Protein AF-A0A832AM52-F1 (afdb_monomer_lite)

pLDDT: mean 91.71, std 11.64, range [38.38, 98.88]

Radius of gyration: 23.9 Å; chains: 1; bounding box: 59×39×74 Å

Sequence (383 aa):
AGLPAGARLVETPGHGKHARTLLATMDGRRVAFCGDLIYGNGRLWNWFDADWDYGLQGGQQALLDSAQRLAREPLDLLCPAHGPVIENPAAALTRLIENLRAVLNGPSAACDTAPLLVATPADPATGFRPLLPHLYQYLPDWGNCALLRSDSGAGLLVDDGLCFWKPLPERAAHHRAVIAALKRSLSLDRIEMVIPTHYHGDHLENIPELVALEGAEVVCLDIVADVIEQPDRFNLACELPWYGTNADTIKVDRRVPSGTRLRWREYELEIFHLGGQTYYHAGIATVVDGQRVIFVGDSVNASPGVEPVLTYNDNEPATRGWLYAVERLIERRPDLLVCGHAAAVRSPGEILELKRRLWREQVERYRRLSARDNLRLFFDPFV

Secondary structure (DSSP, 8-state):
-PPPTT-EEEE--SSSTT-EEEEEEETTEEEEEEETT-BTTTBBS-SGGG-SSTTS-HHHHHHHHHHHHHTTS--SEEEESSS--BS-HHHHHHHHHHHHHHHHTS-BPPTT---SS-------SSSEEEEETTEEEE-GGG--EEEEE-TTSEEEEE---------TTHHHHHHHHHHHHHHHHHT--EEEEEE-SBSBHHHHTTHHHHHHHH--EEEEEHHHHHHHH-GGGS--SSBGGGGT-S-S----SEEE-TTEEEEETTEEEEEEE--SSSSSBEEEEEEETTEEEEEEETSS-SSSSBPP--SSS---TTTTSHHHHHHHHHHH--SEEEESSS--EESTHHHHHHHHHHHHHHHHHHHHHBS-SSTHHHH-S--

Structure (mmCIF, N/CA/C/O backbone):
data_AF-A0A832AM52-F1
#
_entry.id   AF-A0A832AM52-F1
#
loop_
_atom_site.group_PDB
_atom_site.id
_atom_site.type_symbol
_atom_site.label_atom_id
_atom_site.label_alt_id
_atom_site.label_comp_id
_atom_site.label_asym_id
_atom_site.label_entity_id
_atom_site.label_seq_id
_atom_site.pdbx_PDB_ins_code
_atom_site.Cartn_x
_atom_site.Cartn_y
_atom_site.Cartn_z
_atom_site.occupancy
_atom_site.B_iso_or_equiv
_atom_site.auth_seq_id
_atom_site.auth_comp_id
_atom_site.auth_asym_id
_atom_site.auth_atom_id
_atom_site.pdbx_PDB_model_num
ATOM 1 N N . ALA A 1 1 ? 33.264 -19.693 -19.951 1.00 46.56 1 ALA A N 1
ATOM 2 C CA . ALA A 1 1 ? 33.617 -19.659 -21.386 1.00 46.56 1 ALA A CA 1
ATOM 3 C C . ALA A 1 1 ? 33.836 -18.203 -21.786 1.00 46.56 1 ALA A C 1
ATOM 5 O O . ALA A 1 1 ? 33.102 -17.358 -21.288 1.00 46.56 1 ALA A O 1
ATOM 6 N N . GLY A 1 2 ? 34.865 -17.893 -22.580 1.00 60.75 2 GLY A N 1
ATOM 7 C CA . GLY A 1 2 ? 35.101 -16.526 -23.064 1.00 60.75 2 GLY A CA 1
ATOM 8 C C . GLY A 1 2 ? 34.009 -16.079 -24.041 1.00 60.75 2 GLY A C 1
ATOM 9 O O . GLY A 1 2 ? 33.401 -16.919 -24.703 1.00 60.75 2 GLY A O 1
ATOM 10 N N . LEU A 1 3 ? 33.743 -14.773 -24.109 1.00 66.44 3 LEU A N 1
ATOM 11 C CA . LEU A 1 3 ? 32.827 -14.199 -25.099 1.00 66.44 3 LEU A CA 1
ATOM 12 C C . LEU A 1 3 ? 33.425 -14.320 -26.517 1.00 66.44 3 LEU A C 1
ATOM 14 O O . LEU A 1 3 ? 34.652 -14.316 -26.651 1.00 66.44 3 LEU A O 1
ATOM 18 N N . PRO A 1 4 ? 32.594 -14.399 -27.575 1.00 70.38 4 PRO A N 1
ATOM 19 C CA . PRO A 1 4 ? 33.064 -14.311 -28.957 1.00 70.38 4 PRO A CA 1
ATOM 20 C C . PRO A 1 4 ? 33.904 -13.047 -29.193 1.00 70.38 4 PRO A C 1
ATOM 22 O O . PRO A 1 4 ? 33.673 -12.014 -28.560 1.00 70.38 4 PRO A O 1
ATOM 25 N N . ALA A 1 5 ? 34.863 -13.102 -30.122 1.00 69.25 5 ALA A N 1
ATOM 26 C CA . ALA A 1 5 ? 35.670 -11.936 -30.483 1.00 69.25 5 ALA A CA 1
ATOM 27 C C . ALA A 1 5 ? 34.765 -10.766 -30.919 1.00 69.25 5 ALA A C 1
ATOM 29 O O . ALA A 1 5 ? 33.918 -10.928 -31.793 1.00 69.25 5 ALA A O 1
ATOM 30 N N . GLY A 1 6 ? 34.930 -9.597 -30.291 1.00 78.00 6 GLY A N 1
ATOM 31 C CA . GLY A 1 6 ? 34.100 -8.413 -30.550 1.00 78.00 6 GLY A CA 1
ATOM 32 C C . GLY A 1 6 ? 32.813 -8.316 -29.721 1.00 78.00 6 GLY A C 1
ATOM 33 O O . GLY A 1 6 ? 32.075 -7.346 -29.886 1.00 78.00 6 GLY A O 1
ATOM 34 N N . ALA A 1 7 ? 32.550 -9.263 -28.813 1.00 89.69 7 ALA A N 1
ATOM 35 C CA . ALA A 1 7 ? 31.435 -9.190 -27.874 1.00 89.69 7 ALA A CA 1
ATOM 36 C C . ALA A 1 7 ? 31.889 -8.776 -26.463 1.00 89.69 7 ALA A C 1
ATOM 38 O O . ALA A 1 7 ? 32.921 -9.229 -25.966 1.00 89.69 7 ALA A O 1
ATOM 39 N N . ARG A 1 8 ? 31.100 -7.930 -25.790 1.00 94.69 8 ARG A N 1
ATOM 40 C CA . ARG A 1 8 ? 31.328 -7.526 -24.393 1.00 94.69 8 ARG A CA 1
ATOM 41 C C . ARG A 1 8 ? 30.026 -7.416 -23.615 1.00 94.69 8 ARG A C 1
ATOM 43 O O . ARG A 1 8 ? 28.987 -7.080 -24.174 1.00 94.69 8 ARG A O 1
ATOM 50 N N . LEU A 1 9 ? 30.107 -7.642 -22.310 1.00 95.56 9 LEU A N 1
ATOM 51 C CA . LEU A 1 9 ? 28.992 -7.424 -21.395 1.00 95.56 9 LEU A CA 1
ATOM 52 C C . LEU A 1 9 ? 29.047 -6.015 -20.808 1.00 95.56 9 LEU A C 1
ATOM 54 O O . LEU A 1 9 ? 30.122 -5.492 -20.507 1.00 95.56 9 LEU A O 1
ATOM 58 N N . VAL A 1 10 ? 27.873 -5.424 -20.629 1.00 96.12 10 VAL A N 1
ATOM 59 C CA . VAL A 1 10 ? 27.667 -4.164 -19.918 1.00 96.12 10 VAL A CA 1
ATOM 60 C C . VAL A 1 10 ? 26.666 -4.419 -18.813 1.00 96.12 10 VAL A C 1
ATOM 62 O O . VAL A 1 10 ? 25.603 -4.977 -19.073 1.00 96.12 10 VAL A O 1
ATOM 65 N N . GLU A 1 11 ? 26.989 -4.014 -17.587 1.00 97.12 11 GLU A N 1
ATOM 66 C CA . GLU A 1 11 ? 26.005 -4.036 -16.507 1.00 97.12 11 GLU A CA 1
ATOM 67 C C . GLU A 1 11 ? 24.840 -3.126 -16.896 1.00 97.12 11 GLU A C 1
ATOM 69 O O . GLU A 1 11 ? 25.048 -1.963 -17.248 1.00 97.12 11 GLU A O 1
ATOM 74 N N . THR A 1 12 ? 23.623 -3.647 -16.845 1.00 97.06 12 THR A N 1
ATOM 75 C CA . THR A 1 12 ? 22.395 -2.884 -17.079 1.00 97.06 12 THR A CA 1
ATOM 76 C C . THR A 1 12 ? 21.339 -3.308 -16.060 1.00 97.06 12 THR A C 1
ATOM 78 O O . THR A 1 12 ? 20.313 -3.869 -16.451 1.00 97.06 12 THR A O 1
ATOM 81 N N . PRO A 1 13 ? 21.610 -3.118 -14.754 1.00 97.00 13 PRO A N 1
ATOM 82 C CA . PRO A 1 13 ? 20.681 -3.493 -13.699 1.00 97.00 13 PRO A CA 1
ATOM 83 C C . PRO A 1 13 ? 19.391 -2.660 -13.798 1.00 97.00 13 PRO A C 1
ATOM 85 O O . PRO A 1 13 ? 19.405 -1.523 -14.265 1.00 97.00 13 PRO A O 1
ATOM 88 N N . GLY A 1 14 ? 18.267 -3.234 -13.388 1.00 92.12 14 GLY A N 1
ATOM 89 C CA . GLY A 1 14 ? 16.956 -2.571 -13.407 1.00 92.12 14 GLY A CA 1
ATOM 90 C C . GLY A 1 14 ? 15.822 -3.581 -13.288 1.00 92.12 14 GLY A C 1
ATOM 91 O O . GLY A 1 14 ? 15.307 -3.792 -12.206 1.00 92.12 14 GLY A O 1
ATOM 92 N N . HIS A 1 15 ? 15.565 -4.352 -14.344 1.00 90.75 15 HIS A N 1
ATOM 93 C CA . HIS A 1 15 ? 14.686 -5.541 -14.325 1.00 90.75 15 HIS A CA 1
ATOM 94 C C . HIS A 1 15 ? 15.266 -6.725 -13.498 1.00 90.75 15 HIS A C 1
ATOM 96 O O . HIS A 1 15 ? 14.883 -7.878 -13.608 1.00 90.75 15 HIS A O 1
ATOM 102 N N . GLY A 1 16 ? 16.299 -6.461 -12.710 1.00 91.69 16 GLY A N 1
ATOM 103 C CA . GLY A 1 16 ? 17.039 -7.428 -11.919 1.00 91.69 16 GLY A CA 1
ATOM 104 C C . GLY A 1 16 ? 18.370 -6.821 -11.500 1.00 91.69 16 GLY A C 1
ATOM 105 O O . GLY A 1 16 ? 19.016 -6.112 -12.281 1.00 91.69 16 GLY A O 1
ATOM 106 N N . LYS A 1 17 ? 18.799 -7.096 -10.264 1.00 94.44 17 LYS A N 1
ATOM 107 C CA . LYS A 1 17 ? 19.986 -6.471 -9.641 1.00 94.44 17 LYS A CA 1
ATOM 108 C C . LYS A 1 17 ? 21.288 -6.705 -10.414 1.00 94.44 17 LYS A C 1
ATOM 110 O O . LYS A 1 17 ? 22.233 -5.931 -10.291 1.00 94.44 17 LYS A O 1
ATOM 115 N N . HIS A 1 18 ? 21.335 -7.766 -11.216 1.00 94.62 18 HIS A N 1
ATOM 116 C CA . HIS A 1 18 ? 22.519 -8.195 -11.964 1.00 94.62 18 HIS A CA 1
ATOM 117 C C . HIS A 1 18 ? 22.253 -8.349 -13.463 1.00 94.62 18 HIS A C 1
ATOM 119 O O . HIS A 1 18 ? 22.991 -9.063 -14.143 1.00 94.62 18 HIS A O 1
ATOM 125 N N . ALA A 1 19 ? 21.190 -7.722 -13.980 1.00 95.56 19 ALA A N 1
ATOM 126 C CA . ALA A 1 19 ? 20.892 -7.748 -15.405 1.00 95.56 19 ALA A CA 1
ATOM 127 C C . ALA A 1 19 ? 22.047 -7.131 -16.215 1.00 95.56 19 ALA A C 1
ATOM 129 O O . ALA A 1 19 ? 22.676 -6.150 -15.807 1.00 95.56 19 ALA A O 1
ATOM 130 N N . ARG A 1 20 ? 22.342 -7.728 -17.374 1.00 96.62 20 ARG A N 1
ATOM 131 C CA . ARG A 1 20 ? 23.440 -7.320 -18.260 1.00 96.62 20 ARG A CA 1
ATOM 132 C C . ARG A 1 20 ? 22.970 -7.272 -19.700 1.00 96.62 20 ARG A C 1
ATOM 134 O O . ARG A 1 20 ? 22.168 -8.097 -20.124 1.00 96.62 20 ARG A O 1
ATOM 141 N N . THR A 1 21 ? 23.557 -6.360 -20.457 1.00 97.94 21 THR A N 1
ATOM 142 C CA . THR A 1 21 ? 23.393 -6.265 -21.902 1.00 97.94 21 THR A CA 1
ATOM 143 C C . THR A 1 21 ? 24.619 -6.848 -22.590 1.00 97.94 21 THR A C 1
ATOM 145 O O . THR A 1 21 ? 25.754 -6.484 -22.267 1.00 97.94 21 THR A O 1
ATOM 148 N N . LEU A 1 22 ? 24.399 -7.737 -23.558 1.00 97.56 22 LEU A N 1
ATOM 149 C CA . LEU A 1 22 ? 25.452 -8.232 -24.442 1.00 97.56 22 LEU A CA 1
ATOM 150 C C . LEU A 1 22 ? 25.554 -7.319 -25.661 1.00 97.56 22 LEU A C 1
ATOM 152 O O . LEU A 1 22 ? 24.618 -7.225 -26.451 1.00 97.56 22 LEU A O 1
ATOM 156 N N . LEU A 1 23 ? 26.701 -6.670 -25.823 1.00 97.44 23 LEU A N 1
ATOM 157 C CA . LEU A 1 23 ? 27.035 -5.888 -27.006 1.00 97.44 23 LEU A CA 1
ATOM 158 C C . LEU A 1 23 ? 27.898 -6.724 -27.941 1.00 97.44 23 LEU A C 1
ATOM 160 O O . LEU A 1 23 ? 28.873 -7.323 -27.488 1.00 97.44 23 LEU A O 1
ATOM 164 N N . ALA A 1 24 ? 27.575 -6.731 -29.229 1.00 95.75 24 ALA A N 1
ATOM 165 C CA . ALA A 1 24 ? 28.338 -7.436 -30.251 1.00 95.75 24 ALA A CA 1
ATOM 166 C C . ALA A 1 24 ? 28.321 -6.676 -31.582 1.00 95.75 24 ALA A C 1
ATOM 168 O O . ALA A 1 24 ? 27.424 -5.874 -31.849 1.00 95.75 24 ALA A O 1
ATOM 169 N N . THR A 1 25 ? 29.303 -6.957 -32.437 1.00 94.38 25 THR A N 1
ATOM 170 C CA . THR A 1 25 ? 29.260 -6.574 -33.851 1.00 94.38 25 THR A CA 1
ATOM 171 C C . THR A 1 25 ? 28.885 -7.792 -34.682 1.00 94.38 25 THR A C 1
ATOM 173 O O . THR A 1 25 ? 29.585 -8.800 -34.648 1.00 94.38 25 THR A O 1
ATOM 176 N N . MET A 1 26 ? 27.783 -7.696 -35.421 1.00 90.25 26 MET A N 1
ATOM 177 C CA . MET A 1 26 ? 27.258 -8.757 -36.282 1.00 90.25 26 MET A CA 1
ATOM 178 C C . MET A 1 26 ? 27.012 -8.163 -37.665 1.00 90.25 26 MET A C 1
ATOM 180 O O . MET A 1 26 ? 26.327 -7.149 -37.775 1.00 90.25 26 MET A O 1
ATOM 184 N N . ASP A 1 27 ? 27.623 -8.738 -38.701 1.00 90.38 27 ASP A N 1
ATOM 185 C CA . ASP A 1 27 ? 27.512 -8.262 -40.090 1.00 90.38 27 ASP A CA 1
ATOM 186 C C . ASP A 1 27 ? 27.780 -6.752 -40.251 1.00 90.38 27 ASP A C 1
ATOM 188 O O . ASP A 1 27 ? 27.095 -6.037 -40.979 1.00 90.38 27 ASP A O 1
ATOM 192 N N . GLY A 1 28 ? 28.771 -6.240 -39.513 1.00 91.69 28 GLY A N 1
ATOM 193 C CA . GLY A 1 28 ? 29.146 -4.821 -39.516 1.00 91.69 28 GLY A CA 1
ATOM 194 C C . GLY A 1 28 ? 28.226 -3.898 -38.708 1.00 91.69 28 GLY A C 1
ATOM 195 O O . GLY A 1 28 ? 28.533 -2.715 -38.592 1.00 91.69 28 GLY A O 1
ATOM 196 N N . ARG A 1 29 ? 27.147 -4.415 -38.108 1.00 95.06 29 ARG A N 1
ATOM 197 C CA . ARG A 1 29 ? 26.212 -3.659 -37.262 1.00 95.06 29 ARG A CA 1
ATOM 198 C C . ARG A 1 29 ? 26.509 -3.857 -35.783 1.00 95.06 29 ARG A C 1
ATOM 200 O O . ARG A 1 29 ? 26.831 -4.961 -35.345 1.00 95.06 29 ARG A O 1
ATOM 207 N N . ARG A 1 30 ? 26.364 -2.800 -34.988 1.00 96.19 30 ARG A N 1
ATOM 208 C CA . ARG A 1 30 ? 26.468 -2.824 -33.525 1.00 96.19 30 ARG A CA 1
ATOM 209 C C . ARG A 1 30 ? 25.117 -3.190 -32.917 1.00 96.19 30 ARG A C 1
ATOM 211 O O . ARG A 1 30 ? 24.165 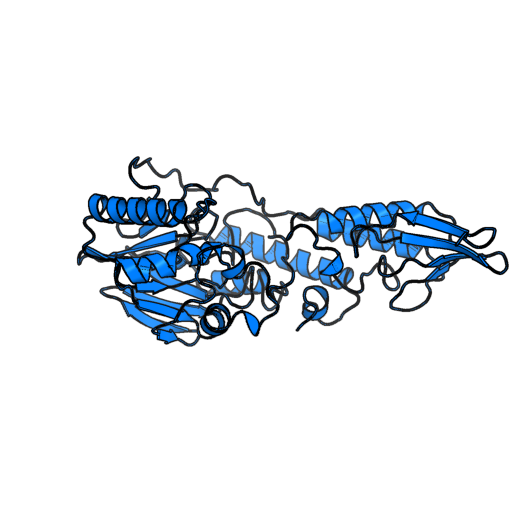-2.417 -32.991 1.00 96.19 30 ARG A O 1
ATOM 218 N N . VAL A 1 31 ? 25.052 -4.367 -32.306 1.00 97.75 31 VAL A N 1
ATOM 219 C CA . VAL A 1 31 ? 23.830 -4.965 -31.761 1.00 97.75 31 VAL A CA 1
ATOM 220 C C . VAL A 1 31 ? 23.937 -5.070 -30.243 1.00 97.75 31 VAL A C 1
ATOM 222 O O . VAL A 1 31 ? 24.980 -5.458 -29.714 1.00 97.75 31 VAL A O 1
ATOM 225 N N . ALA A 1 32 ? 22.853 -4.741 -29.546 1.00 98.12 32 ALA A N 1
ATOM 226 C CA . ALA A 1 32 ? 22.721 -4.912 -28.105 1.00 98.12 32 ALA A CA 1
ATOM 227 C C . ALA A 1 32 ? 21.571 -5.866 -27.772 1.00 98.12 32 ALA A C 1
ATOM 229 O O . ALA A 1 32 ? 20.426 -5.561 -28.077 1.00 98.12 32 ALA A O 1
ATOM 230 N N . PHE A 1 33 ? 21.852 -6.980 -27.101 1.00 97.94 33 PHE A N 1
ATOM 231 C CA . PHE A 1 33 ? 20.830 -7.854 -26.517 1.00 97.94 33 PHE A CA 1
ATOM 232 C C . PHE A 1 33 ? 20.610 -7.434 -25.065 1.00 97.94 33 PHE A C 1
ATOM 234 O O . PHE A 1 33 ? 21.449 -7.722 -24.209 1.00 97.94 33 PHE A O 1
ATOM 241 N N . CYS A 1 34 ? 19.537 -6.687 -24.806 1.00 97.06 34 CYS A N 1
ATOM 242 C CA . CYS A 1 34 ? 19.365 -5.921 -23.565 1.00 97.06 34 CYS A CA 1
ATOM 243 C C . CYS A 1 34 ? 18.382 -6.526 -22.557 1.00 97.06 34 CYS A C 1
ATOM 245 O O . CYS A 1 34 ? 18.073 -5.883 -21.553 1.00 97.06 34 CYS A O 1
ATOM 247 N N . GLY A 1 35 ? 17.864 -7.728 -22.821 1.00 95.81 35 GLY A N 1
ATOM 248 C CA . GLY A 1 35 ? 16.818 -8.320 -21.989 1.00 95.81 35 GLY A CA 1
ATOM 249 C C . GLY A 1 35 ? 15.604 -7.393 -21.895 1.00 95.81 35 GLY A C 1
ATOM 250 O O . GLY A 1 35 ? 15.229 -6.768 -22.886 1.00 95.81 35 GLY A O 1
ATOM 251 N N . ASP A 1 36 ? 15.038 -7.255 -20.701 1.00 95.00 36 ASP A N 1
ATOM 252 C CA . ASP A 1 36 ? 13.847 -6.433 -20.444 1.00 95.00 36 ASP A CA 1
ATOM 253 C C . ASP A 1 36 ? 14.152 -5.009 -19.954 1.00 95.00 36 ASP A C 1
ATOM 255 O O . ASP A 1 36 ? 13.328 -4.367 -19.307 1.00 95.00 36 ASP A O 1
ATOM 259 N N . LEU A 1 37 ? 15.322 -4.463 -20.314 1.00 97.12 37 LEU A N 1
ATOM 260 C CA . LEU A 1 37 ? 15.624 -3.043 -20.093 1.00 97.12 37 LEU A CA 1
ATOM 261 C C . LEU A 1 37 ? 14.608 -2.115 -20.786 1.00 97.12 37 LEU A C 1
ATOM 263 O O . LEU A 1 37 ? 14.338 -1.020 -20.300 1.00 97.12 37 LEU A O 1
ATOM 267 N N . ILE A 1 38 ? 14.090 -2.524 -21.947 1.00 98.19 38 ILE A N 1
ATOM 268 C CA . ILE A 1 38 ? 13.158 -1.748 -22.766 1.00 98.19 38 ILE A CA 1
ATOM 269 C C . ILE A 1 38 ? 12.214 -2.679 -23.528 1.00 98.19 38 ILE A C 1
ATOM 271 O O . ILE A 1 38 ? 12.589 -3.779 -23.914 1.00 98.19 38 ILE A O 1
ATOM 275 N N . TYR A 1 39 ? 11.011 -2.198 -23.815 1.00 97.75 39 TYR A N 1
ATOM 276 C CA . TYR A 1 39 ? 10.064 -2.788 -24.746 1.00 97.75 39 TYR A CA 1
ATOM 277 C C . TYR A 1 39 ? 9.699 -1.777 -25.835 1.00 97.75 39 TYR A C 1
ATOM 279 O O . TYR A 1 39 ? 9.228 -0.667 -25.555 1.00 97.75 39 TYR A O 1
ATOM 287 N N . GLY A 1 40 ? 9.855 -2.179 -27.099 1.00 95.94 40 GLY A N 1
ATOM 288 C CA . GLY A 1 40 ? 9.520 -1.349 -28.254 1.00 95.94 40 GLY A CA 1
ATOM 289 C C . GLY A 1 40 ? 10.124 0.053 -28.143 1.00 95.94 40 GLY A C 1
ATOM 290 O O . GLY A 1 40 ? 11.304 0.225 -27.862 1.00 95.94 40 GLY A O 1
ATOM 291 N N . ASN A 1 41 ? 9.312 1.084 -28.355 1.00 95.88 41 ASN A N 1
ATOM 292 C CA . ASN A 1 41 ? 9.803 2.453 -28.343 1.00 95.88 41 ASN A CA 1
ATOM 293 C C . ASN A 1 41 ? 9.477 3.141 -27.000 1.00 95.88 41 ASN A C 1
ATOM 295 O O . ASN A 1 41 ? 8.395 3.705 -26.816 1.00 95.88 41 ASN A O 1
ATOM 299 N N . GLY A 1 42 ? 10.422 3.068 -26.059 1.00 97.38 42 GLY A N 1
ATOM 300 C CA . GLY A 1 42 ? 10.411 3.821 -24.799 1.00 97.38 42 GLY A CA 1
ATOM 301 C C . GLY A 1 42 ? 9.528 3.269 -23.675 1.00 97.38 42 GLY A C 1
ATOM 302 O O . GLY A 1 42 ? 9.117 4.046 -22.815 1.00 97.38 42 GLY A O 1
ATOM 303 N N . ARG A 1 43 ? 9.182 1.977 -23.700 1.00 98.25 43 ARG A N 1
ATOM 304 C CA . ARG A 1 43 ? 8.287 1.336 -22.719 1.00 98.25 43 ARG A CA 1
ATOM 305 C C . ARG A 1 43 ? 8.996 0.232 -21.937 1.00 98.25 43 ARG A C 1
ATOM 307 O O . ARG A 1 43 ? 10.127 -0.113 -22.261 1.00 98.25 43 ARG A O 1
ATOM 314 N N . LEU A 1 44 ? 8.318 -0.333 -20.946 1.00 97.69 44 LEU A N 1
ATOM 315 C CA . LEU A 1 44 ? 8.730 -1.498 -20.167 1.00 97.69 44 LEU A CA 1
ATOM 316 C C . LEU A 1 44 ? 7.708 -2.621 -20.299 1.00 97.69 44 LEU A C 1
ATOM 318 O O . LEU A 1 44 ? 6.508 -2.370 -20.419 1.00 97.69 44 LEU A O 1
ATOM 322 N N . TRP A 1 45 ? 8.185 -3.862 -20.248 1.00 96.38 45 TRP A N 1
ATOM 323 C CA . TRP A 1 45 ? 7.318 -5.037 -20.286 1.00 96.38 45 TRP A CA 1
ATOM 324 C C . TRP A 1 45 ? 6.526 -5.234 -18.986 1.00 96.38 45 TRP A C 1
ATOM 326 O O . TRP A 1 45 ? 5.340 -5.579 -19.030 1.00 96.38 45 TRP A O 1
ATOM 336 N N . ASN A 1 46 ? 7.174 -4.979 -17.849 1.00 95.06 46 ASN A N 1
ATOM 337 C CA . ASN A 1 46 ? 6.613 -4.999 -16.502 1.00 95.06 46 ASN A CA 1
ATOM 338 C C . ASN A 1 46 ? 7.369 -4.017 -15.581 1.00 95.06 46 ASN A C 1
ATOM 340 O O . ASN A 1 46 ? 8.400 -3.457 -15.962 1.00 95.06 46 ASN A O 1
ATOM 344 N N . TRP A 1 47 ? 6.816 -3.791 -14.392 1.00 94.94 47 TRP A N 1
ATOM 345 C CA . TRP A 1 47 ? 7.361 -2.939 -13.333 1.00 94.94 47 TRP A CA 1
ATOM 346 C C . TRP A 1 47 ? 7.869 -3.748 -12.138 1.00 94.94 47 TRP A C 1
ATOM 348 O O . TRP A 1 47 ? 8.879 -3.377 -11.546 1.00 94.94 47 TRP A O 1
ATOM 358 N N . PHE A 1 48 ? 7.206 -4.861 -11.807 1.00 94.12 48 PHE A N 1
ATOM 359 C CA . PHE A 1 48 ? 7.488 -5.656 -10.603 1.00 94.12 48 PHE A CA 1
ATOM 360 C C . PHE A 1 48 ? 8.915 -6.202 -10.503 1.00 94.12 48 PHE A C 1
ATOM 362 O O . PHE A 1 48 ? 9.454 -6.289 -9.407 1.00 94.12 48 PHE A O 1
ATOM 369 N N . ASP A 1 49 ? 9.582 -6.487 -11.621 1.00 93.94 49 ASP A N 1
ATOM 370 C CA . ASP A 1 49 ? 10.978 -6.954 -11.599 1.00 93.94 49 ASP A CA 1
ATOM 371 C C . ASP A 1 49 ? 11.989 -5.834 -11.275 1.00 93.94 49 ASP A C 1
ATOM 373 O O . ASP A 1 49 ? 13.158 -6.093 -10.964 1.00 93.94 49 ASP A O 1
ATOM 377 N N . ALA A 1 50 ? 11.545 -4.574 -11.336 1.00 93.94 50 ALA A N 1
ATOM 378 C CA . ALA A 1 50 ? 12.325 -3.403 -10.948 1.00 93.94 50 ALA A CA 1
ATOM 379 C C . ALA A 1 50 ? 12.031 -2.911 -9.523 1.00 93.94 50 ALA A C 1
ATOM 381 O O . ALA A 1 50 ? 12.693 -1.981 -9.072 1.00 93.94 50 ALA A O 1
ATOM 382 N N . ASP A 1 51 ? 11.091 -3.527 -8.804 1.00 92.62 51 ASP A N 1
ATOM 383 C CA . ASP A 1 51 ? 10.759 -3.172 -7.423 1.00 92.62 51 ASP A CA 1
ATOM 384 C C . ASP A 1 51 ? 11.580 -4.010 -6.431 1.00 92.62 51 ASP A C 1
ATOM 386 O O . ASP A 1 51 ? 11.193 -5.092 -5.998 1.00 92.62 51 ASP A O 1
ATOM 390 N N . TRP A 1 52 ? 12.798 -3.554 -6.134 1.00 92.00 52 TRP A N 1
ATOM 391 C CA . TRP A 1 52 ? 13.777 -4.328 -5.351 1.00 92.00 52 TRP A CA 1
ATOM 392 C C . TRP A 1 52 ? 13.735 -4.088 -3.852 1.00 92.00 52 TRP A C 1
ATOM 394 O O . TRP A 1 52 ? 14.367 -4.829 -3.091 1.00 92.00 52 TRP A O 1
ATOM 404 N N . ASP A 1 53 ? 13.122 -2.980 -3.476 1.00 88.62 53 ASP A N 1
ATOM 405 C CA . ASP A 1 53 ? 13.200 -2.353 -2.169 1.00 88.62 53 ASP A CA 1
ATOM 406 C C . ASP A 1 53 ? 11.839 -1.801 -1.749 1.00 88.62 53 ASP A C 1
ATOM 408 O O . ASP A 1 53 ? 11.769 -0.862 -0.966 1.00 88.62 53 ASP A O 1
ATOM 412 N N . TYR A 1 54 ? 10.768 -2.426 -2.248 1.00 87.12 54 TYR A N 1
ATOM 413 C CA . TYR A 1 54 ? 9.396 -2.200 -1.812 1.00 87.12 54 TYR A CA 1
ATOM 414 C C . TYR A 1 54 ? 8.988 -0.725 -1.925 1.00 87.12 54 TYR A C 1
ATOM 416 O O . TYR A 1 54 ? 8.670 -0.051 -0.947 1.00 87.12 54 TYR A O 1
ATOM 424 N N . GLY A 1 55 ? 9.046 -0.201 -3.150 1.00 84.56 55 GLY A N 1
ATOM 425 C CA . GLY A 1 55 ? 8.627 1.160 -3.470 1.00 84.56 55 GLY A CA 1
ATOM 426 C C . GLY A 1 55 ? 9.662 2.257 -3.206 1.00 84.56 55 GLY A C 1
ATOM 427 O O . GLY A 1 55 ? 9.386 3.416 -3.519 1.00 84.56 55 GLY A O 1
ATOM 428 N N . LEU A 1 56 ? 10.860 1.932 -2.701 1.00 86.75 56 LEU A N 1
ATOM 429 C CA . LEU A 1 56 ? 11.934 2.912 -2.453 1.00 86.75 56 LEU A CA 1
ATOM 430 C C . LEU A 1 56 ? 12.711 3.331 -3.716 1.00 86.75 56 LEU A C 1
ATOM 432 O O . LEU A 1 56 ? 13.609 4.171 -3.656 1.00 86.75 56 LEU A O 1
ATOM 436 N N . GLN A 1 57 ? 12.296 2.823 -4.877 1.00 89.44 57 GLN A N 1
ATOM 437 C CA . GLN A 1 57 ? 12.735 3.229 -6.213 1.00 89.44 57 GLN A CA 1
ATOM 438 C C . GLN A 1 57 ? 14.167 2.821 -6.605 1.00 89.44 57 GLN A C 1
ATOM 440 O O . GLN A 1 57 ? 14.661 3.259 -7.651 1.00 89.44 57 GLN A O 1
ATOM 445 N N . GLY A 1 58 ? 14.863 1.985 -5.830 1.00 92.62 58 GLY A N 1
ATOM 446 C CA . GLY A 1 58 ? 16.263 1.646 -6.099 1.00 92.62 58 GLY A CA 1
ATOM 447 C C . GLY A 1 58 ? 16.462 0.899 -7.418 1.00 92.62 58 GLY A C 1
ATOM 448 O O . GLY A 1 58 ? 17.385 1.208 -8.178 1.00 92.62 58 GLY A O 1
ATOM 449 N N . GLY A 1 59 ? 15.576 -0.047 -7.741 1.00 94.94 59 GLY A N 1
ATOM 450 C CA . GLY A 1 59 ? 15.643 -0.779 -9.010 1.00 94.94 59 GLY A CA 1
ATOM 451 C C . GLY A 1 59 ? 15.216 0.058 -10.210 1.00 94.94 59 GLY A C 1
ATOM 452 O O . GLY A 1 59 ? 15.828 -0.012 -11.277 1.00 94.94 59 GLY A O 1
ATOM 453 N N . GLN A 1 60 ? 14.241 0.940 -10.028 1.00 94.94 60 GLN A N 1
ATOM 454 C CA . GLN A 1 60 ? 13.766 1.844 -11.066 1.00 94.94 60 GLN A CA 1
ATOM 455 C C . GLN A 1 60 ? 14.790 2.945 -11.383 1.00 94.94 60 GLN A C 1
ATOM 457 O O . GLN A 1 60 ? 14.981 3.292 -12.552 1.00 94.94 60 GLN A O 1
ATOM 462 N N . GLN A 1 61 ? 15.516 3.448 -10.381 1.00 95.94 61 GLN A N 1
ATOM 463 C CA . GLN A 1 61 ? 16.638 4.361 -10.602 1.00 95.94 61 GLN A CA 1
ATOM 464 C C . GLN A 1 61 ? 17.800 3.648 -11.308 1.00 95.94 61 GLN A C 1
ATOM 466 O O . GLN A 1 61 ? 18.363 4.186 -12.263 1.00 95.94 61 GLN A O 1
ATOM 471 N N . ALA A 1 62 ? 18.113 2.406 -10.920 1.00 97.38 62 ALA A N 1
ATOM 472 C CA . ALA A 1 62 ? 19.112 1.599 -11.619 1.00 97.38 62 ALA A CA 1
ATOM 473 C C . ALA A 1 62 ? 18.732 1.357 -13.093 1.00 97.38 62 ALA A C 1
ATOM 475 O O . ALA A 1 62 ? 19.587 1.448 -13.977 1.00 97.38 62 ALA A O 1
ATOM 476 N N . LEU A 1 63 ? 17.446 1.124 -13.372 1.00 96.94 63 LEU A N 1
ATOM 477 C CA . LEU A 1 63 ? 16.903 0.989 -14.723 1.00 96.94 63 LEU A CA 1
ATOM 478 C C . LEU A 1 63 ? 17.103 2.272 -15.550 1.00 96.94 63 LEU A C 1
ATOM 480 O O . LEU A 1 63 ? 17.560 2.206 -16.695 1.00 96.94 63 LEU A O 1
ATOM 484 N N . LEU A 1 64 ? 16.824 3.442 -14.963 1.00 98.25 64 LEU A N 1
ATOM 485 C CA . LEU A 1 64 ? 17.067 4.747 -15.584 1.00 98.25 64 LEU A CA 1
ATOM 486 C C . LEU A 1 64 ? 18.556 4.953 -15.905 1.00 98.25 64 LEU A C 1
ATOM 488 O O . LEU A 1 64 ? 18.898 5.352 -17.023 1.00 98.25 64 LEU A O 1
ATOM 492 N N . ASP A 1 65 ? 19.447 4.644 -14.966 1.00 98.44 65 ASP A N 1
ATOM 493 C CA . ASP A 1 65 ? 20.894 4.770 -15.159 1.00 98.44 65 ASP A CA 1
ATOM 494 C C . ASP A 1 65 ? 21.410 3.810 -16.244 1.00 98.44 65 ASP A C 1
ATOM 496 O O . ASP A 1 65 ? 22.259 4.172 -17.065 1.00 98.44 65 ASP A O 1
ATOM 500 N N . SER A 1 66 ? 20.858 2.597 -16.304 1.00 98.44 66 SER A N 1
ATOM 501 C CA . SER A 1 66 ? 21.156 1.602 -17.336 1.00 98.44 66 SER A CA 1
ATOM 502 C C . SER A 1 66 ? 20.712 2.051 -18.727 1.00 98.44 66 SER A C 1
ATOM 504 O O . SER A 1 66 ? 21.488 1.939 -19.682 1.00 98.44 66 SER A O 1
ATOM 506 N N . ALA A 1 67 ? 19.516 2.634 -18.849 1.00 98.38 67 ALA A N 1
ATOM 507 C CA . ALA A 1 67 ? 19.044 3.215 -20.103 1.00 98.38 67 ALA A CA 1
ATOM 508 C C . ALA A 1 67 ? 19.954 4.371 -20.560 1.00 98.38 67 ALA A C 1
ATOM 510 O O . ALA A 1 67 ? 20.366 4.419 -21.720 1.00 98.38 67 ALA A O 1
ATOM 511 N N . GLN A 1 68 ? 20.356 5.257 -19.640 1.00 98.56 68 GLN A N 1
ATOM 512 C CA . GLN A 1 68 ? 21.302 6.347 -19.920 1.00 98.56 68 GLN A CA 1
ATOM 513 C C . GLN A 1 68 ? 22.704 5.855 -20.299 1.00 98.56 68 GLN A C 1
ATOM 515 O O . GLN A 1 68 ? 23.425 6.549 -21.020 1.00 98.56 68 GLN A O 1
ATOM 520 N N . ARG A 1 69 ? 23.129 4.694 -19.791 1.00 97.94 69 ARG A N 1
ATOM 521 C CA . ARG A 1 69 ? 24.406 4.070 -20.153 1.00 97.94 69 ARG A CA 1
ATOM 522 C C . ARG A 1 69 ? 24.359 3.540 -21.582 1.00 97.94 69 ARG A C 1
ATOM 524 O O . ARG A 1 69 ? 25.231 3.897 -22.369 1.00 97.94 69 ARG A O 1
ATOM 531 N N . LEU A 1 70 ? 23.335 2.757 -21.935 1.00 97.62 70 LEU A N 1
ATOM 532 C CA . LEU A 1 70 ? 23.195 2.236 -23.300 1.00 97.62 70 LEU A CA 1
ATOM 533 C C . LEU A 1 70 ? 22.940 3.334 -24.334 1.00 97.62 70 LEU A C 1
ATOM 535 O O . LEU A 1 70 ? 23.406 3.207 -25.459 1.00 97.62 70 LEU A O 1
ATOM 539 N N . ALA A 1 71 ? 22.277 4.434 -23.965 1.00 97.75 71 ALA A N 1
ATOM 540 C CA . ALA A 1 71 ? 22.033 5.552 -24.881 1.00 97.75 71 ALA A CA 1
ATOM 541 C C . ALA A 1 71 ? 23.325 6.231 -25.381 1.00 97.75 71 ALA A C 1
ATOM 543 O O . ALA A 1 71 ? 23.296 6.952 -26.374 1.00 97.75 71 ALA A O 1
ATOM 544 N N . ARG A 1 72 ? 24.461 6.011 -24.703 1.00 97.00 72 ARG A N 1
ATOM 545 C CA . ARG A 1 72 ? 25.783 6.521 -25.111 1.00 97.00 72 ARG A CA 1
ATOM 546 C C . ARG A 1 72 ? 26.520 5.576 -26.060 1.00 97.00 72 ARG A C 1
ATOM 548 O O . ARG A 1 72 ? 27.575 5.938 -26.575 1.00 97.00 72 ARG A O 1
ATOM 555 N N . GLU A 1 73 ? 25.999 4.372 -26.279 1.00 96.06 73 GLU A N 1
ATOM 556 C CA . GLU A 1 73 ? 26.560 3.418 -27.226 1.00 96.06 73 GLU A CA 1
ATOM 557 C C . GLU A 1 73 ? 26.040 3.711 -28.645 1.00 96.06 73 GLU A C 1
ATOM 559 O O . GLU A 1 73 ? 24.832 3.861 -28.835 1.00 96.06 73 GLU A O 1
ATOM 564 N N . PRO A 1 74 ? 26.911 3.745 -29.670 1.00 95.38 74 PRO A N 1
ATOM 565 C CA . PRO A 1 74 ? 26.491 3.808 -31.071 1.00 95.38 74 PRO A CA 1
ATOM 566 C C . PRO A 1 74 ? 25.855 2.480 -31.512 1.00 95.38 74 PRO A C 1
ATOM 568 O O . PRO A 1 74 ? 26.525 1.631 -32.091 1.00 95.38 74 PRO A O 1
ATOM 571 N N . LEU A 1 75 ? 24.594 2.240 -31.160 1.00 97.50 75 LEU A N 1
ATOM 572 C CA . LEU A 1 75 ? 23.884 1.001 -31.487 1.00 97.50 75 LEU A CA 1
ATOM 573 C C . LEU A 1 75 ? 23.068 1.162 -32.768 1.00 97.50 75 LEU A C 1
ATOM 575 O O . LEU A 1 75 ? 22.295 2.109 -32.895 1.00 97.50 75 LEU A O 1
ATOM 579 N N . ASP A 1 76 ? 23.189 0.187 -33.666 1.00 98.12 76 ASP A N 1
ATOM 580 C CA . ASP A 1 76 ? 22.366 0.081 -34.874 1.00 98.12 76 ASP A CA 1
ATOM 581 C C . ASP A 1 76 ? 21.100 -0.745 -34.628 1.00 98.12 76 ASP A C 1
ATOM 583 O O . ASP A 1 76 ? 20.117 -0.590 -35.348 1.00 98.12 76 ASP A O 1
ATOM 587 N N . LEU A 1 77 ? 21.144 -1.664 -33.654 1.00 98.06 77 LEU A N 1
ATOM 588 C CA . LEU A 1 77 ? 20.032 -2.518 -33.244 1.00 98.06 77 LEU A CA 1
ATOM 589 C C . LEU A 1 77 ? 20.021 -2.706 -31.727 1.00 98.06 77 LEU A C 1
ATOM 591 O O . LEU A 1 77 ? 21.061 -2.934 -31.104 1.00 98.06 77 LEU A O 1
ATOM 595 N N . LEU A 1 78 ? 18.822 -2.690 -31.154 1.00 98.31 78 LEU A N 1
ATOM 596 C CA . LEU A 1 78 ? 18.573 -3.036 -29.760 1.00 98.31 78 LEU A CA 1
ATOM 597 C C . LEU A 1 78 ? 17.525 -4.153 -29.717 1.00 98.31 78 LEU A C 1
ATOM 599 O O . LEU A 1 78 ? 16.411 -4.001 -30.214 1.00 98.31 78 LEU A O 1
ATOM 603 N N . CYS A 1 79 ? 17.922 -5.295 -29.174 1.00 98.06 79 CYS A N 1
ATOM 604 C CA . CYS A 1 79 ? 17.179 -6.546 -29.158 1.00 98.06 79 CYS A CA 1
ATOM 605 C C . CYS A 1 79 ? 16.707 -6.825 -27.723 1.00 98.06 79 CYS A C 1
ATOM 607 O O . CYS A 1 79 ? 17.489 -7.351 -26.920 1.00 98.06 79 CYS A O 1
ATOM 609 N N . PRO A 1 80 ? 15.467 -6.447 -27.371 1.00 97.88 80 PRO A N 1
ATOM 610 C CA . PRO A 1 80 ? 14.900 -6.782 -26.072 1.00 97.88 80 PRO A CA 1
ATOM 611 C C . PRO A 1 80 ? 14.512 -8.265 -25.989 1.00 97.88 80 PRO A C 1
ATOM 613 O O . PRO A 1 80 ? 14.415 -8.945 -27.012 1.00 97.88 80 PRO A O 1
ATOM 616 N N . ALA A 1 81 ? 14.283 -8.772 -24.775 1.00 95.94 81 ALA A N 1
ATOM 617 C CA . ALA A 1 81 ? 13.738 -10.120 -24.581 1.00 95.94 81 ALA A CA 1
ATOM 618 C C . ALA A 1 81 ? 12.264 -10.198 -25.010 1.00 95.94 81 ALA A C 1
ATOM 620 O O . ALA A 1 81 ? 11.847 -11.194 -25.601 1.00 95.94 81 ALA A O 1
ATOM 621 N N . HIS A 1 82 ? 11.502 -9.125 -24.778 1.00 95.38 82 HIS A N 1
ATOM 622 C CA . HIS A 1 82 ? 10.115 -8.999 -25.211 1.00 95.38 82 HIS A CA 1
ATOM 623 C C . HIS A 1 82 ? 9.925 -7.884 -26.246 1.00 95.38 82 HIS A C 1
ATOM 625 O O . HIS A 1 82 ? 10.415 -6.764 -26.099 1.00 95.38 82 HIS A O 1
ATOM 631 N N . GLY A 1 83 ? 9.111 -8.170 -27.265 1.00 94.06 83 GLY A N 1
ATOM 632 C CA . GLY A 1 83 ? 8.760 -7.216 -28.318 1.00 94.06 83 GLY A CA 1
ATOM 633 C C . GLY A 1 83 ? 9.683 -7.272 -29.541 1.00 94.06 83 GLY A C 1
ATOM 634 O O . GLY A 1 83 ? 10.492 -8.188 -29.678 1.00 94.06 83 GLY A O 1
ATOM 635 N N . PRO A 1 84 ? 9.517 -6.330 -30.486 1.00 95.88 84 PRO A N 1
ATOM 636 C CA . PRO A 1 84 ? 10.279 -6.330 -31.727 1.00 95.88 84 PRO A CA 1
ATOM 637 C C . PRO A 1 84 ? 11.718 -5.851 -31.514 1.00 95.88 84 PRO A C 1
ATOM 639 O O . PRO A 1 84 ? 12.008 -5.086 -30.592 1.00 95.88 84 PRO A O 1
ATOM 642 N N . VAL A 1 85 ? 12.597 -6.227 -32.444 1.00 98.06 85 VAL A N 1
ATOM 643 C CA . VAL A 1 85 ? 13.913 -5.597 -32.592 1.00 98.06 85 VAL A CA 1
ATOM 644 C C . VAL A 1 85 ? 13.729 -4.103 -32.881 1.00 98.06 85 VAL A C 1
ATOM 646 O O . VAL A 1 85 ? 12.906 -3.709 -33.707 1.00 98.06 85 VAL A O 1
ATOM 649 N N . ILE A 1 86 ? 14.500 -3.266 -32.193 1.00 98.56 86 ILE A N 1
ATOM 650 C CA . ILE A 1 86 ? 14.436 -1.809 -32.295 1.00 98.56 86 ILE A CA 1
ATOM 651 C C . ILE A 1 86 ? 15.535 -1.331 -33.247 1.00 98.56 86 ILE A C 1
ATOM 653 O O . ILE A 1 86 ? 16.723 -1.428 -32.938 1.00 98.56 86 ILE A O 1
ATOM 657 N N . GLU A 1 87 ? 15.128 -0.775 -34.389 1.00 98.06 87 GLU A N 1
ATOM 658 C CA . GLU A 1 87 ? 16.037 -0.285 -35.441 1.00 98.06 87 GLU A CA 1
ATOM 659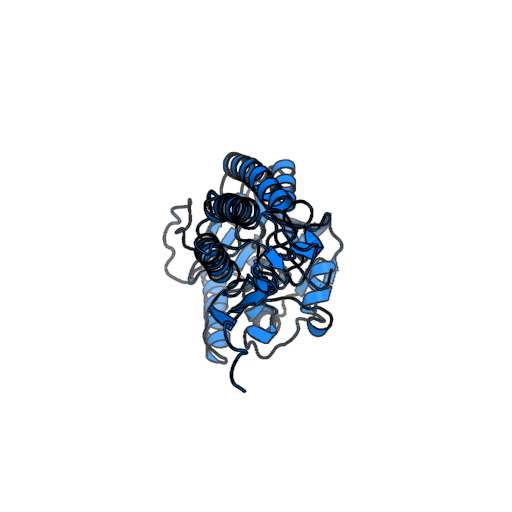 C C . GLU A 1 87 ? 16.559 1.138 -35.213 1.00 98.06 87 GLU A C 1
ATOM 661 O O . GLU A 1 87 ? 17.540 1.544 -35.827 1.00 98.06 87 GLU A O 1
ATOM 666 N N . ASN A 1 88 ? 15.933 1.900 -34.310 1.00 98.00 88 ASN A N 1
ATOM 667 C CA . ASN A 1 88 ? 16.429 3.205 -33.871 1.00 98.00 88 ASN A CA 1
ATOM 668 C C . ASN A 1 88 ? 16.641 3.212 -32.346 1.00 98.00 88 ASN A C 1
ATOM 670 O O . ASN A 1 88 ? 15.802 3.745 -31.607 1.00 98.00 88 ASN A O 1
ATOM 674 N N . PRO A 1 89 ? 17.737 2.595 -31.854 1.00 98.25 89 PRO A N 1
ATOM 675 C CA . PRO A 1 89 ? 18.010 2.486 -30.422 1.00 98.25 89 PRO A CA 1
ATOM 676 C C . PRO A 1 89 ? 18.089 3.837 -29.714 1.00 98.25 89 PRO A C 1
ATOM 678 O O . PRO A 1 89 ? 17.543 3.985 -28.624 1.00 98.25 89 PRO A O 1
ATOM 681 N N . ALA A 1 90 ? 18.720 4.835 -30.342 1.00 98.19 90 ALA A N 1
ATOM 682 C CA . ALA A 1 90 ? 18.903 6.159 -29.754 1.00 98.19 90 ALA A CA 1
ATOM 683 C C . ALA A 1 90 ? 17.558 6.830 -29.434 1.00 98.19 90 ALA A C 1
ATOM 685 O O . ALA A 1 90 ? 17.352 7.297 -28.315 1.00 98.19 90 ALA A O 1
ATOM 686 N N . ALA A 1 91 ? 16.613 6.827 -30.380 1.00 98.31 91 ALA A N 1
ATOM 687 C CA . ALA A 1 91 ? 15.290 7.404 -30.151 1.00 98.31 91 ALA A CA 1
ATOM 688 C C . ALA A 1 91 ? 14.499 6.638 -29.077 1.00 98.31 91 ALA A C 1
ATOM 690 O O . ALA A 1 91 ? 13.869 7.255 -28.216 1.00 98.31 91 ALA A O 1
ATOM 691 N N . ALA A 1 92 ? 14.556 5.303 -29.099 1.00 98.62 92 ALA A N 1
ATOM 692 C CA . ALA A 1 92 ? 13.833 4.470 -28.141 1.00 98.62 92 ALA A CA 1
ATOM 693 C C . ALA A 1 92 ? 14.355 4.628 -26.706 1.00 98.62 92 ALA A C 1
ATOM 695 O O . ALA A 1 92 ? 13.557 4.760 -25.777 1.00 98.62 92 ALA A O 1
ATOM 696 N N . LEU A 1 93 ? 15.679 4.662 -26.522 1.00 98.69 93 LEU A N 1
ATOM 697 C CA . LEU A 1 93 ? 16.307 4.849 -25.214 1.00 98.69 93 LEU A CA 1
ATOM 698 C C . LEU A 1 93 ? 16.083 6.263 -24.674 1.00 98.69 93 LEU A C 1
ATOM 700 O O . LEU A 1 93 ? 15.759 6.403 -23.497 1.00 98.69 93 LEU A O 1
ATOM 704 N N . THR A 1 94 ? 16.167 7.300 -25.516 1.00 98.69 94 THR A N 1
ATOM 705 C CA . THR A 1 94 ? 15.797 8.669 -25.115 1.00 98.69 94 THR A CA 1
ATOM 706 C C . THR A 1 94 ? 14.367 8.713 -24.589 1.00 98.69 94 THR A C 1
ATOM 708 O O . THR A 1 94 ? 14.132 9.225 -23.495 1.00 98.69 94 THR A O 1
ATOM 711 N N . ARG A 1 95 ? 13.421 8.093 -25.302 1.00 98.69 95 ARG A N 1
ATOM 712 C CA . ARG A 1 95 ? 12.027 8.072 -24.860 1.00 98.69 95 ARG A CA 1
ATOM 713 C C . ARG A 1 95 ? 11.813 7.265 -23.580 1.00 98.69 95 ARG A C 1
ATOM 715 O O . ARG A 1 95 ? 11.011 7.665 -22.740 1.00 98.69 95 ARG A O 1
ATOM 722 N N . LEU A 1 96 ? 12.533 6.156 -23.400 1.00 98.62 96 LEU A N 1
ATOM 723 C CA . LEU A 1 96 ? 12.499 5.403 -22.143 1.00 98.62 96 LEU A CA 1
ATOM 724 C C . LEU A 1 96 ? 12.977 6.273 -20.972 1.00 98.62 96 LEU A C 1
ATOM 726 O O . LEU A 1 96 ? 12.319 6.324 -19.938 1.00 98.62 96 LEU A O 1
ATOM 730 N N . ILE A 1 97 ? 14.094 6.984 -21.147 1.00 98.69 97 ILE A N 1
ATOM 731 C CA . ILE A 1 97 ? 14.664 7.887 -20.136 1.00 98.69 97 ILE A CA 1
ATOM 732 C C . ILE A 1 97 ? 13.666 8.991 -19.767 1.00 98.69 97 ILE A C 1
ATOM 734 O O . ILE A 1 97 ? 13.500 9.295 -18.586 1.00 98.69 97 ILE A O 1
ATOM 738 N N . GLU A 1 98 ? 12.994 9.584 -20.754 1.00 98.25 98 GLU A N 1
ATOM 739 C CA . GLU A 1 98 ? 11.953 10.595 -20.539 1.00 98.25 98 GLU A CA 1
ATOM 740 C C . GLU A 1 98 ? 10.762 10.033 -19.753 1.00 98.25 98 GLU A C 1
ATOM 742 O O . GLU A 1 98 ? 10.351 10.627 -18.754 1.00 98.25 98 GLU A O 1
ATOM 747 N N . ASN A 1 99 ? 10.244 8.868 -20.154 1.00 98.00 99 ASN A N 1
ATOM 748 C CA . ASN A 1 99 ? 9.114 8.224 -19.484 1.00 98.00 99 ASN A CA 1
ATOM 749 C C . ASN A 1 99 ? 9.455 7.805 -18.044 1.00 98.00 99 ASN A C 1
ATOM 751 O O . ASN A 1 99 ? 8.657 8.045 -17.138 1.00 98.00 99 ASN A O 1
ATOM 755 N N . LEU A 1 100 ? 10.647 7.243 -17.813 1.00 97.19 100 LEU A N 1
ATOM 756 C CA . LEU A 1 100 ? 11.127 6.893 -16.473 1.00 97.19 100 LEU A CA 1
ATOM 757 C C . LEU A 1 100 ? 11.258 8.131 -15.588 1.00 97.19 100 LEU A C 1
ATOM 759 O O . LEU A 1 100 ? 10.721 8.150 -14.486 1.00 97.19 10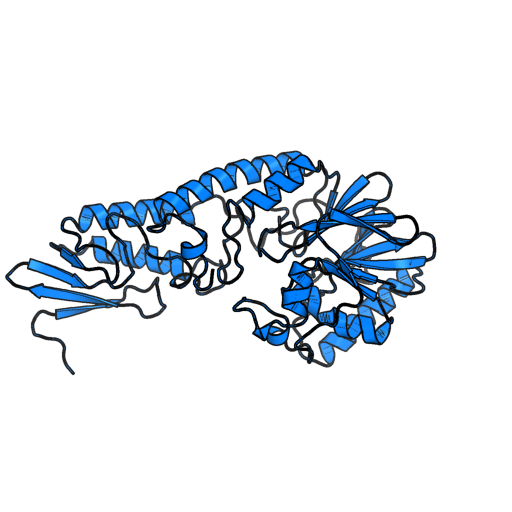0 LEU A O 1
ATOM 763 N N . ARG A 1 101 ? 11.893 9.204 -16.076 1.00 96.62 101 ARG A N 1
ATOM 764 C CA . ARG A 1 101 ? 11.997 10.465 -15.322 1.00 96.62 101 ARG A CA 1
ATOM 765 C C . ARG A 1 101 ? 10.633 11.056 -14.996 1.00 96.62 101 ARG A C 1
ATOM 767 O O . ARG A 1 101 ? 10.466 11.592 -13.908 1.00 96.62 101 ARG A O 1
ATOM 774 N N . ALA A 1 102 ? 9.668 10.967 -15.911 1.00 94.81 102 ALA A N 1
ATOM 775 C CA . ALA A 1 102 ? 8.321 11.461 -15.656 1.00 94.81 102 ALA A CA 1
ATOM 776 C C . ALA A 1 102 ? 7.656 10.721 -14.485 1.00 94.81 102 ALA A C 1
ATOM 778 O O . ALA A 1 102 ? 6.986 11.360 -13.679 1.00 94.81 102 ALA A O 1
ATOM 779 N N . VAL A 1 103 ? 7.853 9.402 -14.387 1.00 93.88 103 VAL A N 1
ATOM 780 C CA . VAL A 1 103 ? 7.338 8.572 -13.288 1.00 93.88 103 VAL A CA 1
ATOM 781 C C . VAL A 1 103 ? 8.087 8.840 -11.978 1.00 93.88 103 VAL A C 1
ATOM 783 O O . VAL A 1 103 ? 7.430 9.066 -10.966 1.00 93.88 103 VAL A O 1
ATOM 786 N N . LEU A 1 104 ? 9.425 8.843 -12.005 1.00 91.75 104 LEU A N 1
ATOM 787 C CA . LEU A 1 104 ? 10.283 8.890 -10.810 1.00 91.75 104 LEU A CA 1
ATOM 788 C C . LEU A 1 104 ? 10.399 10.287 -10.189 1.00 91.75 104 LEU A C 1
ATOM 790 O O . LEU A 1 104 ? 10.425 10.425 -8.974 1.00 91.75 104 LEU A O 1
ATOM 794 N N . ASN A 1 105 ? 10.402 11.342 -11.007 1.00 87.56 105 ASN A N 1
ATOM 795 C CA . ASN A 1 105 ? 10.488 12.724 -10.520 1.00 87.56 105 ASN A CA 1
ATOM 796 C C . ASN A 1 105 ? 9.106 13.329 -10.213 1.00 87.56 105 ASN A C 1
ATOM 798 O O . ASN A 1 105 ? 8.973 14.550 -10.092 1.00 87.56 105 ASN A O 1
ATOM 802 N N . GLY A 1 106 ? 8.057 12.502 -10.159 1.00 76.25 106 GLY A N 1
ATOM 803 C CA . GLY A 1 106 ? 6.735 12.938 -9.733 1.00 76.25 106 GLY A CA 1
ATOM 804 C C . GLY A 1 106 ? 6.739 13.419 -8.275 1.00 76.25 106 GLY A C 1
ATOM 805 O O . GLY A 1 106 ? 7.648 13.091 -7.514 1.00 76.25 106 GLY A O 1
ATOM 806 N N . PRO A 1 107 ? 5.730 14.201 -7.854 1.00 72.81 107 PRO A N 1
ATOM 807 C CA . PRO A 1 107 ? 5.589 14.583 -6.454 1.00 72.81 107 PRO A CA 1
ATOM 808 C C . PRO A 1 107 ? 5.299 13.336 -5.611 1.00 72.81 107 PRO A C 1
ATOM 810 O O . PRO A 1 107 ? 4.160 12.878 -5.565 1.00 72.81 107 PRO A O 1
ATOM 813 N N . SER A 1 108 ? 6.331 12.781 -4.977 1.00 72.38 108 SER A N 1
ATOM 814 C CA . SER A 1 108 ? 6.224 11.628 -4.082 1.00 72.38 108 SER A CA 1
ATOM 815 C C . SER A 1 108 ? 5.648 12.059 -2.743 1.00 72.38 108 SER A C 1
ATOM 817 O O . SER A 1 108 ? 6.074 13.069 -2.181 1.00 72.38 108 SER A O 1
ATOM 819 N N . ALA A 1 109 ? 4.721 11.267 -2.212 1.00 62.78 109 ALA A N 1
ATOM 820 C CA . ALA A 1 109 ? 4.449 11.293 -0.787 1.00 62.78 109 ALA A CA 1
ATOM 821 C C . ALA A 1 109 ? 5.743 10.865 -0.088 1.00 62.78 109 ALA A C 1
ATOM 823 O O . ALA A 1 109 ? 6.388 9.899 -0.505 1.00 62.78 109 ALA A O 1
ATOM 824 N N . ALA A 1 110 ? 6.175 11.614 0.918 1.00 59.34 110 ALA A N 1
ATOM 825 C CA . ALA A 1 110 ? 7.346 11.210 1.678 1.00 59.34 110 ALA A CA 1
ATOM 826 C C . ALA A 1 110 ? 6.971 10.034 2.587 1.00 59.34 110 ALA A C 1
ATOM 828 O O . ALA A 1 110 ? 5.996 10.132 3.332 1.00 59.34 110 ALA A O 1
ATOM 829 N N . CYS A 1 111 ? 7.771 8.965 2.566 1.00 46.62 111 CYS A N 1
ATOM 830 C CA . CYS A 1 111 ? 7.677 7.891 3.560 1.00 46.62 111 CYS A CA 1
ATOM 831 C C . CYS A 1 111 ? 8.016 8.413 4.972 1.00 46.62 111 CYS A C 1
ATOM 833 O O . CYS A 1 111 ? 7.424 7.973 5.945 1.00 46.62 111 CYS A O 1
ATOM 835 N N . ASP A 1 112 ? 8.894 9.425 5.053 1.00 38.47 112 ASP A N 1
ATOM 836 C CA . ASP A 1 112 ? 9.451 9.983 6.295 1.00 38.47 112 ASP A CA 1
ATOM 837 C C . ASP A 1 112 ? 8.861 11.346 6.704 1.00 38.47 112 ASP A C 1
ATOM 839 O O . ASP A 1 112 ? 9.434 12.044 7.549 1.00 38.47 112 ASP A O 1
ATOM 843 N N . THR A 1 113 ? 7.746 11.804 6.116 1.00 38.38 113 THR A N 1
ATOM 844 C CA . THR A 1 113 ? 7.156 13.055 6.623 1.00 38.38 113 THR A CA 1
ATOM 845 C C . THR A 1 113 ? 6.628 12.829 8.025 1.00 38.38 113 THR A C 1
ATOM 847 O O . THR A 1 113 ? 5.584 12.204 8.206 1.00 38.38 113 THR A O 1
ATOM 850 N N . ALA A 1 114 ? 7.344 13.405 8.996 1.00 41.00 114 ALA A N 1
ATOM 851 C CA . ALA A 1 114 ? 6.837 13.701 10.322 1.00 41.00 114 ALA A CA 1
ATOM 852 C C . ALA A 1 114 ? 5.366 14.133 10.203 1.00 41.00 114 ALA A C 1
ATOM 854 O O . ALA A 1 114 ? 5.056 14.947 9.324 1.00 41.00 114 ALA A O 1
ATOM 855 N N . PRO A 1 115 ? 4.473 13.572 11.032 1.00 42.44 115 PRO A N 1
ATOM 856 C CA . PRO A 1 115 ? 3.037 13.666 10.845 1.00 42.44 115 PRO A CA 1
ATOM 857 C C . PRO A 1 115 ? 2.610 15.107 10.573 1.00 42.44 115 PRO A C 1
ATOM 859 O O . PRO A 1 115 ? 2.693 15.979 11.442 1.00 42.44 115 PRO A O 1
ATOM 862 N N . LEU A 1 116 ? 2.157 15.369 9.346 1.00 41.34 116 LEU A N 1
ATOM 863 C CA . LEU A 1 116 ? 1.458 16.605 9.056 1.00 41.34 116 LEU A CA 1
ATOM 864 C C . LEU A 1 116 ? 0.142 16.561 9.840 1.00 41.34 116 LEU A C 1
ATOM 866 O O . LEU A 1 116 ? -0.772 15.817 9.505 1.00 41.34 116 LEU A O 1
ATOM 870 N N . LEU A 1 117 ? 0.086 17.430 10.853 1.00 49.44 117 LEU A N 1
ATOM 871 C CA . LEU A 1 117 ? -1.118 18.076 11.379 1.00 49.44 117 LEU A CA 1
ATOM 872 C C . LEU A 1 117 ? -1.979 17.298 12.385 1.00 49.44 117 LEU A C 1
ATOM 874 O O . LEU A 1 117 ? -3.167 17.137 12.156 1.00 49.44 117 LEU A O 1
ATOM 878 N N . VAL A 1 118 ? -1.448 17.054 13.587 1.00 45.97 118 VAL A N 1
ATOM 879 C CA . VAL A 1 118 ? -2.069 17.535 14.844 1.00 45.97 118 VAL A CA 1
ATOM 880 C C . VAL A 1 118 ? -0.943 17.758 15.862 1.00 45.97 118 VAL A C 1
ATOM 882 O O . VAL A 1 118 ? -0.195 16.836 16.169 1.00 45.97 118 VAL A O 1
ATOM 885 N N . ALA A 1 119 ? -0.819 18.962 16.430 1.00 44.19 119 ALA A N 1
ATOM 886 C CA . ALA A 1 119 ? -0.064 19.140 17.670 1.00 44.19 119 ALA A CA 1
ATOM 887 C C . ALA A 1 119 ? -0.867 18.484 18.804 1.00 44.19 119 ALA A C 1
ATOM 889 O O . ALA A 1 119 ? -1.705 19.125 19.435 1.00 44.19 119 ALA A O 1
ATOM 890 N N . THR A 1 120 ? -0.703 17.178 19.006 1.00 50.09 120 THR A N 1
ATOM 891 C CA . THR A 1 120 ? -1.336 16.488 20.133 1.00 50.09 120 THR A CA 1
ATOM 892 C C . THR A 1 120 ? -0.585 16.843 21.415 1.00 50.09 120 THR A C 1
ATOM 894 O O . THR A 1 120 ? 0.642 16.700 21.439 1.00 50.09 120 THR A O 1
ATOM 897 N N . PRO A 1 121 ? -1.272 17.271 22.490 1.00 47.62 121 PRO A N 1
ATOM 898 C CA . PRO A 1 121 ? -0.657 17.373 23.805 1.00 47.62 121 PRO A CA 1
ATOM 899 C C . PRO A 1 121 ? -0.025 16.030 24.180 1.00 47.62 121 PRO A C 1
ATOM 901 O O . PRO A 1 121 ? -0.616 14.969 23.966 1.00 47.62 121 PRO A O 1
ATOM 904 N N . ALA A 1 122 ? 1.191 16.071 24.716 1.00 43.91 122 ALA A N 1
ATOM 905 C CA . ALA A 1 122 ? 1.848 14.871 25.197 1.00 43.91 122 ALA A CA 1
ATOM 906 C C . ALA A 1 122 ? 1.114 14.345 26.444 1.00 43.91 122 ALA A C 1
ATOM 908 O O . ALA A 1 122 ? 1.233 14.936 27.512 1.00 43.91 122 ALA A O 1
ATOM 909 N N . ASP A 1 123 ? 0.393 13.229 26.327 1.00 48.75 123 ASP A N 1
ATOM 910 C CA . ASP A 1 123 ? 0.148 12.340 27.469 1.00 48.75 123 ASP A CA 1
ATOM 911 C C . ASP A 1 123 ? 1.298 11.306 27.565 1.00 48.75 123 ASP A C 1
ATOM 913 O O . ASP A 1 123 ? 1.514 10.549 26.610 1.00 48.75 123 ASP A O 1
ATOM 917 N N . PRO A 1 124 ? 2.118 11.292 28.632 1.00 50.41 124 PRO A N 1
ATOM 918 C CA . PRO A 1 124 ? 3.372 10.538 28.658 1.00 50.41 124 PRO A CA 1
ATOM 919 C C . PRO A 1 124 ? 3.275 9.027 28.932 1.00 50.41 124 PRO A C 1
ATOM 921 O O . PRO A 1 124 ? 4.327 8.403 29.036 1.00 50.41 124 PRO A O 1
ATOM 924 N N . ALA A 1 125 ? 2.099 8.408 29.091 1.00 52.47 125 ALA A N 1
ATOM 925 C CA . ALA A 1 125 ? 2.064 7.071 29.705 1.00 52.47 125 ALA A CA 1
ATOM 926 C C . ALA A 1 125 ? 1.990 5.852 28.756 1.00 52.47 125 ALA A C 1
ATOM 928 O O . ALA A 1 125 ? 2.403 4.770 29.173 1.00 52.47 125 ALA A O 1
ATOM 929 N N . THR A 1 126 ? 1.460 5.962 27.527 1.00 66.88 126 THR A N 1
ATOM 930 C CA . THR A 1 126 ? 1.024 4.753 26.776 1.00 66.88 126 THR A CA 1
ATOM 931 C C . THR A 1 126 ? 1.224 4.770 25.257 1.00 66.88 126 THR A C 1
ATOM 933 O O . THR A 1 126 ? 0.864 3.803 24.595 1.00 66.88 126 THR A O 1
ATOM 936 N N . GLY A 1 127 ? 1.753 5.851 24.675 1.00 82.56 127 GLY A N 1
ATOM 937 C CA . GLY A 1 127 ? 1.899 5.989 23.216 1.00 82.56 127 GLY A CA 1
ATOM 938 C C . GLY A 1 127 ? 0.613 6.363 22.464 1.00 82.56 127 GLY A C 1
ATOM 939 O O . GLY A 1 127 ? 0.688 6.992 21.410 1.00 82.56 127 GLY A O 1
ATOM 940 N N . PHE A 1 128 ? -0.561 6.081 23.031 1.00 87.75 128 PHE A N 1
ATOM 941 C CA . PHE A 1 128 ? -1.846 6.510 22.481 1.00 87.75 128 PHE A CA 1
ATOM 942 C C . PHE A 1 128 ? -2.068 8.014 22.680 1.00 87.75 128 PHE A C 1
ATOM 944 O O . PHE A 1 128 ? -1.975 8.540 23.791 1.00 87.75 128 PHE A O 1
ATOM 951 N N . ARG A 1 129 ? -2.387 8.718 21.594 1.00 87.25 129 ARG A N 1
ATOM 952 C CA . ARG A 1 129 ? -2.731 10.142 21.574 1.00 87.25 129 ARG A CA 1
ATOM 953 C C . ARG A 1 129 ? -4.230 10.329 21.354 1.00 87.25 129 ARG A C 1
ATOM 955 O O . ARG A 1 129 ? -4.773 9.694 20.452 1.00 87.25 129 ARG A O 1
ATOM 962 N N . PRO A 1 130 ? -4.900 11.213 22.113 1.00 90.31 130 PRO A N 1
ATOM 963 C CA . PRO A 1 130 ? -6.302 11.524 21.870 1.00 90.31 130 PRO A CA 1
ATOM 964 C C . PRO A 1 130 ? -6.468 12.300 20.556 1.00 90.31 130 PRO A C 1
ATOM 966 O O . PRO A 1 130 ? -5.818 13.324 20.333 1.00 90.31 130 PRO A O 1
ATOM 969 N N . LEU A 1 131 ? -7.377 11.826 19.708 1.00 90.44 131 LEU A N 1
ATOM 970 C CA . LEU A 1 131 ? -7.851 12.513 18.506 1.00 90.44 131 LEU A CA 1
ATOM 971 C C . LEU A 1 131 ? -9.202 13.192 18.757 1.00 90.44 131 LEU A C 1
ATOM 973 O O . LEU A 1 131 ? -9.429 14.312 18.294 1.00 90.44 131 LEU A O 1
ATOM 977 N N . LEU A 1 132 ? -10.084 12.521 19.497 1.00 94.44 132 LEU A N 1
ATOM 978 C CA . LEU A 1 132 ? -11.391 12.989 19.970 1.00 94.44 132 LEU A CA 1
ATOM 979 C C . LEU A 1 132 ? -11.614 12.450 21.398 1.00 94.44 132 LEU A C 1
ATOM 981 O O . LEU A 1 132 ? -10.862 11.564 21.809 1.00 94.44 132 LEU A O 1
ATOM 985 N N . PRO A 1 133 ? -12.606 12.943 22.166 1.00 94.00 133 PRO A N 1
ATOM 986 C CA . PRO A 1 133 ? -12.916 12.412 23.498 1.00 94.00 133 PRO A CA 1
ATOM 987 C C . PRO A 1 133 ? -12.994 10.880 23.591 1.00 94.00 133 PRO A C 1
ATOM 989 O O . PRO A 1 133 ? -12.550 10.319 24.590 1.00 94.00 133 PRO A O 1
ATOM 992 N N . HIS A 1 134 ? -13.491 10.211 22.547 1.00 96.81 134 HIS A N 1
ATOM 993 C CA . HIS A 1 134 ? -13.633 8.752 22.506 1.00 96.81 134 HIS A CA 1
ATOM 994 C C . HIS A 1 134 ? -12.683 8.038 21.535 1.00 96.81 134 HIS A C 1
ATOM 996 O O . HIS A 1 134 ? -12.802 6.829 21.345 1.00 96.81 134 HIS A O 1
ATOM 1002 N N . LEU A 1 135 ? -11.735 8.751 20.918 1.00 96.50 135 LEU A N 1
ATOM 1003 C CA . LEU A 1 135 ? -10.875 8.207 19.864 1.00 96.50 135 LEU A CA 1
ATOM 1004 C C . LEU A 1 135 ? -9.405 8.505 20.122 1.00 96.50 135 LEU A C 1
ATOM 1006 O O . LEU A 1 135 ? -9.022 9.663 20.300 1.00 96.50 135 LEU A O 1
ATOM 1010 N N . TYR A 1 136 ? -8.576 7.470 20.039 1.00 93.88 136 TYR A N 1
ATOM 1011 C CA . TYR A 1 136 ? -7.144 7.540 20.291 1.00 93.88 136 TYR A CA 1
ATOM 1012 C C . TYR A 1 136 ? -6.365 6.812 19.193 1.00 93.88 136 TYR A C 1
ATOM 1014 O O . TYR A 1 136 ? -6.854 5.834 18.638 1.00 93.88 136 TYR A O 1
ATOM 1022 N N . GLN A 1 137 ? -5.144 7.256 18.906 1.00 91.88 137 GLN A N 1
ATOM 1023 C CA . GLN A 1 137 ? -4.240 6.615 17.945 1.00 91.88 137 GLN A CA 1
ATOM 1024 C C . GLN A 1 137 ? -2.867 6.402 18.581 1.00 91.88 137 GLN A C 1
ATOM 1026 O O . GLN A 1 137 ? -2.328 7.316 19.207 1.00 91.88 137 GLN A O 1
ATOM 1031 N N . TYR A 1 138 ? -2.302 5.210 18.435 1.00 90.31 138 TYR A N 1
ATOM 1032 C CA . TYR A 1 138 ? -0.921 4.926 18.796 1.00 90.31 138 TYR A CA 1
ATOM 1033 C C . TYR A 1 138 ? 0.009 5.566 17.761 1.00 90.31 138 TYR A C 1
ATOM 1035 O O . TYR A 1 138 ? -0.168 5.359 16.570 1.00 90.31 138 TYR A O 1
ATOM 1043 N N . LEU A 1 139 ? 0.960 6.391 18.205 1.00 83.00 139 LEU A N 1
ATOM 1044 C CA . LEU A 1 139 ? 1.911 7.082 17.320 1.00 83.00 139 LEU A CA 1
ATOM 1045 C C . LEU A 1 139 ? 3.396 6.699 17.473 1.00 83.00 139 LEU A C 1
ATOM 1047 O O . LEU A 1 139 ? 4.154 7.020 16.556 1.00 83.00 139 LEU A O 1
ATOM 1051 N N . PRO A 1 140 ? 3.883 6.110 18.588 1.00 80.00 140 PRO A N 1
ATOM 1052 C CA . PRO A 1 140 ? 5.271 5.669 18.650 1.00 80.00 140 PRO A CA 1
ATOM 1053 C C . PRO A 1 140 ? 5.612 4.704 17.519 1.00 80.00 140 PRO A C 1
ATOM 1055 O O . PRO A 1 140 ? 4.757 3.944 17.074 1.00 80.00 140 PRO A O 1
ATOM 1058 N N . ASP A 1 141 ? 6.866 4.759 17.072 1.00 71.44 141 ASP A N 1
ATOM 1059 C CA . ASP A 1 141 ? 7.466 3.782 16.158 1.00 71.44 141 ASP A CA 1
ATOM 1060 C C . ASP A 1 141 ? 6.676 3.518 14.860 1.00 71.44 141 ASP A C 1
ATOM 1062 O O . ASP A 1 141 ? 6.850 2.473 14.241 1.00 71.44 141 ASP A O 1
ATOM 1066 N N . TRP A 1 142 ? 5.856 4.482 14.415 1.00 75.75 142 TRP A N 1
ATOM 1067 C CA . TRP A 1 142 ? 4.971 4.350 13.246 1.00 75.75 142 TRP A CA 1
ATOM 1068 C C . TRP A 1 142 ? 3.928 3.231 13.398 1.00 75.75 142 TRP A C 1
ATOM 1070 O O . TRP A 1 142 ? 3.549 2.606 12.409 1.00 75.75 142 TRP A O 1
ATOM 1080 N N . GLY A 1 143 ? 3.493 2.950 14.631 1.00 81.31 143 GLY A N 1
ATOM 1081 C CA . GLY A 1 143 ? 2.518 1.901 14.910 1.00 81.31 143 GLY A CA 1
ATOM 1082 C C . GLY A 1 143 ? 1.142 2.166 14.291 1.00 81.31 143 GLY A C 1
ATOM 1083 O O . GLY A 1 143 ? 0.642 3.289 14.272 1.00 81.31 143 GLY A O 1
ATOM 1084 N N . ASN A 1 144 ? 0.525 1.086 13.831 1.00 89.31 144 ASN A N 1
ATOM 1085 C CA . ASN A 1 144 ? -0.759 1.029 13.156 1.00 89.31 144 ASN A CA 1
ATOM 1086 C C . ASN A 1 144 ? -1.846 0.549 14.122 1.00 89.31 144 ASN A C 1
ATOM 1088 O O . ASN A 1 144 ? -2.283 -0.600 14.065 1.00 89.31 144 ASN A O 1
ATOM 1092 N N . CYS A 1 145 ? -2.252 1.395 15.067 1.00 94.06 145 CYS A N 1
ATOM 1093 C CA . CYS A 1 145 ? -3.292 1.016 16.021 1.00 94.06 145 CYS A CA 1
ATOM 1094 C C . CYS A 1 145 ? -4.123 2.222 16.452 1.00 94.06 145 CYS A C 1
ATOM 1096 O O . CYS A 1 145 ? -3.591 3.256 16.870 1.00 94.06 145 CYS A O 1
ATOM 1098 N N . ALA A 1 146 ? -5.444 2.082 16.399 1.00 95.75 146 ALA A N 1
ATOM 1099 C CA . ALA A 1 146 ? -6.368 3.077 16.920 1.00 95.75 146 ALA A CA 1
ATOM 1100 C C . ALA A 1 146 ? -7.383 2.446 17.872 1.00 95.75 146 ALA A C 1
ATOM 1102 O O . ALA A 1 146 ? -7.882 1.353 17.629 1.00 95.75 146 ALA A O 1
ATOM 1103 N N . LEU A 1 147 ? -7.714 3.163 18.945 1.00 96.94 147 LEU A N 1
ATOM 1104 C CA . LEU A 1 147 ? -8.698 2.758 19.942 1.00 96.94 147 LEU A CA 1
ATOM 1105 C C . LEU A 1 147 ? -9.933 3.653 19.850 1.00 96.94 147 LEU A C 1
ATOM 1107 O O . LEU A 1 147 ? -9.843 4.869 20.038 1.00 96.94 147 LEU A O 1
ATOM 1111 N N . LEU A 1 148 ? -11.091 3.023 19.685 1.00 98.06 148 LEU A N 1
ATOM 1112 C CA . LEU A 1 148 ? -12.396 3.616 19.941 1.00 98.06 148 LEU A CA 1
ATOM 1113 C C . LEU A 1 148 ? -12.888 3.164 21.324 1.00 98.06 148 LEU A C 1
ATOM 1115 O O . LEU A 1 148 ? -12.953 1.968 21.610 1.00 98.06 148 LEU A O 1
ATOM 1119 N N . ARG A 1 149 ? -13.217 4.118 22.196 1.00 97.62 149 ARG A N 1
ATOM 1120 C CA . ARG A 1 149 ? -13.681 3.872 23.569 1.00 97.62 149 ARG A CA 1
ATOM 1121 C C . ARG A 1 149 ? -15.172 4.160 23.678 1.00 97.62 149 ARG A C 1
ATOM 1123 O O . ARG A 1 149 ? -15.585 5.268 23.380 1.00 97.62 149 ARG A O 1
ATOM 1130 N N . SER A 1 150 ? -15.942 3.208 24.191 1.00 98.12 150 SER A N 1
ATOM 1131 C CA . SER A 1 150 ? -17.356 3.401 24.526 1.00 98.12 150 SER A CA 1
ATOM 1132 C C . SER A 1 150 ? -17.539 4.087 25.885 1.00 98.12 150 SER A C 1
ATOM 1134 O O . SER A 1 150 ? -16.729 3.906 26.802 1.00 98.12 150 SER A O 1
ATOM 1136 N N . ASP A 1 151 ? -18.659 4.790 26.052 1.00 96.81 151 ASP A N 1
ATOM 1137 C CA . ASP A 1 151 ? -19.149 5.312 27.333 1.00 96.81 151 ASP A CA 1
ATOM 1138 C C . ASP A 1 151 ? -19.264 4.220 28.408 1.00 96.81 151 ASP A C 1
ATOM 1140 O O . ASP A 1 151 ? -19.115 4.493 29.600 1.00 96.81 151 ASP A O 1
ATOM 1144 N N . SER A 1 152 ? -19.488 2.963 28.005 1.00 96.31 152 SER A N 1
ATOM 1145 C CA . SER A 1 152 ? -19.572 1.838 28.938 1.00 96.31 152 SER A CA 1
ATOM 1146 C C . SER A 1 152 ? -18.214 1.354 29.457 1.00 96.31 152 SER A C 1
ATOM 1148 O O . SER A 1 152 ? -18.196 0.365 30.179 1.00 96.31 152 SER A O 1
ATOM 1150 N N . GLY A 1 153 ? -17.093 1.951 29.036 1.00 94.81 153 GLY A N 1
ATOM 1151 C CA . GLY A 1 153 ? -15.741 1.496 29.388 1.00 94.81 153 GLY A CA 1
ATOM 1152 C C . GLY A 1 153 ? -15.198 0.355 28.515 1.00 94.81 153 GLY A C 1
ATOM 1153 O O . GLY A 1 153 ? -14.103 -0.141 28.767 1.00 94.81 153 GLY A O 1
ATOM 1154 N N . ALA A 1 154 ? -15.919 -0.063 27.470 1.00 98.19 154 ALA A N 1
ATOM 1155 C CA . ALA A 1 154 ? -15.430 -1.051 26.505 1.00 98.19 154 ALA A CA 1
ATOM 1156 C C . ALA A 1 154 ? -14.544 -0.400 25.427 1.00 98.19 154 ALA A C 1
ATOM 1158 O O . ALA A 1 154 ? -14.785 0.738 25.023 1.00 98.19 154 ALA A O 1
ATOM 1159 N N . GLY A 1 155 ? -13.541 -1.132 24.939 1.00 98.12 155 GLY A N 1
ATOM 1160 C CA . GLY A 1 155 ? -12.672 -0.716 23.836 1.00 98.12 155 GLY A CA 1
ATOM 1161 C C . GLY A 1 155 ? -12.877 -1.540 22.563 1.00 98.12 155 GLY A C 1
ATOM 1162 O O . GLY A 1 155 ? -13.192 -2.729 22.631 1.00 98.12 155 GLY A O 1
ATOM 1163 N N . LEU A 1 156 ? -12.652 -0.906 21.416 1.00 98.69 156 LEU A N 1
ATOM 1164 C CA . LEU A 1 156 ? -12.508 -1.531 20.104 1.00 98.69 156 LEU A CA 1
ATOM 1165 C C . LEU A 1 156 ? -11.207 -1.040 19.481 1.00 98.69 156 LEU A C 1
ATOM 1167 O O . LEU A 1 156 ? -10.953 0.166 19.477 1.00 98.69 156 LEU A O 1
ATOM 1171 N N . LEU A 1 157 ? -10.409 -1.961 18.944 1.00 98.56 157 LEU A N 1
ATOM 1172 C CA . LEU A 1 157 ? -9.221 -1.616 18.173 1.00 98.56 157 LEU A CA 1
ATOM 1173 C C . LEU A 1 157 ? -9.494 -1.681 16.668 1.00 98.56 157 LEU A C 1
ATOM 1175 O O . LEU A 1 157 ? -10.188 -2.575 16.183 1.00 98.56 157 LEU A O 1
ATOM 1179 N N . VAL A 1 158 ? -8.945 -0.721 15.934 1.00 98.50 158 VAL A N 1
ATOM 1180 C CA . VAL A 1 158 ? -8.757 -0.820 14.487 1.00 98.50 158 VAL A CA 1
ATOM 1181 C C . VAL A 1 158 ? -7.272 -1.024 14.255 1.00 98.50 158 VAL A C 1
ATOM 1183 O O . VAL A 1 158 ? -6.481 -0.161 14.648 1.00 98.50 158 VAL A O 1
ATOM 1186 N N . ASP A 1 159 ? -6.937 -2.167 13.655 1.00 98.25 159 ASP A N 1
ATOM 1187 C CA . ASP A 1 159 ? -5.594 -2.760 13.657 1.00 98.25 159 ASP A CA 1
ATOM 1188 C C . ASP A 1 159 ? -5.019 -2.997 15.073 1.00 98.25 159 ASP A C 1
ATOM 1190 O O . ASP A 1 159 ? -5.533 -2.513 16.084 1.00 98.25 159 ASP A O 1
ATOM 1194 N N . ASP A 1 160 ? -3.946 -3.781 15.164 1.00 96.06 160 ASP A N 1
ATOM 1195 C CA . ASP A 1 160 ? -3.184 -3.993 16.405 1.00 96.06 160 ASP A CA 1
ATOM 1196 C C . ASP A 1 160 ? -1.677 -4.095 16.120 1.00 96.06 160 ASP A C 1
ATOM 1198 O O . ASP A 1 160 ? -0.947 -4.976 16.590 1.00 96.06 160 ASP A O 1
ATOM 1202 N N . GLY A 1 161 ? -1.214 -3.179 15.277 1.00 93.88 161 GLY A N 1
ATOM 1203 C CA . GLY A 1 161 ? 0.181 -2.991 14.934 1.00 93.88 161 GLY A CA 1
ATOM 1204 C C . GLY A 1 161 ? 0.859 -1.997 15.855 1.00 93.88 161 GLY A C 1
ATOM 1205 O O . GLY A 1 161 ? 0.500 -0.823 15.845 1.00 93.88 161 GLY A O 1
ATOM 1206 N N . LEU A 1 162 ? 1.860 -2.412 16.630 1.00 91.62 162 LEU A N 1
ATOM 1207 C CA . LEU A 1 162 ? 2.659 -1.455 17.410 1.00 91.62 162 LEU A CA 1
ATOM 1208 C C . LEU A 1 162 ? 3.985 -1.122 16.724 1.00 91.62 162 LEU A C 1
ATOM 1210 O O . LEU A 1 162 ? 4.680 -0.220 17.183 1.00 91.62 162 LEU A O 1
ATOM 1214 N N . CYS A 1 163 ? 4.336 -1.837 15.647 1.00 89.19 163 CYS A N 1
ATOM 1215 C CA . CYS A 1 163 ? 5.598 -1.685 14.921 1.00 89.19 163 CYS A CA 1
ATOM 1216 C C . CYS A 1 163 ? 6.810 -1.808 15.859 1.00 89.19 163 CYS A C 1
ATOM 1218 O O . CYS A 1 163 ? 7.855 -1.181 15.679 1.00 89.19 163 CYS A O 1
ATOM 1220 N N . PHE A 1 164 ? 6.680 -2.644 16.892 1.00 90.06 164 PHE A N 1
ATOM 1221 C CA . PHE A 1 164 ? 7.757 -2.897 17.835 1.00 90.06 164 PHE A CA 1
ATOM 1222 C C . PHE A 1 164 ? 8.596 -4.075 17.334 1.00 90.06 164 PHE A C 1
ATOM 1224 O O . PHE A 1 164 ? 8.369 -5.238 17.684 1.00 90.06 164 PHE A O 1
ATOM 1231 N N . TRP A 1 165 ? 9.591 -3.751 16.502 1.00 87.75 165 TRP A N 1
ATOM 1232 C CA . TRP A 1 165 ? 10.454 -4.671 15.742 1.00 87.75 165 TRP A CA 1
ATOM 1233 C C . TRP A 1 165 ? 11.454 -5.478 16.594 1.00 87.75 165 TRP A C 1
ATOM 1235 O O . TRP A 1 165 ? 12.651 -5.557 16.303 1.00 87.75 165 TRP A O 1
ATOM 1245 N N . LYS A 1 166 ? 10.979 -6.084 17.682 1.00 91.69 166 LYS A N 1
ATOM 1246 C CA . LYS A 1 166 ? 11.702 -7.062 18.499 1.00 91.69 166 LYS A CA 1
ATOM 1247 C C . LYS A 1 166 ? 11.156 -8.470 18.261 1.00 91.69 166 LYS A C 1
ATOM 1249 O O . LYS A 1 166 ? 9.994 -8.613 17.874 1.00 91.69 166 LYS A O 1
ATOM 1254 N N . PRO A 1 167 ? 11.974 -9.518 18.456 1.00 91.31 167 PRO A N 1
ATOM 1255 C CA . PRO A 1 167 ? 11.488 -10.890 18.419 1.00 91.31 167 PRO A CA 1
ATOM 1256 C C . PRO A 1 167 ? 10.600 -11.200 19.634 1.00 91.31 167 PRO A C 1
ATOM 1258 O O . PRO A 1 167 ? 10.574 -10.475 20.633 1.00 91.31 167 PRO A O 1
ATOM 1261 N N . LEU A 1 168 ? 9.891 -12.325 19.578 1.00 90.88 168 LEU A N 1
ATOM 1262 C CA . LEU A 1 168 ? 9.249 -12.900 20.758 1.00 90.88 168 LEU A CA 1
ATOM 1263 C C . LEU A 1 168 ? 10.304 -13.411 21.764 1.00 90.88 168 LEU A C 1
ATOM 1265 O O . LEU A 1 168 ? 11.362 -13.883 21.344 1.00 90.88 168 LEU A O 1
ATOM 1269 N N . PRO A 1 169 ? 10.040 -13.350 23.087 1.00 94.12 169 PRO A N 1
ATOM 1270 C CA . PRO A 1 169 ? 8.800 -12.901 23.733 1.00 94.12 169 PRO A CA 1
ATOM 1271 C C . PRO A 1 169 ? 8.738 -11.387 24.017 1.00 94.12 169 PRO A C 1
ATOM 1273 O O . PRO A 1 169 ? 7.738 -10.921 24.562 1.00 94.12 169 PRO A O 1
ATOM 1276 N N . GLU A 1 170 ? 9.778 -10.615 23.680 1.00 94.75 170 GLU A N 1
ATOM 1277 C CA . GLU A 1 170 ? 9.873 -9.183 24.014 1.00 94.75 170 GLU A CA 1
ATOM 1278 C C . GLU A 1 170 ? 8.726 -8.369 23.409 1.00 94.75 170 GLU A C 1
ATOM 1280 O O . GLU A 1 170 ? 8.141 -7.537 24.101 1.00 94.75 170 GLU A O 1
ATOM 1285 N N . ARG A 1 171 ? 8.354 -8.655 22.154 1.00 92.06 171 ARG A N 1
ATOM 1286 C CA . ARG A 1 171 ? 7.215 -8.001 21.493 1.00 92.06 171 ARG A CA 1
ATOM 1287 C C . ARG A 1 171 ? 5.897 -8.213 22.233 1.00 92.06 171 ARG A C 1
ATOM 1289 O O . ARG A 1 171 ? 5.234 -7.242 22.579 1.00 92.06 171 ARG A O 1
ATOM 1296 N N . ALA A 1 172 ? 5.559 -9.461 22.554 1.00 94.00 172 ALA A N 1
ATOM 1297 C CA . ALA A 1 172 ? 4.334 -9.781 23.287 1.00 94.00 172 ALA A CA 1
ATOM 1298 C C . ALA A 1 172 ? 4.321 -9.145 24.688 1.00 94.00 172 ALA A C 1
ATOM 1300 O O . ALA A 1 172 ? 3.299 -8.639 25.146 1.00 94.00 172 ALA A O 1
ATOM 1301 N N . ALA A 1 173 ? 5.467 -9.123 25.378 1.00 95.06 173 ALA A N 1
ATOM 1302 C CA . ALA A 1 173 ? 5.584 -8.448 26.669 1.00 95.06 173 ALA A CA 1
ATOM 1303 C C . ALA A 1 173 ? 5.367 -6.928 26.552 1.00 95.06 173 ALA A C 1
ATOM 1305 O O . ALA A 1 173 ? 4.691 -6.345 27.403 1.00 95.06 173 ALA A O 1
ATOM 1306 N N . HIS A 1 174 ? 5.901 -6.300 25.498 1.00 93.50 174 HIS A N 1
ATOM 1307 C CA . HIS A 1 174 ? 5.675 -4.887 25.205 1.00 93.50 174 HIS A CA 1
ATOM 1308 C C . HIS A 1 174 ? 4.195 -4.601 24.926 1.00 93.50 174 HIS A C 1
ATOM 1310 O O . HIS A 1 174 ? 3.620 -3.725 25.571 1.00 93.50 174 HIS A O 1
ATOM 1316 N N . HIS A 1 175 ? 3.557 -5.383 24.051 1.00 94.88 175 HIS A N 1
ATOM 1317 C CA . HIS A 1 175 ? 2.133 -5.244 23.736 1.00 94.88 175 HIS A CA 1
ATOM 1318 C C . HIS A 1 175 ? 1.250 -5.355 24.984 1.00 94.88 175 HIS A C 1
ATOM 1320 O O . HIS A 1 175 ? 0.501 -4.426 25.287 1.00 94.88 175 HIS A O 1
ATOM 1326 N N . ARG A 1 176 ? 1.428 -6.400 25.806 1.00 95.75 176 ARG A N 1
ATOM 1327 C CA . ARG A 1 176 ? 0.704 -6.543 27.085 1.00 95.75 176 ARG A CA 1
ATOM 1328 C C . ARG A 1 176 ? 0.893 -5.338 28.003 1.00 95.75 176 ARG A C 1
ATOM 1330 O O . ARG A 1 176 ? -0.056 -4.915 28.663 1.00 95.75 176 ARG A O 1
ATOM 1337 N N . ALA A 1 177 ? 2.105 -4.784 28.074 1.00 94.50 177 ALA A N 1
ATOM 1338 C CA . ALA A 1 177 ? 2.383 -3.608 28.893 1.00 94.50 177 ALA A CA 1
ATOM 1339 C C . ALA A 1 177 ? 1.651 -2.363 28.368 1.00 94.50 177 ALA A C 1
ATOM 1341 O O . ALA A 1 177 ? 1.069 -1.628 29.171 1.00 94.50 177 ALA A O 1
ATOM 1342 N N . VAL A 1 178 ? 1.634 -2.162 27.046 1.00 93.38 178 VAL A N 1
ATOM 1343 C CA . VAL A 1 178 ? 0.903 -1.076 26.377 1.00 93.38 178 VAL A CA 1
ATOM 1344 C C . VAL A 1 178 ? -0.600 -1.209 26.619 1.00 93.38 178 VAL A C 1
ATOM 1346 O O . VAL A 1 178 ? -1.203 -0.263 27.125 1.00 93.38 178 VAL A O 1
ATOM 1349 N N . ILE A 1 179 ? -1.196 -2.382 26.372 1.00 95.25 179 ILE A N 1
ATOM 1350 C CA . ILE A 1 179 ? -2.628 -2.628 26.608 1.00 95.25 179 ILE A CA 1
ATOM 1351 C C . ILE A 1 179 ? -2.980 -2.439 28.087 1.00 95.25 179 ILE A C 1
ATOM 1353 O O . ILE A 1 179 ? -3.916 -1.711 28.416 1.00 95.25 179 ILE A O 1
ATOM 1357 N N . ALA A 1 180 ? -2.201 -3.005 29.013 1.00 94.44 180 ALA A N 1
ATOM 1358 C CA . ALA A 1 180 ? -2.455 -2.842 30.443 1.00 94.44 180 ALA A CA 1
ATOM 1359 C C . ALA A 1 180 ? -2.378 -1.371 30.882 1.00 94.44 180 ALA A C 1
ATOM 1361 O O . ALA A 1 180 ? -3.154 -0.934 31.735 1.00 94.44 180 ALA A O 1
ATOM 1362 N N . ALA A 1 181 ? -1.439 -0.601 30.330 1.00 92.06 181 ALA A N 1
ATOM 1363 C CA . ALA A 1 181 ? -1.322 0.819 30.622 1.00 92.06 181 ALA A CA 1
ATOM 1364 C C . ALA A 1 181 ? -2.480 1.621 30.010 1.00 92.06 181 ALA A C 1
ATOM 1366 O O . ALA A 1 181 ? -3.064 2.446 30.708 1.00 92.06 181 ALA A O 1
ATOM 1367 N N . LEU A 1 182 ? -2.877 1.319 28.771 1.00 91.88 182 LEU A N 1
ATOM 1368 C CA . LEU A 1 182 ? -4.029 1.921 28.098 1.00 91.88 182 LEU A CA 1
ATOM 1369 C C . LEU A 1 182 ? -5.319 1.716 28.899 1.00 91.88 182 LEU A C 1
ATOM 1371 O O . LEU A 1 182 ? -6.038 2.680 29.167 1.00 91.88 182 LEU A O 1
ATOM 1375 N N . LYS A 1 183 ? -5.566 0.484 29.362 1.00 93.12 183 LYS A N 1
ATOM 1376 C CA . LYS A 1 183 ? -6.733 0.153 30.188 1.00 93.12 183 LYS A CA 1
ATOM 1377 C C . LYS A 1 183 ? -6.763 0.947 31.490 1.00 93.12 183 LYS A C 1
ATOM 1379 O O . LYS A 1 183 ? -7.809 1.479 31.846 1.00 93.12 183 LYS A O 1
ATOM 1384 N N . ARG A 1 184 ? -5.620 1.092 32.173 1.00 92.12 184 ARG A N 1
ATOM 1385 C CA . ARG A 1 184 ? -5.524 1.918 33.390 1.00 92.12 184 ARG A CA 1
ATOM 1386 C C . ARG A 1 184 ? -5.779 3.396 33.105 1.00 92.12 184 ARG A C 1
ATOM 1388 O O . ARG A 1 184 ? -6.554 4.014 33.827 1.00 92.12 184 ARG A O 1
ATOM 1395 N N . SER A 1 185 ? -5.150 3.954 32.072 1.00 89.62 185 SER A N 1
ATOM 1396 C CA . SER A 1 185 ? -5.240 5.388 31.767 1.00 89.62 185 SER A CA 1
ATOM 1397 C C . SER A 1 185 ? -6.637 5.813 31.321 1.00 89.62 185 SER A C 1
ATOM 1399 O O . SER A 1 185 ? -7.078 6.909 31.651 1.00 89.62 185 SER A O 1
ATOM 1401 N N . LEU A 1 186 ? -7.346 4.947 30.595 1.00 90.62 186 LEU A N 1
ATOM 1402 C CA . LEU A 1 186 ? -8.659 5.257 30.024 1.00 90.62 186 LEU A CA 1
ATOM 1403 C C . LEU A 1 186 ? -9.824 4.584 30.761 1.00 90.62 186 LEU A C 1
ATOM 1405 O O . LEU A 1 186 ? -10.969 4.675 30.311 1.00 90.62 186 LEU A O 1
ATOM 1409 N N . SER A 1 187 ? -9.537 3.925 31.890 1.00 91.00 187 SER A N 1
ATOM 1410 C CA . SER A 1 187 ? -10.503 3.127 32.656 1.00 91.00 187 SER A CA 1
ATOM 1411 C C . SER A 1 187 ? -11.294 2.174 31.750 1.00 91.00 187 SER A C 1
ATOM 1413 O O . SER A 1 187 ? -12.523 2.192 31.750 1.00 91.00 187 SER A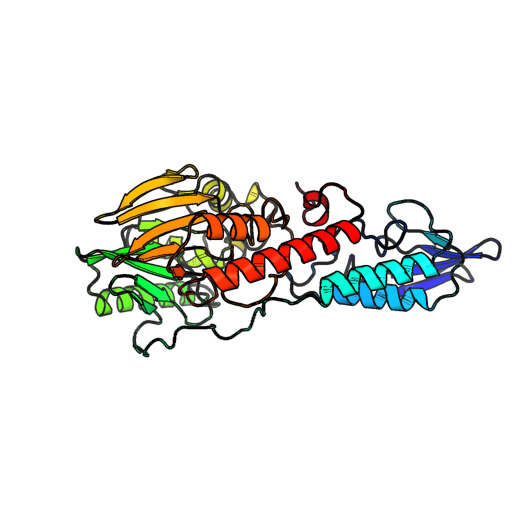 O 1
ATOM 1415 N N . LEU A 1 188 ? -10.579 1.413 30.913 1.00 94.50 188 LEU A N 1
ATOM 1416 C CA . LEU A 1 188 ? -11.194 0.405 30.050 1.00 94.50 188 LEU A CA 1
ATOM 1417 C C . LEU A 1 188 ? -11.345 -0.909 30.811 1.00 94.50 188 LEU A C 1
ATOM 1419 O O . LEU A 1 188 ? -10.370 -1.428 31.363 1.00 94.50 188 LEU A O 1
ATOM 1423 N N . ASP A 1 189 ? -12.535 -1.490 30.745 1.00 93.81 189 ASP A N 1
ATOM 1424 C CA . ASP A 1 189 ? -12.823 -2.795 31.334 1.00 93.81 189 ASP A CA 1
ATOM 1425 C C . ASP A 1 189 ? -12.176 -3.912 30.506 1.00 93.81 189 ASP A C 1
ATOM 1427 O O . ASP A 1 189 ? -11.460 -4.777 31.024 1.00 93.81 189 ASP A O 1
ATOM 1431 N N . ARG A 1 190 ? -12.404 -3.869 29.189 1.00 96.69 190 ARG A N 1
ATOM 1432 C CA . ARG A 1 190 ? -11.900 -4.843 28.216 1.00 96.69 190 ARG A CA 1
ATOM 1433 C C . ARG A 1 190 ? -11.878 -4.285 26.800 1.00 96.69 190 ARG A C 1
ATOM 1435 O O . ARG A 1 190 ? -12.648 -3.376 26.482 1.00 96.69 190 ARG A O 1
ATOM 1442 N N . ILE A 1 191 ? -11.048 -4.879 25.952 1.00 98.31 191 ILE A N 1
ATOM 1443 C CA . ILE A 1 191 ? -11.102 -4.681 24.501 1.00 98.31 191 ILE A CA 1
ATOM 1444 C C . ILE A 1 191 ? -11.942 -5.817 23.911 1.00 98.31 191 ILE A C 1
ATOM 1446 O O . ILE A 1 191 ? -11.585 -6.983 24.019 1.00 98.31 191 ILE A O 1
ATOM 1450 N N . GLU A 1 192 ? -13.102 -5.483 23.352 1.00 98.69 192 GLU A N 1
ATOM 1451 C CA . GLU A 1 192 ? -14.112 -6.470 22.941 1.00 98.69 192 GLU A CA 1
ATOM 1452 C C . GLU A 1 192 ? -13.964 -6.926 21.500 1.00 98.69 192 GLU A C 1
ATOM 1454 O O . GLU A 1 192 ? -14.436 -8.004 21.152 1.00 98.69 192 GLU A O 1
ATOM 1459 N N . MET A 1 193 ? -13.386 -6.074 20.661 1.00 98.75 193 MET A N 1
ATOM 1460 C CA . MET A 1 193 ? -13.384 -6.243 19.219 1.00 98.75 193 MET A CA 1
ATOM 1461 C C . MET A 1 193 ? -12.108 -5.659 18.631 1.00 98.75 193 MET A C 1
ATOM 1463 O O . MET A 1 193 ? -11.647 -4.602 19.070 1.00 98.75 193 MET A O 1
ATOM 1467 N N . VAL A 1 194 ? -11.583 -6.328 17.611 1.00 98.88 194 VAL A N 1
ATOM 1468 C CA . VAL A 1 194 ? -10.547 -5.793 16.733 1.00 98.88 194 VAL A CA 1
ATOM 1469 C C . VAL A 1 194 ? -10.988 -5.923 15.279 1.00 98.88 194 VAL A C 1
ATOM 1471 O O . VAL A 1 194 ? -11.518 -6.960 14.872 1.00 98.88 194 VAL A O 1
ATOM 1474 N N . ILE A 1 195 ? -10.801 -4.850 14.510 1.00 98.81 195 ILE A N 1
ATOM 1475 C CA . ILE A 1 195 ? -11.111 -4.802 13.081 1.00 98.81 195 ILE A CA 1
ATOM 1476 C C . ILE A 1 195 ? -9.823 -4.484 12.321 1.00 98.81 195 ILE A C 1
ATOM 1478 O O . ILE A 1 195 ? -9.392 -3.330 12.343 1.00 98.81 195 ILE A O 1
ATOM 1482 N N . PRO A 1 196 ? -9.193 -5.466 11.656 1.00 98.56 196 PRO A N 1
ATOM 1483 C CA . PRO A 1 196 ? -8.052 -5.188 10.804 1.00 98.56 196 PRO A CA 1
ATOM 1484 C C . PRO A 1 196 ? -8.480 -4.458 9.526 1.00 98.56 196 PRO A C 1
ATOM 1486 O O . PRO A 1 196 ? -9.506 -4.777 8.917 1.00 98.56 196 PRO A O 1
ATOM 1489 N N . THR A 1 197 ? -7.671 -3.492 9.108 1.00 98.50 197 THR A N 1
ATOM 1490 C CA . THR A 1 197 ? -7.822 -2.748 7.860 1.00 98.50 197 THR A CA 1
ATOM 1491 C C . THR A 1 197 ? -7.364 -3.595 6.682 1.00 98.50 197 THR A C 1
ATOM 1493 O O . THR A 1 197 ? -8.093 -3.715 5.705 1.00 98.50 197 THR A O 1
ATOM 1496 N N . HIS A 1 198 ? -6.194 -4.229 6.758 1.00 98.12 198 HIS A N 1
ATOM 1497 C CA . HIS A 1 198 ? -5.658 -5.056 5.677 1.00 98.12 198 HIS A CA 1
ATOM 1498 C C . HIS A 1 198 ? -4.667 -6.105 6.185 1.00 98.12 198 HIS A C 1
ATOM 1500 O O . HIS A 1 198 ? -4.439 -6.232 7.384 1.00 98.12 198 HIS A O 1
ATOM 1506 N N . TYR A 1 199 ? -4.124 -6.901 5.264 1.00 97.31 199 TYR A N 1
ATOM 1507 C CA . TYR A 1 199 ? -3.405 -8.128 5.599 1.00 97.31 199 TYR A CA 1
ATOM 1508 C C . TYR A 1 199 ? -1.921 -7.953 5.973 1.00 97.31 199 TYR A C 1
ATOM 1510 O O . TYR A 1 199 ? -1.281 -8.945 6.333 1.00 97.31 199 TYR A O 1
ATOM 1518 N N . HIS A 1 200 ? -1.348 -6.748 5.852 1.00 96.75 200 HIS A N 1
ATOM 1519 C CA . HIS A 1 200 ? 0.072 -6.557 6.153 1.00 96.75 200 HIS A CA 1
ATOM 1520 C C . HIS A 1 200 ? 0.355 -6.826 7.628 1.00 96.75 200 HIS A C 1
ATOM 1522 O O . HIS A 1 200 ? -0.395 -6.420 8.517 1.00 96.75 200 HIS A O 1
ATOM 1528 N N . GLY A 1 201 ? 1.433 -7.560 7.896 1.00 95.50 201 GLY A N 1
ATOM 1529 C CA . GLY A 1 201 ? 1.702 -8.099 9.224 1.00 95.50 201 GLY A CA 1
ATOM 1530 C C . GLY A 1 201 ? 1.907 -7.029 10.292 1.00 95.50 201 GLY A C 1
ATOM 1531 O O . GLY A 1 201 ? 1.511 -7.244 11.429 1.00 95.50 201 GLY A O 1
ATOM 1532 N N . ASP A 1 202 ? 2.416 -5.851 9.947 1.00 94.19 202 ASP A N 1
ATOM 1533 C CA . ASP A 1 202 ? 2.560 -4.714 10.863 1.00 94.19 202 ASP A CA 1
ATOM 1534 C C . ASP A 1 202 ? 1.242 -4.045 11.254 1.00 94.19 202 ASP A C 1
ATOM 1536 O O . ASP A 1 202 ? 1.255 -3.211 12.149 1.00 94.19 202 ASP A O 1
ATOM 1540 N N . HIS A 1 203 ? 0.110 -4.412 10.652 1.00 96.75 203 HIS A N 1
ATOM 1541 C CA . HIS A 1 203 ? -1.230 -4.025 11.113 1.00 96.75 203 HIS A CA 1
ATOM 1542 C C . HIS A 1 203 ? -1.872 -5.101 12.000 1.00 96.75 203 HIS A C 1
ATOM 1544 O O . HIS A 1 203 ? -2.832 -4.845 12.728 1.00 96.75 203 HIS A O 1
ATOM 1550 N N . LEU A 1 204 ? -1.3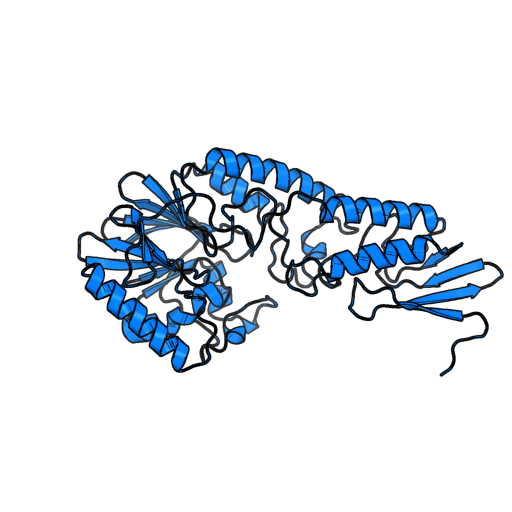37 -6.320 11.948 1.00 96.44 204 LEU A N 1
ATOM 1551 C CA . LEU A 1 204 ? -1.952 -7.523 12.503 1.00 96.44 204 LEU A CA 1
ATOM 1552 C C . LEU A 1 204 ? -1.139 -8.171 13.621 1.00 96.44 204 LEU A C 1
ATOM 1554 O O . LEU A 1 204 ? -1.641 -9.056 14.313 1.00 96.44 204 LEU A O 1
ATOM 1558 N N . GLU A 1 205 ? 0.127 -7.784 13.764 1.00 94.31 205 GLU A N 1
ATOM 1559 C CA . GLU A 1 205 ? 1.147 -8.573 14.450 1.00 94.31 205 GLU A CA 1
ATOM 1560 C C . GLU A 1 205 ? 0.809 -8.930 15.896 1.00 94.31 205 GLU A C 1
ATOM 1562 O O . GLU A 1 205 ? 1.241 -9.985 16.366 1.00 94.31 205 GLU A O 1
ATOM 1567 N N . ASN A 1 206 ? 0.027 -8.098 16.591 1.00 96.31 206 ASN A N 1
ATOM 1568 C CA . ASN A 1 206 ? -0.364 -8.358 17.972 1.00 96.31 206 ASN A CA 1
ATOM 1569 C C . ASN A 1 206 ? -1.806 -8.862 18.138 1.00 96.31 206 ASN A C 1
ATOM 1571 O O . ASN A 1 206 ? -2.165 -9.253 19.247 1.00 96.31 206 ASN A O 1
ATOM 1575 N N . ILE A 1 207 ? -2.599 -8.988 17.064 1.00 97.62 207 ILE A N 1
ATOM 1576 C CA . ILE A 1 207 ? -3.972 -9.522 17.140 1.00 97.62 207 ILE A CA 1
ATOM 1577 C C . ILE A 1 207 ? -4.023 -10.900 17.830 1.00 97.62 207 ILE A C 1
ATOM 1579 O O . ILE A 1 207 ? -4.870 -11.077 18.708 1.00 97.62 207 ILE A O 1
ATOM 1583 N N . PRO A 1 208 ? -3.135 -11.877 17.531 1.00 95.69 208 PRO A N 1
ATOM 1584 C CA . PRO A 1 208 ? -3.140 -13.157 18.245 1.00 95.69 208 PRO A CA 1
ATOM 1585 C C . PRO A 1 208 ? -2.938 -13.008 19.761 1.00 95.69 208 PRO A C 1
ATOM 1587 O O . PRO A 1 208 ? -3.588 -13.697 20.551 1.00 95.69 208 PRO A O 1
ATOM 1590 N N . GLU A 1 209 ? -2.059 -12.093 20.173 1.00 95.94 209 GLU A N 1
ATOM 1591 C CA . GLU A 1 209 ? -1.790 -11.803 21.583 1.00 95.94 209 GLU A CA 1
ATOM 1592 C C . GLU A 1 209 ? -2.985 -11.098 22.240 1.00 95.94 209 GLU A C 1
ATOM 1594 O O . GLU A 1 209 ? -3.382 -11.466 23.345 1.00 95.94 209 GLU A O 1
ATOM 1599 N N . LEU A 1 210 ? -3.622 -10.152 21.546 1.00 97.50 210 LEU A N 1
ATOM 1600 C CA . LEU A 1 210 ? -4.832 -9.475 22.008 1.00 97.50 210 LEU A CA 1
ATOM 1601 C C . LEU A 1 210 ? -5.995 -10.445 22.222 1.00 97.50 210 LEU A C 1
ATOM 1603 O O . LEU A 1 210 ? -6.674 -10.370 23.246 1.00 97.50 210 LEU A O 1
ATOM 1607 N N . VAL A 1 211 ? -6.218 -11.372 21.288 1.00 97.62 211 VAL A N 1
ATOM 1608 C CA . VAL A 1 211 ? -7.255 -12.407 21.417 1.00 97.62 211 VAL A CA 1
ATOM 1609 C C . VAL A 1 211 ? -6.977 -13.285 22.637 1.00 97.62 211 VAL A C 1
ATOM 1611 O O . VAL A 1 211 ? -7.892 -13.562 23.411 1.00 97.62 211 VAL A O 1
ATOM 1614 N N . ALA A 1 212 ? -5.721 -13.682 22.863 1.00 95.94 212 ALA A N 1
ATOM 1615 C CA . ALA A 1 212 ? -5.345 -14.468 24.037 1.00 95.94 212 ALA A CA 1
ATOM 1616 C C . ALA A 1 212 ? -5.512 -13.693 25.359 1.00 95.94 212 ALA A C 1
ATOM 1618 O O . ALA A 1 212 ? -5.891 -14.283 26.372 1.00 95.94 212 ALA A O 1
ATOM 1619 N N . LEU A 1 213 ? -5.231 -12.386 25.354 1.00 96.19 213 LEU A N 1
ATOM 1620 C CA . LEU A 1 213 ? -5.265 -11.523 26.536 1.00 96.19 213 LEU A CA 1
ATOM 1621 C C . LEU A 1 213 ? -6.683 -11.078 26.922 1.00 96.19 213 LEU A C 1
ATOM 1623 O O . LEU A 1 213 ? -7.040 -11.104 28.099 1.00 96.19 213 LEU A O 1
ATOM 1627 N N . GLU A 1 214 ? -7.473 -10.632 25.947 1.00 98.06 214 GLU A N 1
ATOM 1628 C CA . GLU A 1 214 ? -8.756 -9.949 26.162 1.00 98.06 214 GLU A CA 1
ATOM 1629 C C . GLU A 1 214 ? -9.962 -10.767 25.671 1.00 98.06 214 GLU A C 1
ATOM 1631 O O . GLU A 1 214 ? -11.099 -10.456 26.030 1.00 98.06 214 GLU A O 1
ATOM 1636 N N . GLY A 1 215 ? -9.743 -11.820 24.873 1.00 97.94 215 GLY A N 1
ATOM 1637 C CA . GLY A 1 215 ? -10.826 -12.557 24.217 1.00 97.94 215 GLY A CA 1
ATOM 1638 C C . GLY A 1 215 ? -11.574 -11.714 23.181 1.00 97.94 215 GLY A C 1
ATOM 1639 O O . GLY A 1 215 ? -12.778 -11.902 23.007 1.00 97.94 215 GLY A O 1
ATOM 1640 N N . ALA A 1 216 ? -10.885 -10.752 22.555 1.00 98.56 216 ALA A N 1
ATOM 1641 C CA . ALA A 1 216 ? -11.464 -9.845 21.570 1.00 98.56 216 ALA A CA 1
ATOM 1642 C C . ALA A 1 216 ? -11.997 -10.610 20.345 1.00 98.56 216 ALA A C 1
ATOM 1644 O O . ALA A 1 216 ? -11.333 -11.507 19.832 1.00 98.56 216 ALA A O 1
ATOM 1645 N N . GLU A 1 217 ? -13.182 -10.232 19.864 1.00 98.75 217 GLU A N 1
ATOM 1646 C CA . GLU A 1 217 ? -13.753 -10.754 18.620 1.00 98.75 217 GLU A CA 1
ATOM 1647 C C . GLU A 1 217 ? -13.016 -10.150 17.416 1.00 98.75 217 GLU A C 1
ATOM 1649 O O . GLU A 1 217 ? -12.948 -8.923 17.281 1.00 98.75 217 GLU A O 1
ATOM 1654 N N . VAL A 1 218 ? -12.505 -10.993 16.515 1.00 98.88 218 VAL A N 1
ATOM 1655 C CA . VAL A 1 218 ? -11.917 -10.533 15.249 1.00 98.88 218 VAL A CA 1
ATOM 1656 C C . VAL A 1 218 ? -13.022 -10.397 14.202 1.00 98.88 218 VAL A C 1
ATOM 1658 O O . VAL A 1 218 ? -13.566 -11.396 13.719 1.00 98.88 218 VAL A O 1
ATOM 1661 N N . VAL A 1 219 ? -13.346 -9.157 13.828 1.00 98.81 219 VAL A N 1
ATOM 1662 C CA . VAL A 1 219 ? -14.328 -8.852 12.777 1.00 98.81 219 VAL A CA 1
ATOM 1663 C C . VAL A 1 219 ? -13.598 -8.315 11.557 1.00 98.81 219 VAL A C 1
ATOM 1665 O O . VAL A 1 219 ? -12.891 -7.322 11.658 1.00 98.81 219 VAL A O 1
ATOM 1668 N N . CYS A 1 220 ? -13.767 -8.934 10.393 1.00 98.50 220 CYS A N 1
ATOM 1669 C CA . CYS A 1 220 ? -12.948 -8.622 9.224 1.00 98.50 220 CYS A CA 1
ATOM 1670 C C . CYS A 1 220 ? -13.773 -8.586 7.932 1.00 98.50 220 CYS A C 1
ATOM 1672 O O . CYS A 1 220 ? -14.723 -9.352 7.766 1.00 98.50 220 CYS A O 1
ATOM 1674 N N . LEU A 1 221 ? -13.405 -7.694 7.007 1.00 98.75 221 LEU A N 1
ATOM 1675 C CA . LEU A 1 221 ? -13.956 -7.669 5.652 1.00 98.75 221 LEU A CA 1
ATOM 1676 C C . LEU A 1 221 ? -13.612 -8.982 4.929 1.00 98.75 221 LEU A C 1
ATOM 1678 O O . LEU A 1 221 ? -12.457 -9.396 4.962 1.00 98.75 221 LEU A O 1
ATOM 1682 N N . ASP A 1 222 ? -14.572 -9.596 4.232 1.00 98.31 222 ASP A N 1
ATOM 1683 C CA . ASP A 1 222 ? -14.425 -10.934 3.627 1.00 98.31 222 ASP A CA 1
ATOM 1684 C C . ASP A 1 222 ? -13.125 -11.114 2.823 1.00 98.31 222 ASP A C 1
ATOM 1686 O O . ASP A 1 222 ? -12.411 -12.096 3.008 1.00 98.31 222 ASP A O 1
ATOM 1690 N N . ILE A 1 223 ? -12.783 -10.142 1.970 1.00 97.81 223 ILE A N 1
ATOM 1691 C CA . ILE A 1 223 ? -11.590 -10.230 1.114 1.00 97.81 223 ILE A CA 1
ATOM 1692 C C . ILE A 1 223 ? -10.282 -10.136 1.912 1.00 97.81 223 ILE A C 1
ATOM 1694 O O . ILE A 1 223 ? -9.276 -10.698 1.502 1.00 97.81 223 ILE A O 1
ATOM 1698 N N . VAL A 1 224 ? -10.282 -9.431 3.047 1.00 98.50 224 VAL A N 1
ATOM 1699 C CA . VAL A 1 224 ? -9.118 -9.345 3.942 1.00 98.50 224 VAL A CA 1
ATOM 1700 C C . VAL A 1 224 ? -9.014 -10.640 4.744 1.00 98.50 224 VAL A C 1
ATOM 1702 O O . VAL A 1 224 ? -7.927 -11.198 4.871 1.00 98.50 224 VAL A O 1
ATOM 1705 N N . ALA A 1 225 ? -10.158 -11.157 5.210 1.00 98.50 225 ALA A N 1
ATOM 1706 C CA . ALA A 1 225 ? -10.261 -12.425 5.922 1.00 98.50 225 ALA A CA 1
ATOM 1707 C C . ALA A 1 225 ? -9.704 -13.595 5.099 1.00 98.50 225 ALA A C 1
ATOM 1709 O O . ALA A 1 225 ? -9.035 -14.466 5.648 1.00 98.50 225 ALA A O 1
ATOM 1710 N N . ASP A 1 226 ? -9.944 -13.605 3.783 1.00 97.50 226 ASP A N 1
ATOM 1711 C CA . ASP A 1 226 ? -9.391 -14.623 2.888 1.00 97.50 226 ASP A CA 1
ATOM 1712 C C . ASP A 1 226 ? -7.859 -14.681 2.946 1.00 97.50 226 ASP A C 1
ATOM 1714 O O . ASP A 1 226 ? -7.311 -15.780 3.032 1.00 97.50 226 ASP A O 1
ATOM 1718 N N . VAL A 1 227 ? -7.182 -13.528 2.961 1.00 97.50 227 VAL A N 1
ATOM 1719 C CA . VAL A 1 227 ? -5.713 -13.463 3.011 1.00 97.50 227 VAL A CA 1
ATOM 1720 C C . VAL A 1 227 ? -5.187 -13.834 4.397 1.00 97.50 227 VAL A C 1
ATOM 1722 O O . VAL A 1 227 ? -4.288 -14.657 4.507 1.00 97.50 227 VAL A O 1
ATOM 1725 N N . ILE A 1 228 ? -5.756 -13.287 5.476 1.00 97.88 228 ILE A N 1
ATOM 1726 C CA . ILE A 1 228 ? -5.199 -13.494 6.828 1.00 97.88 228 ILE A CA 1
ATOM 1727 C C . ILE A 1 228 ? -5.483 -14.889 7.406 1.00 97.88 228 ILE A C 1
ATOM 1729 O O . ILE A 1 228 ? -4.757 -15.339 8.294 1.00 97.88 228 ILE A O 1
ATOM 1733 N N . GLU A 1 229 ? -6.518 -15.586 6.923 1.00 97.56 229 GLU A N 1
ATOM 1734 C CA . GLU A 1 229 ? -6.796 -16.975 7.315 1.00 97.56 229 GLU A CA 1
ATOM 1735 C C . GLU A 1 229 ? -6.053 -17.999 6.447 1.00 97.56 229 GLU A C 1
ATOM 1737 O O . GLU A 1 229 ? -5.853 -19.127 6.898 1.00 97.56 229 GLU A O 1
ATOM 1742 N N . GLN A 1 230 ? -5.683 -17.649 5.207 1.00 95.81 230 GLN A N 1
ATOM 1743 C CA . GLN A 1 230 ? -5.069 -18.567 4.231 1.00 95.81 230 GLN A CA 1
ATOM 1744 C C . GLN A 1 230 ? -4.022 -17.853 3.344 1.00 95.81 230 GLN A C 1
ATOM 1746 O O . GLN A 1 230 ? -4.190 -17.816 2.121 1.00 95.81 230 GLN A O 1
ATOM 1751 N N . PRO A 1 231 ? -2.950 -17.279 3.926 1.00 94.38 231 PRO A N 1
ATOM 1752 C CA . PRO A 1 231 ? -1.981 -16.463 3.187 1.00 94.38 231 PRO A CA 1
ATOM 1753 C C . PRO A 1 231 ? -1.238 -17.263 2.110 1.00 94.38 231 PRO A C 1
ATOM 1755 O O . PRO A 1 231 ? -0.983 -16.769 1.022 1.00 94.38 231 PRO A O 1
ATOM 1758 N N . ASP A 1 232 ? -1.013 -18.561 2.330 1.00 92.81 232 ASP A N 1
ATOM 1759 C CA . ASP A 1 232 ? -0.350 -19.467 1.383 1.00 92.81 232 ASP A CA 1
ATOM 1760 C C . ASP A 1 232 ? -1.084 -19.640 0.038 1.00 92.81 232 ASP A C 1
ATOM 1762 O O . ASP A 1 232 ? -0.500 -20.117 -0.939 1.00 92.81 232 ASP A O 1
ATOM 1766 N N . ARG A 1 233 ? -2.363 -19.251 -0.037 1.00 93.69 233 ARG A N 1
ATOM 1767 C CA . ARG A 1 233 ? -3.138 -19.225 -1.288 1.00 93.69 233 ARG A CA 1
ATOM 1768 C C . ARG A 1 233 ? -2.863 -17.997 -2.145 1.00 93.69 233 ARG A C 1
ATOM 1770 O O . ARG A 1 233 ? -3.335 -17.943 -3.285 1.00 93.69 233 ARG A O 1
ATOM 1777 N N . PHE A 1 234 ? -2.143 -17.026 -1.605 1.00 92.69 234 PHE A N 1
ATOM 1778 C CA . PHE A 1 234 ? -1.833 -15.766 -2.243 1.00 92.69 234 PHE A CA 1
ATOM 1779 C C . PHE A 1 234 ? -0.324 -15.654 -2.465 1.00 92.69 234 PHE A C 1
ATOM 1781 O O . PHE A 1 234 ? 0.487 -16.291 -1.804 1.00 92.69 234 PHE A O 1
ATOM 1788 N N . ASN A 1 235 ? 0.063 -14.854 -3.457 1.00 90.25 235 ASN A N 1
ATOM 1789 C CA . ASN A 1 235 ? 1.461 -14.497 -3.675 1.00 90.25 235 ASN A CA 1
ATOM 1790 C C . ASN A 1 235 ? 1.624 -13.001 -3.399 1.00 90.25 235 ASN A C 1
ATOM 1792 O O . ASN A 1 235 ? 1.864 -12.208 -4.315 1.00 90.25 235 ASN A O 1
ATOM 1796 N N . LEU A 1 236 ? 1.398 -12.636 -2.140 1.00 93.19 236 LEU A N 1
ATOM 1797 C CA . LEU A 1 236 ? 1.383 -11.262 -1.666 1.00 93.19 236 LEU A CA 1
ATOM 1798 C C . LEU A 1 236 ? 2.621 -10.961 -0.813 1.00 93.19 236 LEU A C 1
ATOM 1800 O O . LEU A 1 236 ? 3.202 -11.845 -0.187 1.00 93.19 236 LEU A O 1
ATOM 1804 N N . ALA A 1 237 ? 3.048 -9.701 -0.811 1.00 92.06 237 ALA A N 1
ATOM 1805 C CA . ALA A 1 237 ? 4.136 -9.229 0.040 1.00 92.06 237 ALA A CA 1
ATOM 1806 C C . ALA A 1 237 ? 3.635 -8.841 1.440 1.00 92.06 237 ALA A C 1
ATOM 1808 O O . ALA A 1 237 ? 2.478 -8.462 1.604 1.00 92.06 237 ALA A O 1
ATOM 1809 N N . CYS A 1 238 ? 4.536 -8.873 2.428 1.00 93.44 238 CYS A N 1
ATOM 1810 C CA . CYS A 1 238 ? 4.302 -8.376 3.790 1.00 93.44 238 CYS A CA 1
ATOM 1811 C C . CYS A 1 238 ? 3.191 -9.095 4.573 1.00 93.44 238 CYS A C 1
ATOM 1813 O O . CYS A 1 238 ? 2.586 -8.518 5.471 1.00 93.44 238 CYS A O 1
ATOM 1815 N N . GLU A 1 239 ? 2.933 -10.367 4.288 1.00 94.31 239 GLU A N 1
ATOM 1816 C CA . GLU A 1 239 ? 1.987 -11.166 5.071 1.00 94.31 239 GLU A CA 1
ATOM 1817 C C . GLU A 1 239 ? 2.504 -11.425 6.497 1.00 94.31 239 GLU A C 1
ATOM 1819 O O . GLU A 1 239 ? 3.712 -11.451 6.750 1.00 94.31 239 GLU A O 1
ATOM 1824 N N . LEU A 1 240 ? 1.584 -11.689 7.430 1.00 92.88 240 LEU A N 1
ATOM 1825 C CA . LEU A 1 240 ? 1.874 -11.942 8.847 1.00 92.88 240 LEU A CA 1
ATOM 1826 C C . LEU A 1 240 ? 3.069 -12.889 9.126 1.00 92.88 240 LEU A C 1
ATOM 1828 O O . LEU A 1 240 ? 3.876 -12.540 9.996 1.00 92.88 240 LEU A O 1
ATOM 1832 N N . PRO A 1 241 ? 3.268 -14.019 8.404 1.00 91.25 241 PRO A N 1
ATOM 1833 C CA . PRO A 1 241 ? 4.402 -14.917 8.651 1.00 91.25 241 PRO A CA 1
ATOM 1834 C C . PRO A 1 241 ? 5.779 -14.237 8.573 1.00 91.25 241 PRO A C 1
ATOM 1836 O O . PRO A 1 241 ? 6.720 -14.646 9.257 1.00 91.25 241 PRO A O 1
ATOM 1839 N N . TRP A 1 242 ? 5.918 -13.162 7.786 1.00 90.06 242 TRP A N 1
ATOM 1840 C CA . TRP A 1 242 ? 7.188 -12.443 7.614 1.00 90.06 242 TRP A CA 1
ATOM 1841 C C . TRP A 1 242 ? 7.629 -11.718 8.893 1.00 90.06 242 TRP A C 1
ATOM 1843 O O . TRP A 1 242 ? 8.806 -11.396 9.055 1.00 90.06 242 TRP A O 1
ATOM 1853 N N . TYR A 1 243 ? 6.698 -11.490 9.821 1.00 90.00 243 TYR A N 1
ATOM 1854 C CA . TYR A 1 243 ? 6.894 -10.652 11.000 1.00 90.00 243 TYR A CA 1
ATOM 1855 C C . TYR A 1 243 ? 7.301 -11.453 12.240 1.00 90.00 243 TYR A C 1
ATOM 1857 O O . TYR A 1 243 ? 7.586 -10.859 13.284 1.00 90.00 243 TYR A O 1
ATOM 1865 N N . GLY A 1 244 ? 7.362 -12.787 12.158 1.00 86.88 244 GLY A N 1
ATOM 1866 C CA . GLY A 1 244 ? 7.860 -13.637 13.244 1.00 86.88 244 GLY A CA 1
ATOM 1867 C C . GLY A 1 244 ? 7.002 -13.593 14.514 1.00 86.88 244 GLY A C 1
ATOM 1868 O O . GLY A 1 244 ? 7.534 -13.640 15.623 1.00 86.88 244 GLY A O 1
ATOM 1869 N N . THR A 1 245 ? 5.680 -13.492 14.360 1.00 82.50 245 THR A N 1
ATOM 1870 C CA . THR A 1 245 ? 4.681 -13.416 15.446 1.00 82.50 245 THR A CA 1
ATOM 1871 C C . THR A 1 245 ? 4.339 -14.780 16.061 1.00 82.50 245 THR A C 1
ATOM 1873 O O . THR A 1 245 ? 3.509 -14.853 16.964 1.00 82.50 245 THR A O 1
ATOM 1876 N N . ASN A 1 246 ? 4.971 -15.869 15.595 1.00 87.25 246 ASN A N 1
ATOM 1877 C CA . ASN A 1 246 ? 4.625 -17.259 15.936 1.00 87.25 246 ASN A CA 1
ATOM 1878 C C . ASN A 1 246 ? 3.152 -17.615 15.629 1.00 87.25 246 ASN A C 1
ATOM 1880 O O . ASN A 1 246 ? 2.597 -18.556 16.196 1.00 87.25 246 ASN A O 1
ATOM 1884 N N . ALA A 1 247 ? 2.533 -16.853 14.726 1.00 90.69 247 ALA A N 1
ATOM 1885 C CA . ALA A 1 247 ? 1.232 -17.104 14.141 1.00 90.69 247 ALA A CA 1
ATOM 1886 C C . ALA A 1 247 ? 1.335 -16.826 12.641 1.00 90.69 247 ALA A C 1
ATOM 1888 O O . ALA A 1 247 ? 1.646 -15.710 12.237 1.00 90.69 247 ALA A O 1
ATOM 1889 N N . ASP A 1 248 ? 1.061 -17.839 11.825 1.00 93.19 248 ASP A N 1
ATOM 1890 C CA . ASP A 1 248 ? 1.064 -17.677 10.369 1.00 93.19 248 ASP A CA 1
ATOM 1891 C C . ASP A 1 248 ? -0.303 -17.220 9.841 1.00 93.19 248 ASP A C 1
ATOM 1893 O O . ASP A 1 248 ? -0.409 -16.769 8.709 1.00 93.19 248 ASP A O 1
ATOM 1897 N N . THR A 1 249 ? -1.355 -17.325 10.661 1.00 96.38 249 THR A N 1
ATOM 1898 C CA . THR A 1 249 ? -2.739 -16.973 10.314 1.00 96.38 249 THR A CA 1
ATOM 1899 C C . THR A 1 249 ? -3.461 -16.350 11.506 1.00 96.38 249 THR A C 1
ATOM 1901 O O . THR A 1 249 ? -3.069 -16.552 12.660 1.00 96.38 249 THR A O 1
ATOM 1904 N N . ILE A 1 250 ? -4.545 -15.623 11.234 1.00 97.00 250 ILE A N 1
ATOM 1905 C CA . ILE A 1 250 ? -5.467 -15.101 12.250 1.00 97.00 250 ILE A CA 1
ATOM 1906 C C . ILE A 1 250 ? -6.858 -15.637 11.959 1.00 97.00 250 ILE A C 1
ATOM 1908 O O . ILE A 1 250 ? -7.429 -15.328 10.920 1.00 97.00 250 ILE A O 1
ATOM 1912 N N . LYS A 1 251 ? -7.426 -16.388 12.905 1.00 97.50 251 LYS A N 1
ATOM 1913 C CA . LYS A 1 251 ? -8.825 -16.817 12.835 1.00 97.50 251 LYS A CA 1
ATOM 1914 C C . LYS A 1 251 ? -9.741 -15.596 12.898 1.00 97.50 251 LYS A C 1
ATOM 1916 O O . LYS A 1 251 ? -9.670 -14.823 13.852 1.00 97.50 251 LYS A O 1
ATOM 1921 N N . VAL A 1 252 ? -10.646 -15.479 11.934 1.00 98.56 252 VAL A N 1
ATOM 1922 C CA . VAL A 1 252 ? -11.679 -14.443 11.922 1.00 98.56 252 VAL A CA 1
ATOM 1923 C C . VAL A 1 252 ? -12.956 -15.007 12.537 1.00 98.56 252 VAL A C 1
ATOM 1925 O O . VAL A 1 252 ? -13.505 -16.001 12.067 1.00 98.56 252 VAL A O 1
ATOM 1928 N N . ASP A 1 253 ? -13.460 -14.372 13.593 1.00 98.75 253 ASP A N 1
ATOM 1929 C CA . ASP A 1 253 ? -14.703 -14.802 14.243 1.00 98.75 253 ASP A CA 1
ATOM 1930 C C . ASP A 1 253 ? -15.937 -14.365 13.453 1.00 98.75 253 ASP A C 1
ATOM 1932 O O . ASP A 1 253 ? -16.935 -15.089 13.395 1.00 98.75 253 ASP A O 1
ATOM 1936 N N . ARG A 1 254 ? -15.863 -13.193 12.811 1.00 98.44 254 ARG A N 1
ATOM 1937 C CA . ARG A 1 254 ? -16.946 -12.653 11.990 1.00 98.44 254 ARG A CA 1
ATOM 1938 C C . ARG A 1 254 ? -16.423 -12.034 10.703 1.00 98.44 254 ARG A C 1
ATOM 1940 O O . ARG A 1 254 ? -15.850 -10.947 10.699 1.00 98.44 254 ARG A O 1
ATOM 1947 N N . ARG A 1 255 ? -16.697 -12.712 9.594 1.00 98.44 255 ARG A N 1
ATOM 1948 C CA . ARG A 1 255 ? -16.482 -12.188 8.246 1.00 98.44 255 ARG A CA 1
ATOM 1949 C C . ARG A 1 255 ? -17.682 -11.330 7.823 1.00 98.44 255 ARG A C 1
ATOM 1951 O O . ARG A 1 255 ? -18.824 -11.692 8.128 1.00 98.44 255 ARG A O 1
ATOM 1958 N N . VAL A 1 256 ? -17.441 -10.181 7.196 1.00 98.44 256 VAL A N 1
ATOM 1959 C CA . VAL A 1 256 ? -18.502 -9.288 6.709 1.00 98.44 256 VAL A CA 1
ATOM 1960 C C . VAL A 1 256 ? -18.276 -8.852 5.257 1.00 98.44 256 VAL A C 1
ATOM 1962 O O . VAL A 1 256 ? -17.152 -8.497 4.893 1.00 98.44 256 VAL A O 1
ATOM 1965 N N . PRO A 1 257 ? -19.332 -8.769 4.427 1.00 98.38 257 PRO A N 1
ATOM 1966 C CA . PRO A 1 257 ? -19.209 -8.227 3.081 1.00 98.38 257 PRO A CA 1
ATOM 1967 C C . PRO A 1 257 ? -19.033 -6.704 3.098 1.00 98.38 257 PRO A C 1
ATOM 1969 O O . PRO A 1 257 ? -19.423 -6.012 4.043 1.00 98.38 257 PRO A O 1
ATOM 1972 N N . SER A 1 258 ? -18.489 -6.160 2.010 1.00 98.44 258 SER A N 1
ATOM 1973 C CA . SER A 1 258 ? -18.296 -4.715 1.844 1.00 98.44 258 SER A CA 1
ATOM 1974 C C . SER A 1 258 ? -19.614 -3.938 1.944 1.00 98.44 258 SER A C 1
ATOM 1976 O O . SER A 1 258 ? -20.598 -4.280 1.291 1.00 98.44 258 SER A O 1
ATOM 1978 N N . GLY A 1 259 ? -19.611 -2.853 2.721 1.00 98.19 259 GLY A N 1
ATOM 1979 C CA . GLY A 1 259 ? -20.779 -2.015 3.000 1.00 98.19 259 GLY A CA 1
ATOM 1980 C C . GLY A 1 259 ? -21.610 -2.497 4.192 1.00 98.19 259 GLY A C 1
ATOM 1981 O O . GLY A 1 259 ? -22.640 -1.891 4.495 1.00 98.19 259 GLY A O 1
ATOM 1982 N N . THR A 1 260 ? -21.189 -3.567 4.876 1.00 98.50 260 THR A N 1
ATOM 1983 C CA . THR A 1 260 ? -21.874 -4.050 6.079 1.00 98.50 260 THR A CA 1
ATOM 1984 C C . THR A 1 260 ? -21.850 -2.989 7.160 1.00 98.50 260 THR A C 1
ATOM 1986 O O . THR A 1 260 ? -20.796 -2.447 7.493 1.00 98.50 260 THR A O 1
ATOM 1989 N N . ARG A 1 261 ? -23.023 -2.747 7.749 1.00 98.31 261 ARG A N 1
ATOM 1990 C CA . ARG A 1 261 ? -23.169 -1.950 8.960 1.00 98.31 261 ARG A CA 1
ATOM 1991 C C . ARG A 1 261 ? -23.401 -2.859 10.147 1.00 98.31 261 ARG A C 1
ATOM 1993 O O . ARG A 1 261 ? -24.336 -3.659 10.135 1.00 98.31 261 ARG A O 1
ATOM 2000 N N . LEU A 1 262 ? -22.572 -2.724 11.169 1.00 97.25 262 LEU A N 1
ATOM 2001 C CA . LEU A 1 262 ? -22.740 -3.437 12.425 1.00 97.25 262 LEU A CA 1
ATOM 2002 C C . LEU A 1 262 ? -22.715 -2.456 13.585 1.00 97.25 262 LEU A C 1
ATOM 2004 O O . LEU A 1 262 ? -22.012 -1.447 13.569 1.00 97.25 262 LEU A O 1
ATOM 2008 N N . ARG A 1 263 ? -23.512 -2.760 14.603 1.00 98.25 263 ARG A N 1
ATOM 2009 C CA . ARG A 1 263 ? -23.564 -1.958 15.814 1.00 98.25 263 ARG A CA 1
ATOM 2010 C C . ARG A 1 263 ? -22.591 -2.521 16.838 1.00 98.25 263 ARG A C 1
ATOM 2012 O O . ARG A 1 263 ? -22.738 -3.671 17.247 1.00 98.25 263 ARG A O 1
ATOM 2019 N N . TRP A 1 264 ? -21.655 -1.693 17.283 1.00 98.25 264 TRP A N 1
ATOM 2020 C CA . TRP A 1 264 ? -20.833 -1.955 18.457 1.00 98.25 264 TRP A CA 1
ATOM 2021 C C . TRP A 1 264 ? -21.127 -0.866 19.487 1.00 98.25 264 TRP A C 1
ATOM 2023 O O . TRP A 1 264 ? -20.798 0.301 19.290 1.00 98.25 264 TRP A O 1
ATOM 2033 N N . ARG A 1 265 ? -21.811 -1.252 20.570 1.00 97.69 265 ARG A N 1
ATOM 2034 C CA . ARG A 1 265 ? -22.275 -0.331 21.620 1.00 97.69 265 ARG A CA 1
ATOM 2035 C C . ARG A 1 265 ? -23.111 0.831 21.037 1.00 97.69 265 ARG A C 1
ATOM 2037 O O . ARG A 1 265 ? -24.151 0.586 20.409 1.00 97.69 265 ARG A O 1
ATOM 2044 N N . GLU A 1 266 ? -22.718 2.077 21.274 1.00 98.12 266 GLU A N 1
ATOM 2045 C CA . GLU A 1 266 ? -23.340 3.292 20.739 1.00 98.12 266 GLU A CA 1
ATOM 2046 C C . GLU A 1 266 ? -22.950 3.610 19.286 1.00 98.12 266 GLU A C 1
ATOM 2048 O O . GLU A 1 266 ? -23.611 4.436 18.657 1.00 98.12 266 GLU A O 1
ATOM 2053 N N . TYR A 1 267 ? -21.945 2.931 18.727 1.00 98.62 267 TYR A N 1
ATOM 2054 C CA . TYR A 1 267 ? -21.433 3.198 17.385 1.00 98.62 267 TYR A CA 1
ATOM 2055 C C . TYR A 1 267 ? -22.082 2.300 16.325 1.00 98.62 267 TYR A C 1
ATOM 2057 O O . TYR A 1 267 ? -22.221 1.086 16.498 1.00 98.62 267 TYR A O 1
ATOM 2065 N N . GLU A 1 268 ? -22.436 2.899 15.188 1.00 98.69 268 GLU A N 1
ATOM 2066 C CA . GLU A 1 268 ? -22.739 2.189 13.942 1.00 98.69 268 GLU A CA 1
ATOM 2067 C C . GLU A 1 268 ? -21.491 2.236 13.054 1.00 98.69 268 GLU A C 1
ATOM 2069 O O . GLU A 1 268 ? -21.103 3.302 12.578 1.00 98.69 268 GLU A O 1
ATOM 2074 N N . LEU A 1 269 ? -20.853 1.081 12.864 1.00 98.62 269 LEU A N 1
ATOM 2075 C CA . LEU A 1 269 ? -19.647 0.929 12.055 1.00 98.62 269 LEU A CA 1
ATOM 2076 C C . LEU A 1 269 ? -20.040 0.433 10.664 1.00 98.62 269 LEU A C 1
ATOM 2078 O O . LEU A 1 269 ? -20.703 -0.596 10.553 1.00 98.62 269 LEU A O 1
ATOM 2082 N N . GLU A 1 270 ? -19.607 1.120 9.612 1.00 98.75 270 GLU A N 1
ATOM 2083 C CA . GLU A 1 270 ? -19.653 0.624 8.236 1.00 98.75 270 GLU A CA 1
ATOM 2084 C C . GLU A 1 270 ? -18.265 0.117 7.830 1.00 98.75 270 GLU A C 1
ATOM 2086 O O . GLU A 1 270 ? -17.313 0.895 7.799 1.00 98.75 270 GLU A O 1
ATOM 2091 N N . ILE A 1 271 ? -18.156 -1.163 7.475 1.00 98.75 271 ILE A N 1
ATOM 2092 C CA . ILE A 1 271 ? -16.920 -1.774 6.964 1.00 98.75 271 ILE A CA 1
ATOM 2093 C C . ILE A 1 271 ? -17.081 -1.971 5.458 1.00 98.75 271 ILE A C 1
ATOM 2095 O O . ILE A 1 271 ? -18.033 -2.612 5.008 1.00 98.75 271 ILE A O 1
ATOM 2099 N N . PHE A 1 272 ? -16.182 -1.410 4.654 1.00 98.56 272 PHE A N 1
ATOM 2100 C CA . PHE A 1 272 ? -16.295 -1.411 3.194 1.00 98.56 272 PHE A CA 1
ATOM 2101 C C . PHE A 1 272 ? -14.937 -1.560 2.510 1.00 98.56 272 PHE A C 1
ATOM 2103 O O . PHE A 1 272 ? -13.905 -1.225 3.074 1.00 98.56 272 PHE A O 1
ATOM 2110 N N . HIS A 1 273 ? -14.942 -2.031 1.266 1.00 98.31 273 HIS A N 1
ATOM 2111 C CA . HIS A 1 273 ? -13.731 -2.173 0.466 1.00 98.31 273 HIS A CA 1
ATOM 2112 C C . HIS A 1 273 ? -13.133 -0.807 0.105 1.00 98.31 273 HIS A C 1
ATOM 2114 O O . HIS A 1 273 ? -13.777 0.020 -0.556 1.00 98.31 273 HIS A O 1
ATOM 2120 N N . LEU A 1 274 ? -11.878 -0.609 0.494 1.00 97.88 274 LEU A N 1
ATOM 2121 C CA . LEU A 1 274 ? -11.093 0.590 0.237 1.00 97.88 274 LEU A CA 1
ATOM 2122 C C . LEU A 1 274 ? -9.679 0.195 -0.209 1.00 97.88 274 LEU A C 1
ATOM 2124 O O . LEU A 1 274 ? -8.711 0.540 0.454 1.00 97.88 274 LEU A O 1
ATOM 2128 N N . GLY A 1 275 ? -9.568 -0.526 -1.328 1.00 96.06 275 GLY A N 1
ATOM 2129 C CA . GLY A 1 275 ? -8.281 -0.848 -1.947 1.00 96.06 275 GLY A CA 1
ATOM 2130 C C . GLY A 1 275 ? -7.412 0.394 -2.178 1.00 96.06 275 GLY A C 1
ATOM 2131 O O . GLY A 1 275 ? -7.917 1.439 -2.586 1.00 96.06 275 GLY A O 1
ATOM 2132 N N . GLY A 1 276 ? -6.121 0.290 -1.879 1.00 93.56 276 GLY A N 1
ATOM 2133 C CA . GLY A 1 276 ? -5.180 1.408 -1.832 1.00 93.56 276 GLY A CA 1
ATOM 2134 C C . GLY A 1 276 ? -3.746 0.921 -1.994 1.00 93.56 276 GLY A C 1
ATOM 2135 O O . GLY A 1 276 ? -3.327 0.618 -3.107 1.00 93.56 276 GLY A O 1
ATOM 2136 N N . GLN A 1 277 ? -3.003 0.799 -0.894 1.00 93.50 277 GLN A N 1
ATOM 2137 C CA . GLN A 1 277 ? -1.692 0.141 -0.916 1.00 93.50 277 GLN A CA 1
ATOM 2138 C C . GLN A 1 277 ? -1.799 -1.347 -1.273 1.00 93.50 277 GLN A C 1
ATOM 2140 O O . GLN A 1 277 ? -0.905 -1.891 -1.915 1.00 93.50 277 GLN A O 1
ATOM 2145 N N . THR A 1 278 ? -2.919 -1.983 -0.933 1.00 95.69 278 THR A N 1
ATOM 2146 C CA . THR A 1 278 ? -3.272 -3.338 -1.366 1.00 95.69 278 THR A CA 1
ATOM 2147 C C . THR A 1 278 ? -4.722 -3.362 -1.846 1.00 95.69 278 THR A C 1
ATOM 2149 O O . THR A 1 278 ? -5.521 -2.511 -1.445 1.00 95.69 278 THR A O 1
ATOM 2152 N N . TYR A 1 279 ? -5.086 -4.321 -2.701 1.00 96.00 279 TYR A N 1
ATOM 2153 C CA . TYR A 1 279 ? -6.497 -4.545 -3.050 1.00 96.00 279 TYR A CA 1
ATOM 2154 C C . TYR A 1 279 ? -7.315 -5.083 -1.869 1.00 96.00 279 TYR A C 1
ATOM 2156 O O . TYR A 1 279 ? -8.500 -4.793 -1.720 1.00 96.00 279 TYR A O 1
ATOM 2164 N N . TYR A 1 280 ? -6.678 -5.868 -1.007 1.00 97.50 280 TYR A N 1
ATOM 2165 C CA . TYR A 1 280 ? -7.298 -6.517 0.141 1.00 97.50 280 TYR A CA 1
ATOM 2166 C C . TYR A 1 280 ? -7.276 -5.568 1.337 1.00 97.50 280 TYR A C 1
ATOM 2168 O O . TYR A 1 280 ? -6.518 -5.761 2.287 1.00 97.50 280 TYR A O 1
ATOM 2176 N N . HIS A 1 281 ? -8.096 -4.518 1.256 1.00 98.12 281 HIS A N 1
ATOM 2177 C CA . HIS A 1 281 ? -8.093 -3.419 2.218 1.00 98.12 281 HIS A CA 1
ATOM 2178 C C . HIS A 1 281 ? -9.508 -2.924 2.549 1.00 98.12 281 HIS A C 1
ATOM 2180 O O . HIS A 1 281 ? -10.379 -2.797 1.677 1.00 98.12 281 HIS A O 1
ATOM 2186 N N . ALA A 1 282 ? -9.744 -2.659 3.828 1.00 98.44 282 ALA A N 1
ATOM 2187 C CA . ALA A 1 282 ? -10.988 -2.194 4.402 1.00 98.44 282 ALA A CA 1
ATOM 2188 C C . ALA A 1 282 ? -10.873 -0.749 4.902 1.00 98.44 282 ALA A C 1
ATOM 2190 O O . ALA A 1 282 ? -9.995 -0.387 5.683 1.00 98.44 282 ALA A O 1
ATOM 2191 N N . GLY A 1 283 ? -11.858 0.060 4.520 1.00 98.38 283 GLY A N 1
ATOM 2192 C CA . GLY A 1 283 ? -12.195 1.286 5.222 1.00 98.38 283 GLY A CA 1
ATOM 2193 C C . GLY A 1 283 ? -13.231 0.994 6.305 1.00 98.38 283 GLY A C 1
ATOM 2194 O O . GLY A 1 283 ? -14.198 0.265 6.064 1.00 98.38 283 GLY A O 1
ATOM 2195 N N . ILE A 1 284 ? -13.056 1.598 7.480 1.00 98.69 284 ILE A N 1
ATOM 2196 C CA . ILE A 1 284 ? -14.020 1.524 8.583 1.00 98.69 284 ILE A CA 1
ATOM 2197 C C . ILE A 1 284 ? -14.543 2.933 8.842 1.00 98.69 284 ILE A C 1
ATOM 2199 O O . ILE A 1 284 ? -13.781 3.813 9.229 1.00 98.69 284 ILE A O 1
ATOM 2203 N N . ALA A 1 285 ? -15.833 3.169 8.616 1.00 98.75 285 ALA A N 1
ATOM 2204 C CA . ALA A 1 285 ? -16.468 4.466 8.828 1.00 98.75 285 ALA A CA 1
ATOM 2205 C C . ALA A 1 285 ? -17.412 4.436 10.031 1.00 98.75 285 ALA A C 1
ATOM 2207 O O . ALA A 1 285 ? -18.164 3.484 10.222 1.00 98.75 285 ALA A O 1
ATOM 2208 N N . THR A 1 286 ? -17.403 5.504 10.823 1.00 98.75 286 THR A N 1
ATOM 2209 C CA . THR A 1 286 ? -18.324 5.695 11.950 1.00 98.75 286 THR A CA 1
ATOM 2210 C C . THR A 1 286 ? -18.463 7.181 12.282 1.00 98.75 286 THR A C 1
ATOM 2212 O O . THR A 1 286 ? -17.753 8.028 11.733 1.00 98.75 286 THR A O 1
ATOM 2215 N N . VAL A 1 287 ? -19.391 7.519 13.174 1.00 98.75 287 VAL A N 1
ATOM 2216 C CA . VAL A 1 287 ? -19.490 8.858 13.759 1.00 98.75 287 VAL A CA 1
ATOM 2217 C C . VAL A 1 287 ? -18.989 8.802 15.195 1.00 98.75 287 VAL A C 1
ATOM 2219 O O . VAL A 1 287 ? -19.554 8.089 16.020 1.00 98.75 287 VAL A O 1
ATOM 2222 N N . VAL A 1 288 ? -17.951 9.580 15.497 1.00 98.56 288 VAL A N 1
ATOM 2223 C CA . VAL A 1 288 ? -17.380 9.697 16.845 1.00 98.56 288 VAL A CA 1
ATOM 2224 C C . VAL A 1 288 ? -17.446 11.153 17.264 1.00 98.56 288 VAL A C 1
ATOM 2226 O O . VAL A 1 288 ? -16.989 12.022 16.525 1.00 98.56 288 VAL A O 1
ATOM 2229 N N . ASP A 1 289 ? -18.049 11.436 18.418 1.00 98.19 289 ASP A N 1
ATOM 2230 C CA . ASP A 1 289 ? -18.153 12.799 18.960 1.00 98.19 289 ASP A CA 1
ATOM 2231 C C . ASP A 1 289 ? -18.721 13.818 17.945 1.00 98.19 289 ASP A C 1
ATOM 2233 O O . ASP A 1 289 ? -18.281 14.964 17.852 1.00 98.19 289 ASP A O 1
ATOM 2237 N N . GLY A 1 290 ? -19.689 13.374 17.133 1.00 98.06 290 GLY A N 1
ATOM 2238 C CA . GLY A 1 290 ? -20.335 14.175 16.087 1.00 98.06 290 GLY A CA 1
ATOM 2239 C C . GLY A 1 290 ? -19.535 14.344 14.787 1.00 98.06 290 GLY A C 1
ATOM 2240 O O . GLY A 1 290 ? -20.022 15.015 13.879 1.00 98.06 290 GLY A O 1
ATOM 2241 N N . GLN A 1 291 ? -18.349 13.740 14.662 1.00 98.50 291 GLN A N 1
ATOM 2242 C CA . GLN A 1 291 ? -17.500 13.808 13.466 1.00 98.50 291 GLN A CA 1
ATOM 2243 C C . GLN A 1 291 ? -17.553 12.506 12.667 1.00 98.50 291 GLN A C 1
ATOM 2245 O O . GLN A 1 291 ? -17.495 11.421 13.243 1.00 98.50 291 GLN A O 1
ATOM 2250 N N . ARG A 1 292 ? -17.628 12.598 11.332 1.00 98.50 292 ARG A N 1
ATOM 2251 C CA . ARG A 1 292 ? -17.491 11.442 10.432 1.00 98.50 292 ARG A CA 1
ATOM 2252 C C . ARG A 1 292 ? -16.026 11.020 10.375 1.00 98.50 292 ARG A C 1
ATOM 2254 O O . ARG A 1 292 ? -15.215 11.682 9.723 1.00 98.50 292 ARG A O 1
ATOM 2261 N N . VAL A 1 293 ? -15.709 9.924 11.052 1.00 98.62 293 VAL A N 1
ATOM 2262 C CA . VAL A 1 293 ? -14.368 9.342 11.127 1.00 98.62 293 VAL A CA 1
ATOM 2263 C C . VAL A 1 293 ? -14.275 8.178 10.151 1.00 98.62 293 VAL A C 1
ATOM 2265 O O . VAL A 1 293 ? -15.183 7.348 10.091 1.00 98.62 293 VAL A O 1
ATOM 2268 N N . ILE A 1 294 ? -13.176 8.104 9.402 1.00 98.44 294 ILE A N 1
ATOM 2269 C CA . ILE A 1 294 ? -12.841 6.926 8.599 1.00 98.44 294 ILE A CA 1
ATOM 2270 C C . ILE A 1 294 ? -11.430 6.466 8.950 1.00 98.44 294 ILE A C 1
ATOM 2272 O O . ILE A 1 294 ? -10.473 7.223 8.794 1.00 98.44 294 ILE A O 1
ATOM 2276 N N . PHE A 1 295 ? -11.308 5.220 9.391 1.00 98.00 295 PHE A N 1
ATOM 2277 C CA . PHE A 1 295 ? -10.031 4.527 9.493 1.00 98.00 295 PHE A CA 1
ATOM 2278 C C . PHE A 1 295 ? -9.673 3.987 8.113 1.00 98.00 295 PHE A C 1
ATOM 2280 O O . PHE A 1 295 ? -10.483 3.290 7.495 1.00 98.00 295 PHE A O 1
ATOM 2287 N N . VAL A 1 296 ? -8.499 4.365 7.613 1.00 96.75 296 VAL A N 1
ATOM 2288 C CA . VAL A 1 296 ? -8.099 4.112 6.220 1.00 96.75 296 VAL A CA 1
ATOM 2289 C C . VAL A 1 296 ? -6.870 3.224 6.086 1.00 96.75 296 VAL A C 1
ATOM 2291 O O . VAL A 1 296 ? -6.472 2.962 4.955 1.00 96.75 296 VAL A O 1
ATOM 2294 N N . GLY A 1 297 ? -6.273 2.773 7.198 1.00 94.75 297 GLY A N 1
ATOM 2295 C CA . GLY A 1 297 ? -4.992 2.059 7.190 1.00 94.75 297 GLY A CA 1
ATOM 2296 C C . GLY A 1 297 ? -3.993 2.770 6.272 1.00 94.75 297 GLY A C 1
ATOM 2297 O O . GLY A 1 297 ? -3.850 3.994 6.342 1.00 94.75 297 GLY A O 1
ATOM 2298 N N . ASP A 1 298 ? -3.409 2.009 5.352 1.00 93.56 298 ASP A N 1
ATOM 2299 C CA . ASP A 1 298 ? -2.453 2.503 4.357 1.00 93.56 298 ASP A CA 1
ATOM 2300 C C . ASP A 1 298 ? -3.046 2.925 3.000 1.00 93.56 298 ASP A C 1
ATOM 2302 O O . ASP A 1 298 ? -2.317 3.258 2.060 1.00 93.56 298 ASP A O 1
ATOM 2306 N N . SER A 1 299 ? -4.373 2.980 2.861 1.00 92.31 299 SER A N 1
ATOM 2307 C CA . SER A 1 299 ? -4.988 3.337 1.576 1.00 92.31 299 SER A CA 1
ATOM 2308 C C . SER A 1 299 ? -4.780 4.791 1.166 1.00 92.31 299 SER A C 1
ATOM 2310 O O . SER A 1 299 ? -4.801 5.093 -0.028 1.00 92.31 299 SER A O 1
ATOM 2312 N N . VAL A 1 300 ? -4.563 5.690 2.129 1.00 87.69 300 VAL A N 1
ATOM 2313 C CA . VAL A 1 300 ? -4.146 7.082 1.910 1.00 87.69 300 VAL A CA 1
ATOM 2314 C C . VAL A 1 300 ? -3.327 7.545 3.112 1.00 87.69 300 VAL A C 1
ATOM 2316 O O . VAL A 1 300 ? -3.740 7.338 4.250 1.00 87.69 300 VAL A O 1
ATOM 2319 N N . ASN A 1 301 ? -2.218 8.247 2.869 1.00 81.44 301 ASN A N 1
ATOM 2320 C CA . ASN A 1 301 ? -1.467 8.919 3.934 1.00 81.44 301 ASN A CA 1
ATOM 2321 C C . ASN A 1 301 ? -1.742 10.434 4.014 1.00 81.44 301 ASN A C 1
ATOM 2323 O O . ASN A 1 301 ? -2.340 11.043 3.127 1.00 81.44 301 ASN A O 1
ATOM 2327 N N . ALA A 1 302 ? -1.260 11.065 5.086 1.00 75.56 302 ALA A N 1
ATOM 2328 C CA . ALA A 1 302 ? -1.396 12.505 5.327 1.00 75.56 302 ALA A CA 1
ATOM 2329 C C . ALA A 1 302 ? -0.470 13.390 4.464 1.00 75.56 302 ALA A C 1
ATOM 2331 O O . ALA A 1 302 ? -0.565 14.618 4.506 1.00 75.56 302 ALA A O 1
ATOM 2332 N N . SER A 1 303 ? 0.453 12.790 3.709 1.00 77.88 303 SER A N 1
ATOM 2333 C CA . SER A 1 303 ? 1.517 13.505 3.007 1.00 77.88 303 SER A CA 1
ATOM 2334 C C . SER A 1 303 ? 1.045 14.003 1.635 1.00 77.88 303 SER A C 1
ATOM 2336 O O . SER A 1 303 ? 0.364 13.268 0.909 1.00 77.88 303 SER A O 1
ATOM 2338 N N . PRO A 1 304 ? 1.396 15.236 1.222 1.00 78.62 304 PRO A N 1
ATOM 2339 C CA . PRO A 1 304 ? 1.182 15.667 -0.152 1.00 78.62 304 PRO A CA 1
ATOM 2340 C C . PRO A 1 304 ? 2.061 14.845 -1.099 1.00 78.62 304 PRO A C 1
ATOM 2342 O O . PRO A 1 304 ? 3.267 14.749 -0.908 1.00 78.62 304 PRO A O 1
ATOM 2345 N N . GLY A 1 305 ? 1.455 14.281 -2.143 1.00 85.56 305 GLY A N 1
ATOM 2346 C CA . GLY A 1 305 ? 2.158 13.476 -3.143 1.00 85.56 305 GLY A CA 1
ATOM 2347 C C . GLY A 1 305 ? 1.487 12.134 -3.415 1.00 85.56 305 GLY A C 1
ATOM 2348 O O . GLY A 1 305 ? 0.452 11.815 -2.817 1.00 85.56 305 GLY A O 1
ATOM 2349 N N . VAL A 1 306 ? 2.078 11.382 -4.342 1.00 87.81 306 VAL A N 1
ATOM 2350 C CA . VAL A 1 306 ? 1.687 10.009 -4.682 1.00 87.81 306 VAL A CA 1
ATOM 2351 C C . VAL A 1 306 ? 2.517 9.016 -3.887 1.00 87.81 306 VAL A C 1
ATOM 2353 O O . VAL A 1 306 ? 3.737 9.141 -3.792 1.00 87.81 306 VAL A O 1
ATOM 2356 N N . GLU A 1 307 ? 1.847 8.042 -3.298 1.00 88.69 307 GLU A N 1
ATOM 2357 C CA . GLU A 1 307 ? 2.477 6.904 -2.654 1.00 88.69 307 GLU A CA 1
ATOM 2358 C C . GLU A 1 307 ? 3.224 6.040 -3.689 1.00 88.69 307 GLU A C 1
ATOM 2360 O O . GLU A 1 307 ? 2.817 5.969 -4.857 1.00 88.69 307 GLU A O 1
ATOM 2365 N N . PRO A 1 308 ? 4.342 5.400 -3.308 1.00 86.62 308 PRO A N 1
ATOM 2366 C CA . PRO A 1 308 ? 5.014 4.469 -4.199 1.00 86.62 308 PRO A CA 1
ATOM 2367 C C . PRO A 1 308 ? 4.132 3.240 -4.440 1.00 86.62 308 PRO A C 1
ATOM 2369 O O . PRO A 1 308 ? 3.532 2.704 -3.513 1.00 86.62 308 PRO A O 1
ATOM 2372 N N . VAL A 1 309 ? 4.071 2.776 -5.691 1.00 88.94 309 VAL A N 1
ATOM 2373 C CA . VAL A 1 309 ? 3.336 1.550 -6.027 1.00 88.94 309 VAL A CA 1
ATOM 2374 C C . VAL A 1 309 ? 4.152 0.348 -5.576 1.00 88.94 309 VAL A C 1
ATOM 2376 O O . VAL A 1 309 ? 5.243 0.124 -6.101 1.00 88.94 309 VAL A O 1
ATOM 2379 N N . LEU A 1 310 ? 3.612 -0.398 -4.615 1.00 89.94 310 LEU A N 1
ATOM 2380 C CA . LEU A 1 310 ? 4.244 -1.570 -4.015 1.00 89.94 310 LEU A CA 1
ATOM 2381 C C . LEU A 1 310 ? 3.785 -2.811 -4.764 1.00 89.94 310 LEU A C 1
ATOM 2383 O O . LEU A 1 310 ? 2.605 -3.152 -4.717 1.00 89.94 310 LEU A O 1
ATOM 2387 N N . THR A 1 311 ? 4.682 -3.481 -5.472 1.00 91.69 311 THR A N 1
ATOM 2388 C CA . THR A 1 311 ? 4.296 -4.670 -6.246 1.00 91.69 311 THR A CA 1
ATOM 2389 C C . THR A 1 311 ? 3.990 -5.865 -5.344 1.00 91.69 311 THR A C 1
ATOM 2391 O O . THR A 1 311 ? 4.327 -5.849 -4.160 1.00 91.69 311 THR A O 1
ATOM 2394 N N . TYR A 1 312 ? 3.325 -6.890 -5.885 1.00 91.81 312 TYR A N 1
ATOM 2395 C CA . TYR A 1 312 ? 2.838 -8.056 -5.133 1.00 91.81 312 TYR A CA 1
ATOM 2396 C C . TYR A 1 312 ? 1.760 -7.699 -4.095 1.00 91.81 312 TYR A C 1
ATOM 2398 O O . TYR A 1 312 ? 1.712 -8.272 -3.008 1.00 91.81 312 TYR A O 1
ATOM 2406 N N . ASN A 1 313 ? 0.893 -6.741 -4.435 1.00 93.25 313 ASN A N 1
ATOM 2407 C CA . ASN A 1 313 ? -0.214 -6.273 -3.589 1.00 93.25 313 ASN A CA 1
ATOM 2408 C C . ASN A 1 313 ? -1.557 -6.138 -4.356 1.00 93.25 313 ASN A C 1
ATOM 2410 O O . ASN A 1 313 ? -2.558 -5.708 -3.774 1.00 93.25 313 ASN A O 1
ATOM 2414 N N . ASP A 1 314 ? -1.593 -6.480 -5.658 1.00 93.50 314 ASP A N 1
ATOM 2415 C CA . ASP A 1 314 ? -2.753 -6.329 -6.571 1.00 93.50 314 ASP A CA 1
ATOM 2416 C C . ASP A 1 314 ? -3.322 -4.894 -6.613 1.00 93.50 314 ASP A C 1
ATOM 2418 O O . ASP A 1 314 ? -4.518 -4.649 -6.783 1.00 93.50 314 ASP A O 1
ATOM 2422 N N . ASN A 1 315 ? -2.449 -3.904 -6.449 1.00 92.50 315 ASN A N 1
ATOM 2423 C CA . ASN A 1 315 ? -2.799 -2.517 -6.145 1.00 92.50 315 ASN A CA 1
ATOM 2424 C C . ASN A 1 315 ? -2.723 -1.586 -7.363 1.00 92.50 315 ASN A C 1
ATOM 2426 O O . ASN A 1 315 ? -2.330 -0.424 -7.235 1.00 92.50 315 ASN A O 1
ATOM 2430 N N . GLU A 1 316 ? -3.110 -2.073 -8.550 1.00 94.50 316 GLU A N 1
ATOM 2431 C CA . GLU A 1 316 ? -3.114 -1.254 -9.768 1.00 94.50 316 GLU A CA 1
ATOM 2432 C C . GLU A 1 316 ? -3.761 0.117 -9.493 1.00 94.50 316 GLU A C 1
ATOM 2434 O O . GLU A 1 316 ? -4.936 0.168 -9.102 1.00 94.50 316 GLU A O 1
ATOM 2439 N N . PRO A 1 317 ? -3.028 1.235 -9.672 1.00 94.25 317 PRO A N 1
ATOM 2440 C CA . PRO A 1 317 ? -3.403 2.470 -8.994 1.00 94.25 317 PRO A CA 1
ATOM 2441 C C . PRO A 1 317 ? -4.753 3.056 -9.397 1.00 94.25 317 PRO A C 1
ATOM 2443 O O . PRO A 1 317 ? -5.364 3.741 -8.581 1.00 94.25 317 PRO A O 1
ATOM 2446 N N . ALA A 1 318 ? -5.217 2.836 -10.632 1.00 95.00 318 ALA A N 1
ATOM 2447 C CA . ALA A 1 318 ? -6.420 3.479 -11.147 1.00 95.00 318 ALA A CA 1
ATOM 2448 C C . ALA A 1 318 ? -7.715 2.854 -10.616 1.00 95.00 318 ALA A C 1
ATOM 2450 O O . ALA A 1 318 ? -8.652 3.580 -10.296 1.00 95.00 318 ALA A O 1
ATOM 2451 N N . THR A 1 319 ? -7.787 1.523 -10.575 1.00 93.81 319 THR A N 1
ATOM 2452 C CA . THR A 1 319 ? -9.043 0.793 -10.327 1.00 93.81 319 THR A CA 1
ATOM 2453 C C . THR A 1 319 ? -9.056 0.004 -9.027 1.00 93.81 319 THR A C 1
ATOM 2455 O O . THR A 1 319 ? -10.131 -0.389 -8.574 1.00 93.81 319 THR A O 1
ATOM 2458 N N . ARG A 1 320 ? -7.882 -0.231 -8.434 1.00 94.19 320 ARG A N 1
ATOM 2459 C CA . ARG A 1 320 ? -7.714 -1.052 -7.229 1.00 94.19 320 ARG A CA 1
ATOM 2460 C C . ARG A 1 320 ? -6.936 -0.356 -6.126 1.00 94.19 320 ARG A C 1
ATOM 2462 O O . ARG A 1 320 ? -7.200 -0.639 -4.968 1.00 94.19 320 ARG A O 1
ATOM 2469 N N . GLY A 1 321 ? -6.002 0.517 -6.493 1.00 94.62 321 GLY A N 1
ATOM 2470 C CA . GLY A 1 321 ? -5.117 1.193 -5.557 1.00 94.62 321 GLY A CA 1
ATOM 2471 C C . GLY A 1 321 ? -5.526 2.629 -5.230 1.00 94.62 321 GLY A C 1
ATOM 2472 O O . GLY A 1 321 ? -6.702 2.975 -5.129 1.00 94.62 321 GLY A O 1
ATOM 2473 N N . TRP A 1 322 ? -4.534 3.497 -5.055 1.00 94.56 322 TRP A N 1
ATOM 2474 C CA . TRP A 1 322 ? -4.725 4.819 -4.453 1.00 94.56 322 TRP A CA 1
ATOM 2475 C C . TRP A 1 322 ? -5.694 5.767 -5.167 1.00 94.56 322 TRP A C 1
ATOM 2477 O O . TRP A 1 322 ? -6.393 6.515 -4.484 1.00 94.56 322 TRP A O 1
ATOM 2487 N N . LEU A 1 323 ? -5.786 5.777 -6.506 1.00 96.12 323 LEU A N 1
ATOM 2488 C CA . LEU A 1 323 ? -6.768 6.651 -7.169 1.00 96.12 323 LEU A CA 1
ATOM 2489 C C . LEU A 1 323 ? -8.191 6.216 -6.811 1.00 96.12 323 LEU A C 1
ATOM 2491 O O . LEU A 1 323 ? -9.024 7.065 -6.489 1.00 96.12 323 LEU A O 1
ATOM 2495 N N . TYR A 1 324 ? -8.436 4.902 -6.805 1.00 96.81 324 TYR A N 1
ATOM 2496 C CA . TYR A 1 324 ? -9.699 4.327 -6.356 1.00 96.81 324 TYR A CA 1
ATOM 2497 C C . TYR A 1 324 ? -9.980 4.705 -4.891 1.00 96.81 324 TYR A C 1
ATOM 2499 O O . TYR A 1 324 ? -11.052 5.251 -4.613 1.00 96.81 324 TYR A O 1
ATOM 2507 N N . ALA A 1 325 ? -9.021 4.521 -3.971 1.00 97.00 325 ALA A N 1
ATOM 2508 C CA . ALA A 1 325 ? -9.180 4.915 -2.565 1.00 97.00 325 ALA A CA 1
ATOM 2509 C C . ALA A 1 325 ? -9.552 6.396 -2.406 1.00 97.00 325 ALA A C 1
ATOM 2511 O O . ALA A 1 325 ? -10.521 6.741 -1.725 1.00 97.00 325 ALA A O 1
ATOM 2512 N N . VAL A 1 326 ? -8.797 7.286 -3.052 1.00 96.88 326 VAL A N 1
ATOM 2513 C CA . VAL A 1 326 ? -8.982 8.736 -2.938 1.00 96.88 326 VAL A CA 1
ATOM 2514 C C . VAL A 1 326 ? -10.354 9.163 -3.456 1.00 96.88 326 VAL A C 1
ATOM 2516 O O . VAL A 1 326 ? -11.047 9.929 -2.785 1.00 96.88 326 VAL A O 1
ATOM 2519 N N . GLU A 1 327 ? -10.787 8.659 -4.616 1.00 97.38 327 GLU A N 1
ATOM 2520 C CA . GLU A 1 327 ? -12.114 8.974 -5.161 1.00 97.38 327 GLU A CA 1
ATOM 2521 C C . GLU A 1 327 ? -13.230 8.503 -4.219 1.00 97.38 327 GLU A C 1
ATOM 2523 O O . GLU A 1 327 ? -14.196 9.234 -3.976 1.00 97.38 327 GLU A O 1
ATOM 2528 N N . ARG A 1 328 ? -13.051 7.339 -3.585 1.00 97.38 328 ARG A N 1
ATOM 2529 C CA . ARG A 1 328 ? -13.998 6.797 -2.606 1.00 97.38 328 ARG A CA 1
ATOM 2530 C C . ARG A 1 328 ? -14.082 7.630 -1.335 1.00 97.38 328 ARG A C 1
ATOM 2532 O O . ARG A 1 328 ? -15.182 7.844 -0.822 1.00 97.38 328 ARG A O 1
ATOM 2539 N N . LEU A 1 329 ? -12.955 8.139 -0.847 1.00 97.62 329 LEU A N 1
ATOM 2540 C CA . LEU A 1 329 ? -12.916 9.003 0.333 1.00 97.62 329 LEU A CA 1
ATOM 2541 C C . LEU A 1 329 ? -13.523 10.386 0.062 1.00 97.62 329 LEU A C 1
ATOM 2543 O O . LEU A 1 329 ? -14.256 10.894 0.911 1.00 97.62 329 LEU A O 1
ATOM 2547 N N . ILE A 1 330 ? -13.305 10.966 -1.125 1.00 97.69 330 ILE A N 1
ATOM 2548 C CA . ILE A 1 330 ? -13.933 12.240 -1.526 1.00 97.69 330 ILE A CA 1
ATOM 2549 C C . ILE A 1 330 ? -15.460 12.132 -1.479 1.00 97.69 330 ILE A C 1
ATOM 2551 O O . ILE A 1 330 ? -16.134 13.008 -0.933 1.00 97.69 330 ILE A O 1
ATOM 2555 N N . GLU A 1 331 ? -16.020 11.044 -2.007 1.00 97.31 331 GLU A N 1
ATOM 2556 C CA . GLU A 1 331 ? -17.470 10.832 -2.013 1.00 97.31 331 GLU A CA 1
ATOM 2557 C C . GLU A 1 331 ? -18.054 10.662 -0.604 1.00 97.31 331 GLU A C 1
ATOM 2559 O O . GLU A 1 331 ? -19.177 11.102 -0.345 1.00 97.31 331 GLU A O 1
ATOM 2564 N N . ARG A 1 332 ? -17.284 10.088 0.327 1.00 97.06 332 ARG A N 1
ATOM 2565 C CA . ARG A 1 332 ? -17.708 9.885 1.720 1.00 97.06 332 ARG A CA 1
ATOM 2566 C C . ARG A 1 332 ? -17.644 11.144 2.589 1.00 97.06 332 ARG A C 1
ATOM 2568 O O . ARG A 1 332 ? -18.282 11.170 3.639 1.00 97.06 332 ARG A O 1
ATOM 2575 N N . ARG A 1 333 ? -16.921 12.188 2.165 1.00 96.94 333 ARG A N 1
ATOM 2576 C CA . ARG A 1 333 ? -16.792 13.481 2.875 1.00 96.94 333 ARG A CA 1
ATOM 2577 C C . ARG A 1 333 ? -16.464 13.330 4.378 1.00 96.94 333 ARG A C 1
ATOM 2579 O O . ARG A 1 333 ? -17.233 13.823 5.216 1.00 96.94 333 ARG A O 1
ATOM 2586 N N . PRO A 1 334 ? -15.374 12.629 4.737 1.00 97.25 334 PRO A N 1
ATOM 2587 C CA . PRO A 1 334 ? -14.948 12.486 6.126 1.00 97.25 334 PRO A CA 1
ATOM 2588 C C . PRO A 1 334 ? -14.579 13.835 6.745 1.00 97.25 334 PRO A C 1
ATOM 2590 O O . PRO A 1 334 ? -14.049 14.713 6.066 1.00 97.25 334 PRO A O 1
ATOM 2593 N N . ASP A 1 335 ? -14.830 13.971 8.045 1.00 97.50 335 ASP A N 1
ATOM 2594 C CA . ASP A 1 335 ? -14.337 15.093 8.850 1.00 97.50 335 ASP A CA 1
ATOM 2595 C C . ASP A 1 335 ? -12.940 14.775 9.423 1.00 97.50 335 ASP A C 1
ATOM 2597 O O . ASP A 1 335 ? -12.124 15.677 9.630 1.00 97.50 335 ASP A O 1
ATOM 2601 N N . LEU A 1 336 ? -12.644 13.484 9.628 1.00 95.88 336 LEU A N 1
ATOM 2602 C CA . LEU A 1 336 ? -11.373 12.973 10.142 1.00 95.88 336 LEU A CA 1
ATOM 2603 C C . LEU A 1 336 ? -10.993 11.657 9.444 1.00 95.88 336 LEU A C 1
ATOM 2605 O O . LEU A 1 336 ? -11.786 10.715 9.432 1.00 95.88 336 LEU A O 1
ATOM 2609 N N . LEU A 1 337 ? -9.774 11.572 8.906 1.00 95.81 337 LEU A N 1
ATOM 2610 C CA . LEU A 1 337 ? -9.149 10.295 8.535 1.00 95.81 337 LEU A CA 1
ATOM 2611 C C . LEU A 1 337 ? -8.210 9.844 9.642 1.00 95.81 337 LEU A C 1
ATOM 2613 O O . LEU A 1 337 ? -7.443 10.664 10.136 1.00 95.81 337 LEU A O 1
ATOM 2617 N N . VAL A 1 338 ? -8.226 8.560 9.982 1.00 94.12 338 VAL A N 1
ATOM 2618 C CA . VAL A 1 338 ? -7.222 7.922 10.843 1.00 94.12 338 VAL A CA 1
ATOM 2619 C C . VAL A 1 338 ? -6.397 6.985 9.966 1.00 94.12 338 VAL A C 1
ATOM 2621 O O . VAL A 1 338 ? -6.927 5.993 9.462 1.00 94.12 338 VAL A O 1
ATOM 2624 N N . CYS A 1 339 ? -5.137 7.344 9.723 1.00 91.44 339 CYS A N 1
ATOM 2625 C CA . CYS A 1 339 ? -4.228 6.579 8.864 1.00 91.44 339 CYS A CA 1
ATOM 2626 C C . CYS A 1 339 ? -3.490 5.498 9.679 1.00 91.44 339 CYS A C 1
ATOM 2628 O O . CYS A 1 339 ? -3.484 5.573 10.905 1.00 91.44 339 CYS A O 1
ATOM 2630 N N . GLY A 1 340 ? -2.868 4.524 9.008 1.00 85.00 340 GLY A N 1
ATOM 2631 C CA . GLY A 1 340 ? -1.984 3.528 9.628 1.00 85.00 340 GLY A CA 1
ATOM 2632 C C . GLY A 1 340 ? -0.701 4.172 10.153 1.00 85.00 340 GLY A C 1
ATOM 2633 O O . GLY A 1 340 ? -0.651 4.631 11.291 1.00 85.00 340 GLY A O 1
ATOM 2634 N N . HIS A 1 341 ? 0.301 4.303 9.281 1.00 81.69 341 HIS A N 1
ATOM 2635 C CA . HIS A 1 341 ? 1.618 4.836 9.654 1.00 81.69 341 HIS A CA 1
ATOM 2636 C C . HIS A 1 341 ? 1.671 6.365 9.821 1.00 81.69 341 HIS A C 1
ATOM 2638 O O . HIS A 1 341 ? 2.672 6.917 10.267 1.00 81.69 341 HIS A O 1
ATOM 2644 N N . ALA A 1 342 ? 0.618 7.096 9.456 1.00 70.50 342 ALA A N 1
ATOM 2645 C CA . ALA A 1 342 ? 0.584 8.556 9.547 1.00 70.50 342 ALA A CA 1
ATOM 2646 C C . ALA A 1 342 ? -0.419 9.041 10.602 1.00 70.50 342 ALA A C 1
ATOM 2648 O O . ALA A 1 342 ? -1.404 8.373 10.917 1.00 70.50 342 ALA A O 1
ATOM 2649 N N . ALA A 1 343 ? -0.213 10.258 11.111 1.00 75.38 343 ALA A N 1
ATOM 2650 C CA . ALA A 1 343 ? -1.209 10.882 11.974 1.00 75.38 343 ALA A CA 1
ATOM 2651 C C . ALA A 1 343 ? -2.546 11.080 11.247 1.00 75.38 343 ALA A C 1
ATOM 2653 O O . ALA A 1 343 ? -2.631 11.160 10.017 1.00 75.38 343 ALA A O 1
ATOM 2654 N N . ALA A 1 344 ? -3.595 11.199 12.050 1.00 88.12 344 ALA A N 1
ATOM 2655 C CA . ALA A 1 344 ? -4.919 11.528 11.570 1.00 88.12 344 ALA A CA 1
ATOM 2656 C C . ALA A 1 344 ? -4.974 12.884 10.839 1.00 88.12 344 ALA A C 1
ATOM 2658 O O . ALA A 1 344 ? -4.323 13.853 11.230 1.00 88.12 344 ALA A O 1
ATOM 2659 N N . VAL A 1 345 ? -5.821 12.968 9.811 1.00 89.56 345 VAL A N 1
ATOM 2660 C CA . VAL A 1 345 ? -6.000 14.161 8.972 1.00 89.56 345 VAL A CA 1
ATOM 2661 C C . VAL A 1 345 ? -7.377 14.759 9.214 1.00 89.56 345 VAL A C 1
ATOM 2663 O O . VAL A 1 345 ? -8.397 14.151 8.883 1.00 89.56 345 VAL A O 1
ATOM 2666 N N . ARG A 1 346 ? -7.418 15.975 9.764 1.00 91.50 346 ARG A N 1
ATOM 2667 C CA . ARG A 1 346 ? -8.658 16.753 9.906 1.00 91.50 346 ARG A CA 1
ATOM 2668 C C . ARG A 1 346 ? -9.026 17.430 8.594 1.00 91.50 346 ARG A C 1
ATOM 2670 O O . ARG A 1 346 ? -8.153 17.9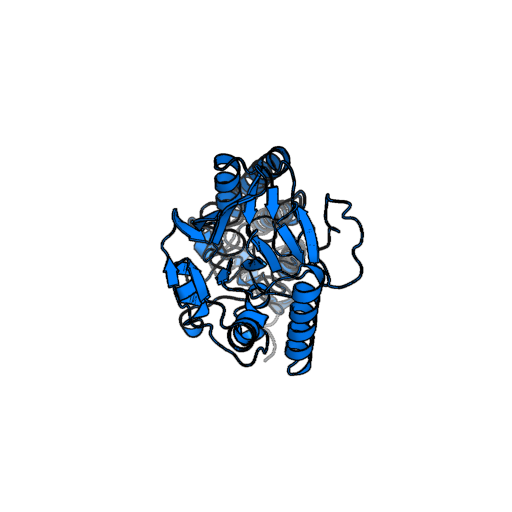67 7.920 1.00 91.50 346 ARG A O 1
ATOM 2677 N N . SER A 1 347 ? -10.318 17.460 8.278 1.00 92.50 347 SER A N 1
ATOM 2678 C CA . SER A 1 347 ? -10.862 18.141 7.095 1.00 92.50 347 SER A CA 1
ATOM 2679 C C . SER A 1 347 ? -10.092 17.804 5.803 1.00 92.50 347 SER A C 1
ATOM 2681 O O . SER A 1 347 ? -9.613 18.703 5.111 1.00 92.50 347 SER A O 1
ATOM 2683 N N . PRO A 1 348 ? -9.967 16.515 5.443 1.00 93.25 348 PRO A N 1
ATOM 2684 C CA . PRO A 1 348 ? -9.051 16.019 4.409 1.00 93.25 348 PRO A CA 1
ATOM 2685 C C . PRO A 1 348 ? -9.431 16.416 2.968 1.00 93.25 348 PRO A C 1
ATOM 2687 O O . PRO A 1 348 ? -8.793 15.964 2.022 1.00 93.25 348 PRO A O 1
ATOM 2690 N N . GLY A 1 349 ? -10.472 17.227 2.758 1.00 93.75 349 GLY A N 1
ATOM 2691 C CA . GLY A 1 349 ? -11.008 17.524 1.427 1.00 93.75 349 GLY A CA 1
ATOM 2692 C C . GLY A 1 349 ? -9.961 18.071 0.453 1.00 93.75 349 GLY A C 1
ATOM 2693 O O . GLY A 1 349 ? -9.835 17.561 -0.656 1.00 93.75 349 GLY A O 1
ATOM 2694 N N . GLU A 1 350 ? -9.167 19.058 0.874 1.00 92.06 350 GLU A N 1
ATOM 2695 C CA . GLU A 1 350 ? -8.152 19.677 0.007 1.00 92.06 350 GLU A CA 1
ATOM 2696 C C . GLU A 1 350 ? -7.023 18.706 -0.363 1.00 92.06 350 GLU A C 1
ATOM 2698 O O . GLU A 1 350 ? -6.608 18.646 -1.523 1.00 92.06 350 GLU A O 1
ATOM 2703 N N . ILE A 1 351 ? -6.545 17.908 0.599 1.00 90.94 351 ILE A N 1
ATOM 2704 C CA . ILE A 1 351 ? -5.468 16.942 0.356 1.00 90.94 351 ILE A CA 1
ATOM 2705 C C . ILE A 1 351 ? -5.945 15.768 -0.504 1.00 90.94 351 ILE A C 1
ATOM 2707 O O . ILE A 1 351 ? -5.212 15.330 -1.389 1.00 90.94 351 ILE A O 1
ATOM 2711 N N . LEU A 1 352 ? -7.183 15.302 -0.319 1.00 94.69 352 LEU A N 1
ATOM 2712 C CA . LEU A 1 352 ? -7.775 14.269 -1.170 1.00 94.69 352 LEU A CA 1
ATOM 2713 C C . LEU A 1 352 ? -7.929 14.767 -2.611 1.00 94.69 352 LEU A C 1
ATOM 2715 O O . LEU A 1 352 ? -7.597 14.051 -3.553 1.00 94.69 352 LEU A O 1
ATOM 2719 N N . GLU A 1 353 ? -8.359 16.013 -2.801 1.00 95.69 353 GLU A N 1
ATOM 2720 C CA . GLU A 1 353 ? -8.460 16.620 -4.129 1.00 95.69 353 GLU A CA 1
ATOM 2721 C C . GLU A 1 353 ? -7.096 16.791 -4.811 1.00 95.69 353 GLU A C 1
ATOM 2723 O O . GLU A 1 353 ? -6.937 16.483 -6.000 1.00 95.69 353 GLU A O 1
ATOM 2728 N N . LEU A 1 354 ? -6.079 17.204 -4.049 1.00 93.38 354 LEU A N 1
ATOM 2729 C CA . LEU A 1 354 ? -4.700 17.237 -4.524 1.00 93.38 354 LEU A CA 1
ATOM 2730 C C . LEU A 1 354 ? -4.237 15.838 -4.951 1.00 93.38 354 LEU A C 1
ATOM 2732 O O . LEU A 1 354 ? -3.786 15.671 -6.087 1.00 93.38 354 LEU A O 1
ATOM 2736 N N . LYS A 1 355 ? -4.388 14.831 -4.084 1.00 94.00 355 LYS A N 1
ATOM 2737 C CA . LYS A 1 355 ? -3.997 13.445 -4.372 1.00 94.00 355 LYS A CA 1
ATOM 2738 C C . LYS A 1 355 ? -4.725 12.887 -5.589 1.00 94.00 355 LYS A C 1
ATOM 2740 O O . LYS A 1 355 ? -4.077 12.273 -6.429 1.00 94.00 355 LYS A O 1
ATOM 2745 N N . ARG A 1 356 ? -6.022 13.167 -5.764 1.00 95.88 356 ARG A N 1
ATOM 2746 C CA . ARG A 1 356 ? -6.793 12.740 -6.946 1.00 95.88 356 ARG A CA 1
ATOM 2747 C C . ARG A 1 356 ? -6.154 13.241 -8.236 1.00 95.88 356 ARG A C 1
ATOM 2749 O O . ARG A 1 356 ? -5.991 12.477 -9.186 1.00 95.88 356 ARG A O 1
ATOM 2756 N N . ARG A 1 357 ? -5.782 14.524 -8.281 1.00 96.19 357 ARG A N 1
ATOM 2757 C CA . ARG A 1 357 ? -5.115 15.112 -9.450 1.00 96.19 357 ARG A CA 1
ATOM 2758 C C . ARG A 1 357 ? -3.753 14.464 -9.697 1.00 96.19 357 ARG A C 1
ATOM 2760 O O . ARG A 1 357 ? -3.480 14.055 -10.822 1.00 96.19 357 ARG A O 1
ATOM 2767 N N . LEU A 1 358 ? -2.934 14.341 -8.653 1.00 95.25 358 LEU A N 1
ATOM 2768 C CA . LEU A 1 358 ? -1.592 13.768 -8.765 1.00 95.25 358 LEU A CA 1
ATOM 2769 C C . LEU A 1 358 ? -1.627 12.302 -9.214 1.00 95.25 358 LEU A C 1
ATOM 2771 O O . LEU A 1 358 ? -0.885 11.926 -10.118 1.00 95.25 358 LEU A O 1
ATOM 2775 N N . TRP A 1 359 ? -2.534 11.496 -8.663 1.00 95.50 359 TRP A N 1
ATOM 2776 C CA . TRP A 1 359 ? -2.700 10.101 -9.060 1.00 95.50 359 TRP A CA 1
ATOM 2777 C C . TRP A 1 359 ? -3.217 9.944 -10.488 1.00 95.50 359 TRP A C 1
ATOM 2779 O O . TRP A 1 359 ? -2.719 9.084 -11.209 1.00 95.50 359 TRP A O 1
ATOM 2789 N N . ARG A 1 360 ? -4.134 10.802 -10.958 1.00 96.69 360 ARG A N 1
ATOM 2790 C CA . ARG A 1 360 ? -4.543 10.810 -12.377 1.00 96.69 360 ARG A CA 1
ATOM 2791 C C . ARG A 1 360 ? -3.362 11.088 -13.305 1.00 96.69 360 ARG A C 1
ATOM 2793 O O . ARG A 1 360 ? -3.176 10.377 -14.289 1.00 96.69 360 ARG A O 1
ATOM 2800 N N . GLU A 1 361 ? -2.537 12.082 -12.980 1.00 96.31 361 GLU A N 1
ATOM 2801 C CA . GLU A 1 361 ? -1.319 12.376 -13.744 1.00 96.31 361 GLU A CA 1
ATOM 2802 C C . GLU A 1 361 ? -0.325 11.201 -13.705 1.00 96.31 361 GLU A C 1
ATOM 2804 O O . GLU A 1 361 ? 0.279 10.865 -14.729 1.00 96.31 361 GLU A O 1
ATOM 2809 N N . GLN A 1 362 ? -0.173 10.553 -12.547 1.00 95.81 362 GLN A N 1
ATOM 2810 C CA . GLN A 1 362 ? 0.743 9.431 -12.355 1.00 95.81 362 GLN A CA 1
ATOM 2811 C C . GLN A 1 362 ? 0.302 8.168 -13.101 1.00 95.81 362 GLN A C 1
ATOM 2813 O O . GLN A 1 362 ? 1.122 7.543 -13.773 1.00 95.81 362 GLN A O 1
ATOM 2818 N N . VAL A 1 363 ? -0.989 7.833 -13.077 1.00 96.31 363 VAL A N 1
ATOM 2819 C CA . VAL A 1 363 ? -1.560 6.729 -13.862 1.00 96.31 363 VAL A CA 1
ATOM 2820 C C . VAL A 1 363 ? -1.267 6.918 -15.351 1.00 96.31 363 VAL A C 1
ATOM 2822 O O . VAL A 1 363 ? -0.837 5.979 -16.018 1.00 96.31 363 VAL A O 1
ATOM 2825 N N . GLU A 1 364 ? -1.405 8.135 -15.882 1.00 96.81 364 GLU A N 1
ATOM 2826 C CA . GLU A 1 364 ? -1.071 8.415 -17.284 1.00 96.81 364 GLU A CA 1
ATOM 2827 C C . GLU A 1 364 ? 0.422 8.249 -17.594 1.00 96.81 364 GLU A C 1
ATOM 2829 O O . GLU A 1 364 ? 0.796 7.830 -18.693 1.00 96.81 364 GLU A O 1
ATOM 2834 N N . ARG A 1 365 ? 1.303 8.551 -16.635 1.00 96.56 365 ARG A N 1
ATOM 2835 C CA . ARG A 1 365 ? 2.744 8.291 -16.779 1.00 96.56 365 ARG A CA 1
ATOM 2836 C C . ARG A 1 365 ? 3.025 6.790 -16.821 1.00 96.56 365 ARG A C 1
ATOM 2838 O O . ARG A 1 365 ? 3.764 6.353 -17.702 1.00 96.56 365 ARG A O 1
ATOM 2845 N N . TYR A 1 366 ? 2.374 6.001 -15.966 1.00 96.81 366 TYR A N 1
ATOM 2846 C CA . TYR A 1 366 ? 2.469 4.541 -16.010 1.00 96.81 366 TYR A CA 1
ATOM 2847 C C . TYR A 1 366 ? 1.910 3.952 -17.308 1.00 96.81 366 TYR A C 1
ATOM 2849 O O . TYR A 1 366 ? 2.559 3.094 -17.896 1.00 96.81 366 TYR A O 1
ATOM 2857 N N . ARG A 1 367 ? 0.782 4.455 -17.828 1.00 97.12 367 ARG A N 1
ATOM 2858 C CA . ARG A 1 367 ? 0.239 4.030 -19.135 1.00 97.12 367 ARG A CA 1
ATOM 2859 C C . ARG A 1 367 ? 1.210 4.289 -20.283 1.00 97.12 367 ARG A C 1
ATOM 2861 O O . ARG A 1 367 ? 1.363 3.445 -21.157 1.00 97.12 367 ARG A O 1
ATOM 2868 N N . ARG A 1 368 ? 1.898 5.437 -20.279 1.00 97.19 368 ARG A N 1
ATOM 2869 C CA . ARG A 1 368 ? 2.927 5.741 -21.288 1.00 97.19 368 ARG A CA 1
ATOM 2870 C C . ARG A 1 368 ? 4.159 4.852 -21.167 1.00 97.19 368 ARG A C 1
ATOM 2872 O O . ARG A 1 368 ? 4.767 4.540 -22.188 1.00 97.19 368 ARG A O 1
ATOM 2879 N N . LEU A 1 369 ? 4.532 4.478 -19.945 1.00 97.50 369 LEU A N 1
ATOM 2880 C CA . LEU A 1 369 ? 5.680 3.616 -19.683 1.00 97.50 369 LEU A CA 1
ATOM 2881 C C . LEU A 1 369 ? 5.365 2.135 -19.935 1.00 97.50 369 LEU A C 1
ATOM 2883 O O . LEU A 1 369 ? 6.256 1.394 -20.331 1.00 97.50 369 LEU A O 1
ATOM 2887 N N . SER A 1 370 ? 4.127 1.694 -19.737 1.00 97.69 370 SER A N 1
ATOM 2888 C CA . SER A 1 370 ? 3.753 0.285 -19.833 1.00 97.69 370 SER A CA 1
ATOM 2889 C C . SER A 1 370 ? 3.561 -0.184 -21.274 1.00 97.69 370 SER A C 1
ATOM 2891 O O . SER A 1 370 ? 2.924 0.468 -22.102 1.00 97.69 370 SER A O 1
ATOM 2893 N N . ALA A 1 371 ? 4.091 -1.366 -21.577 1.00 96.88 371 ALA A N 1
ATOM 2894 C CA . ALA A 1 371 ? 3.778 -2.110 -22.791 1.00 96.88 371 ALA A CA 1
ATOM 2895 C C . ALA A 1 371 ? 2.454 -2.890 -22.708 1.00 96.88 371 ALA A C 1
ATOM 2897 O O . ALA A 1 371 ? 2.023 -3.443 -23.719 1.00 96.88 371 ALA A O 1
ATOM 2898 N N . ARG A 1 372 ? 1.839 -2.974 -21.522 1.00 94.31 372 ARG A N 1
ATOM 2899 C CA . ARG A 1 372 ? 0.613 -3.734 -21.258 1.00 94.31 372 ARG A CA 1
ATOM 2900 C C . ARG A 1 372 ? -0.592 -2.796 -21.266 1.00 94.31 372 ARG A C 1
ATOM 2902 O O . ARG A 1 372 ? -0.570 -1.765 -20.602 1.00 94.31 372 ARG A O 1
ATOM 2909 N N . ASP A 1 373 ? -1.671 -3.201 -21.932 1.00 91.38 373 ASP A N 1
ATOM 2910 C CA . ASP A 1 373 ? -2.934 -2.447 -21.893 1.00 91.38 373 ASP A CA 1
ATOM 2911 C C . ASP A 1 373 ? -3.584 -2.506 -20.502 1.00 91.38 373 ASP A C 1
ATOM 2913 O O . ASP A 1 373 ? -4.162 -1.531 -20.023 1.00 91.38 373 ASP A O 1
ATOM 2917 N N . ASN A 1 374 ? -3.458 -3.654 -19.828 1.00 92.81 374 ASN A N 1
ATOM 2918 C CA . ASN A 1 374 ? -3.889 -3.833 -18.448 1.00 92.81 374 ASN A CA 1
ATOM 2919 C C . ASN A 1 374 ? -2.716 -3.571 -17.494 1.00 92.81 374 ASN A C 1
ATOM 2921 O O . ASN A 1 374 ? -1.803 -4.394 -17.395 1.00 92.81 374 ASN A O 1
ATOM 2925 N N . LEU A 1 375 ? -2.775 -2.458 -16.758 1.00 94.44 375 LEU A N 1
ATOM 2926 C CA . LEU A 1 375 ? -1.748 -2.092 -15.782 1.00 94.44 375 LEU A CA 1
ATOM 2927 C C . LEU A 1 375 ? -1.635 -3.075 -14.609 1.00 94.44 375 LEU A C 1
ATOM 2929 O O . LEU A 1 375 ? -0.565 -3.144 -14.016 1.00 94.44 375 LEU A O 1
ATOM 2933 N N . ARG A 1 376 ? -2.651 -3.897 -14.309 1.00 93.50 376 ARG A N 1
ATOM 2934 C CA . ARG A 1 376 ? -2.497 -4.945 -13.284 1.00 93.50 376 ARG A CA 1
ATOM 2935 C C . ARG A 1 376 ? -1.357 -5.902 -13.645 1.00 93.50 376 ARG A C 1
ATOM 2937 O O . ARG A 1 376 ? -0.497 -6.154 -12.820 1.00 93.50 376 ARG A O 1
ATOM 2944 N N . LEU A 1 377 ? -1.263 -6.321 -14.913 1.00 93.56 377 LEU A N 1
ATOM 2945 C CA . LEU A 1 377 ? -0.173 -7.184 -15.411 1.00 93.56 377 LEU A CA 1
ATOM 2946 C C . LEU A 1 377 ? 1.189 -6.476 -15.468 1.00 93.56 377 LEU A C 1
ATOM 2948 O O . LEU A 1 377 ? 2.212 -7.108 -15.729 1.00 93.56 377 LEU A O 1
ATOM 2952 N N . PHE A 1 378 ? 1.196 -5.150 -15.333 1.00 95.31 378 PHE A N 1
ATOM 2953 C CA . PHE A 1 378 ? 2.415 -4.360 -15.279 1.00 95.31 378 PHE A CA 1
ATOM 2954 C C . PHE A 1 378 ? 2.991 -4.347 -13.859 1.00 95.31 378 PHE A C 1
ATOM 2956 O O . PHE A 1 378 ? 4.205 -4.454 -13.713 1.00 95.31 378 PHE A O 1
ATOM 2963 N N . PHE A 1 379 ? 2.135 -4.258 -12.838 1.00 93.75 379 PHE A N 1
ATOM 2964 C CA . PHE A 1 379 ? 2.532 -4.175 -11.429 1.00 93.75 379 PHE A CA 1
ATOM 2965 C C . PHE A 1 379 ? 2.552 -5.509 -10.690 1.00 93.75 379 PHE A C 1
ATOM 2967 O O . PHE A 1 379 ? 3.288 -5.627 -9.721 1.00 93.75 379 PHE A O 1
ATOM 2974 N N . ASP A 1 380 ? 1.821 -6.518 -11.159 1.00 89.56 380 ASP A N 1
ATOM 2975 C CA . ASP A 1 380 ? 1.730 -7.811 -10.490 1.00 89.56 380 ASP A CA 1
ATOM 2976 C C . ASP A 1 380 ? 1.838 -8.962 -11.511 1.00 89.56 380 ASP A C 1
ATOM 2978 O O . ASP A 1 380 ? 1.229 -8.894 -12.585 1.00 89.56 380 ASP A O 1
ATOM 2982 N N . PRO A 1 381 ? 2.595 -10.038 -11.219 1.00 85.81 381 PRO A N 1
ATOM 2983 C CA . PRO A 1 381 ? 2.727 -11.170 -12.138 1.00 85.81 381 PRO A CA 1
ATOM 2984 C C . PRO A 1 381 ? 1.580 -12.195 -12.067 1.00 85.81 381 PRO A C 1
ATOM 2986 O O . PRO A 1 381 ? 1.455 -13.012 -12.979 1.00 85.81 381 PRO A O 1
ATOM 2989 N N . PHE A 1 382 ? 0.756 -12.179 -11.011 1.00 79.31 382 PHE A N 1
ATOM 2990 C CA . PHE A 1 382 ? -0.159 -13.280 -10.639 1.00 79.31 382 PHE A CA 1
ATOM 2991 C C . PHE A 1 382 ? -1.649 -12.885 -10.637 1.00 79.31 382 PHE A C 1
ATOM 2993 O O . PHE A 1 382 ? -2.422 -13.317 -9.787 1.00 79.31 382 PHE A O 1
ATOM 3000 N N . VAL A 1 383 ? -2.017 -12.019 -11.582 1.00 69.81 383 VAL A N 1
ATOM 3001 C CA . VAL A 1 383 ? -3.284 -11.264 -11.665 1.00 69.81 383 VAL A CA 1
ATOM 3002 C C . VAL A 1 383 ? -4.515 -12.086 -12.026 1.00 69.81 383 VAL A C 1
ATOM 3004 O O . VAL A 1 383 ? -4.399 -12.916 -12.958 1.00 69.81 383 VAL A O 1
#

Foldseek 3Di:
DDDPPAKDWDQQFQLANGFIWIWGQDPNFIEIEREQLFAEAQAGAFRASRCPPFQPCPSLVSSLVSLVVCLPDPHCWYHYPDYDIYRCSNRRSVSNNVLSCLQPVFFEFDPPPDFPDDPFPDPPFAQWTDPDPQKTDRAPLLAFWIWGADPVLEIEIEFQANNPQDAPPVVLVSSVRNVVRVCVVSVHPAHAAYEYFAFAQNRHLCVVSNCVVGVHAYEYEQLRQCCQACVVVAQAPRGNVVRNSVDNHDDHRHYDHAQDWDDDHPKTWHWHQQAALALGGIWIWIADPNFTEIEGEAQDAPGQTDYRNGFRRLALPCCRHNLSNLVVCLVVQGQWYPYGSHHIDGRCNVSSVSRNVSSVSSNVSNVSRHPDPDCSVRRYVPD